Protein 5TEM (pdb70)

Sequence (532 aa):
MVRIAVAGAAGRMGRNLVKAAHHNPVAKVAAGSERPESSLVGVDLGELCGEGKFDVVVCDDLAKQIDQFDVIIDFTAPASTLNNLALCQQYGKSIVIGTTGFTEEQREQIDLVAQQVPVVMAPNYSVGVNLVFKLLEKAAKVMGDYCDIEIVEAHHRHKVDAPSGTAIGMGEAIAGAMGNKLSDVAVYAREGITGERTKDEIGFATIRAGDIVGEHTAMFADIGERVEITHKATDRMTFANGAVKAAVWLHEKPAGFYTMTDVLGLMVRIAVAGAAGRMGRNLVKAAHHNPVAKVAAGSERPESSLVGVDLGELCGEGKFDVVVCDDLAKQIDQFDVIIDFTAPASTLNNLALCQQYGKSIVIGTTGFTEEQREQIDLVAQQVPVVMAPNYSVGVNLVFKLLEKAAKVMGDYCDIEIVEAHHRHKVDAPSGTAIGMGEAIAGAMGNKLSDVAVYAREGITGERTKDEIGFATIRAGDIVGEHTAMFADIGERVEITHKATDRMTFANGAVKAAVWLHEKPAGFYTMTDVLGL

CATH classification: 3.40.50.720 (+1 more: 3.30.360.10)

Solvent-accessible surface area: 25464 Å² total; per-residue (Å²): 127,5,82,0,0,0,1,11,0,19,29,116,27,0,88,31,0,0,71,2,0,85,98,41,112,82,5,116,20,14,0,0,13,24,161,101,98,20,106,55,55,48,53,22,0,0,99,14,17,30,58,36,84,32,141,34,78,3,15,47,60,5,33,139,60,40,107,73,0,28,0,0,0,0,33,51,50,34,66,46,0,39,105,18,5,60,23,1,95,121,97,70,30,13,0,0,0,7,9,33,48,30,82,138,131,45,93,96,84,0,65,100,38,2,130,125,4,20,0,0,20,8,52,11,2,1,97,23,1,3,86,10,28,72,66,0,47,136,16,0,140,115,19,4,125,134,5,56,7,34,1,51,2,11,17,19,171,106,41,150,31,74,15,3,15,4,0,57,14,1,0,100,19,0,2,50,36,54,70,76,136,15,82,115,19,20,44,114,78,117,168,71,178,87,51,169,73,81,87,106,22,4,1,13,46,52,80,73,40,33,73,45,25,2,51,6,26,0,40,0,19,53,175,83,105,152,58,85,22,59,27,107,10,76,65,47,36,53,28,0,80,10,0,1,84,0,0,48,61,0,51,163,83,94,40,17,68,37,46,1,39,69,8,52,70,88,151,4,81,0,0,0,1,10,0,18,29,115,26,0,84,26,0,0,60,2,0,83,106,35,122,77,7,110,9,12,0,0,13,23,165,101,99,20,106,61,56,49,56,25,0,0,67,16,6,33,59,42,92,34,140,31,74,3,13,47,60,4,41,141,41,32,110,75,0,28,0,0,0,0,33,48,50,33,68,48,0,40,104,18,5,58,20,0,86,113,98,73,27,11,0,0,0,7,9,35,50,33,80,142,127,42,96,99,85,0,66,97,34,2,134,123,3,21,0,0,13,8,52,11,3,2,95,23,1,3,83,8,29,81,79,0,50,75,15,0,136,104,18,4,122,131,5,54,6,31,1,49,2,11,16,19,170,105,40,147,35,72,14,3,16,4,0,59,13,1,0,99,18,0,2,50,34,53,70,73,54,16,102,119,17,20,46,116,78,110,169,72,178,86,48,171,73,77,87,96,22,4,0,12,43,55,79,75,41,31,76,46,26,2,53,5,24,0,40,0,22,51,172,84,103,154,58,84,23,58,27,104,10,72,63,48,36,56,26,0,78,11,0,1,124,0,0,47,65,0,54,159,70,96,41,16,69,38,48,2,33,68,19,53,69,85

Secondary structure (DSSP, 8-state):
-EEEEEETTTSHHHHHHHHHHHH-TTEEEEEEE--TT-TTTTSBTTTTTTS---S-BEES-GGGGGGG-SEEEE-S-HHHHHHHHHHHHHHT-EEEE------HHHHHHHHHHTTTSEEEE-S---HHHHHHHHHHHHHHHHHGGGSEEEEEEEE-TT--SSS-HHHHHHHHHHHHHTT--HHHHEE----S---SPPSS-EEEEEEE-TT--EEEEEEEE-SS-EEEEEEEE--THHHHHHHHHHHHHHTTPPSEEE-HHHHHT-/-EEEEEETTTSHHHHHHHHHHHH-TTEEEEEEE--TT-TTTTSBTGGGTTS---S-BEES-GGGGGGG-SEEEE-S-HHHHHHHHHHHHHHT-EEEE------HHHHHHHHHHTTTSEEEE-S---HHHHHHHHHHHHHIIIIITTSEEEEEEEE-TT--SSS-HHHHHHHHHHHHHTT--HHHHEE----S---SPPSS-EEEEEEE-TT--EEEEEEEE-SS-EEEEEEEE--THHHHHHHHHHHHHHTTPPSEEE-HHHHHT-

Organism: Vibrio vulnificus (strain CMCP6) (NCBI:txid216895)

B-factor: mean 32.75, std 14.25, range [9.19, 103.39]

Radius of gyration: 26.7 Å; Cα contacts (8 Å, |Δi|>4): 1114; chains: 2; bounding box: 65×62×60 Å

InterPro domains:
  IPR000846 Dihydrodipicolinate reductase, N-terminal [PF01113] (2-125)
  IPR022663 Dihydrodipicolinate reductase, C-terminal [PF05173] (128-264)
  IPR022664 Dihydrodipicolinate reductase, conserved site [PS01298] (150-167)
  IPR023940 Dihydrodipicolinate reductase [MF_00102] (2-264)
  IPR023940 Dihydrodipicolinate reductase [PIRSF000161] (1-266)
  IPR023940 Dihydrodipicolinate reductase [PTHR20836] (3-264)
  IPR023940 Dihydrodipicolinate reductase [TIGR00036] (1-265)
  IPR036291 NAD(P)-binding domain superfamily [SSF51735] (1-268)

Foldseek 3Di:
DFEEEEEQLLDPLNLLLLVLQVPDPLHHYFAYEHAPPDPQQFPASCVSNVNPHPVYGYHHDCLVVLVRGAEYEDADELVVVVVVLVVCLVNVHAYEYQHDDDDPVSVVSVQVSLQRHQYEYDPFLFPQLLVVLVVLLVCLVVQVQFWAKEKEKEAEQPDDDPPRVSSVSSLQSNQVSVVHHSVVAEDEDDDDDPDDDDRRHYYYHYHYHDHQHMKMWIWTGDVPDIDIDIDGDDGSNSRSNSSSLVSSVSPPDGRHYHYSCNSVVD/DFEEEEEQLLDPLNLLLLVLQVPDPVYHDFAYEHAPPDPQQFPASCVSNVNPHPVYGYHHDCVVVLVRGAEYEDADELVVVVVVLVVCLVRVHAYEYQHDDDDPVSVVVVQVSLQRHQYEYDVFLFPLLLVLLVVLLVCLVVQVVAWAKEKEKEAEQPDDDPPRVSSVSSLQSNQVSVVHDSVVAEDEDDDDPPDDDDRNHYYYHYHYHHHQHMKMWIWTHDVPDIDIRIDGDDGSNSRSNSSSLVSVVRGPDGRHYHYSCNSVVD

Nearest PDB structures (foldseek):
  5tej-assembly1_B  TM=9.890E-01  e=1.259E-54  Vibrio vulnificus CMCP6
  5us6-assembly2_H  TM=9.079E-01  e=4.799E-51  Vibrio vulnificus CMCP6
  1arz-assembly1_C  TM=9.926E-01  e=5.388E-39  Escherichia coli K-12
  4ywj-assembly1_A  TM=7.806E-01  e=3.381E-40  Pseudomonas aeruginosa PAO1
  8d57-assembly2_F  TM=7.785E-01  e=3.228E-37  Acinetobacter baumannii

Structure (mmCIF, N/CA/C/O backbone):
data_5TEM
#
_entry.id   5TEM
#
_cell.length_a   80.639
_cell.length_b   112.588
_cell.length_c   62.432
_cell.angle_alpha   90.000
_cell.angle_beta   90.000
_cell.angle_gamma   90.000
#
_symmetry.space_group_name_H-M   'P 21 21 2'
#
loop_
_entity.id
_entity.type
_entity.pdbx_description
1 polymer '4-hydroxy-tetrahydrodipicolinate reductase'
2 non-polymer NICOTINAMIDE-ADENINE-DINUCLEOTIDE
3 non-polymer 'PYRIDINE-2,6-DICARBOXYLIC ACID'
4 non-polymer 'SULFATE ION'
5 water water
#
loop_
_atom_site.group_PDB
_atom_site.id
_atom_site.type_symbol
_atom_site.label_atom_id
_atom_site.label_alt_id
_atom_site.label_comp_id
_atom_site.label_asym_id
_atom_site.label_entity_id
_atom_site.label_seq_id
_atom_site.pdbx_PDB_ins_code
_atom_site.Cartn_x
_atom_site.Cartn_y
_atom_site.Cartn_z
_atom_site.occupancy
_atom_site.B_iso_or_equiv
_atom_site.auth_seq_id
_atom_site.auth_comp_id
_atom_site.auth_asym_id
_atom_site.auth_atom_id
_atom_site.pdbx_PDB_model_num
ATOM 1 N N . MET A 1 1 ? -15.602 -37.445 -11.926 1.00 42.94 1 MET C N 1
ATOM 2 C CA . MET A 1 1 ? -16.701 -36.424 -12.131 1.00 42.47 1 MET C CA 1
ATOM 3 C C . MET A 1 1 ? -17.456 -36.073 -10.833 1.00 38.83 1 MET C C 1
ATOM 4 O O . MET A 1 1 ? -17.773 -36.968 -10.042 1.00 38.16 1 MET C O 1
ATOM 9 N N . VAL A 1 2 ? -17.813 -34.793 -10.666 1.00 35.04 2 VAL C N 1
ATOM 10 C CA . VAL A 1 2 ? -18.335 -34.334 -9.365 1.00 32.02 2 VAL C CA 1
ATOM 11 C C . VAL A 1 2 ? -19.745 -34.844 -9.132 1.00 29.22 2 VAL C C 1
ATOM 12 O O . VAL A 1 2 ? -20.621 -34.776 -10.013 1.00 27.21 2 VAL C O 1
ATOM 16 N N . ARG A 1 3 ? -19.932 -35.331 -7.912 1.00 27.16 3 ARG C N 1
ATOM 17 C CA . ARG A 1 3 ? -21.182 -35.905 -7.487 1.00 27.40 3 ARG C CA 1
ATOM 18 C C . ARG A 1 3 ? -21.824 -34.963 -6.471 1.00 26.06 3 ARG C C 1
ATOM 19 O O . ARG A 1 3 ? -21.221 -34.581 -5.454 1.00 26.45 3 ARG C O 1
ATOM 27 N N . ILE A 1 4 ? -23.078 -34.651 -6.733 1.00 24.58 4 ILE C N 1
ATOM 28 C CA . ILE A 1 4 ? -23.775 -33.589 -6.078 1.00 24.12 4 ILE C CA 1
ATOM 29 C C . ILE A 1 4 ? -24.903 -34.084 -5.206 1.00 23.24 4 ILE C C 1
ATOM 30 O O . ILE A 1 4 ? -25.682 -34.900 -5.650 1.00 23.89 4 ILE C O 1
ATOM 35 N N . ALA A 1 5 ? -24.972 -33.587 -3.972 1.00 22.10 5 ALA C N 1
ATOM 36 C CA . ALA A 1 5 ? -26.169 -33.718 -3.150 1.00 21.53 5 ALA C CA 1
ATOM 37 C C . ALA A 1 5 ? -26.892 -32.427 -3.103 1.00 20.48 5 ALA C C 1
ATOM 38 O O . ALA A 1 5 ? -26.281 -31.389 -2.873 1.00 19.63 5 ALA C O 1
ATOM 40 N N . VAL A 1 6 ? -28.202 -32.499 -3.350 1.00 20.89 6 VAL C N 1
ATOM 41 C CA . VAL A 1 6 ? -29.072 -31.320 -3.363 1.00 20.84 6 VAL C CA 1
ATOM 42 C C . VAL A 1 6 ? -29.893 -31.344 -2.102 1.00 20.91 6 VAL C C 1
ATOM 43 O O . VAL A 1 6 ? -30.838 -32.125 -1.976 1.00 20.04 6 VAL C O 1
ATOM 47 N N . ALA A 1 7 ? -29.584 -30.412 -1.219 1.00 21.56 7 ALA C N 1
ATOM 48 C CA . ALA A 1 7 ? -30.371 -30.208 -0.025 1.00 21.70 7 ALA C CA 1
ATOM 49 C C . ALA A 1 7 ? -31.717 -29.551 -0.328 1.00 20.90 7 ALA C C 1
ATOM 50 O O . ALA A 1 7 ? -31.833 -28.695 -1.162 1.00 21.22 7 ALA C O 1
ATOM 52 N N . GLY A 1 8 ? -32.736 -29.994 0.379 1.00 21.77 8 GLY C N 1
ATOM 53 C CA . GLY A 1 8 ? -34.092 -29.498 0.186 1.00 22.20 8 GLY C CA 1
ATOM 54 C C . GLY A 1 8 ? -34.558 -29.605 -1.258 1.00 21.96 8 GLY C C 1
ATOM 55 O O . GLY A 1 8 ? -34.990 -28.621 -1.853 1.00 21.22 8 GLY C O 1
ATOM 56 N N . ALA A 1 9 ? -34.499 -30.829 -1.756 1.00 22.19 9 ALA C N 1
ATOM 57 C CA . ALA A 1 9 ? -34.649 -31.146 -3.144 1.00 23.31 9 ALA C CA 1
ATOM 58 C C . ALA A 1 9 ? -36.067 -30.929 -3.682 1.00 23.90 9 ALA C C 1
ATOM 59 O O . ALA A 1 9 ? -36.248 -30.779 -4.902 1.00 22.90 9 ALA C O 1
ATOM 61 N N . ALA A 1 10 ? -37.045 -30.935 -2.785 1.00 23.85 10 ALA C N 1
ATOM 62 C CA . ALA A 1 10 ? -38.447 -30.637 -3.151 1.00 25.03 10 ALA C CA 1
ATOM 63 C C . ALA A 1 10 ? -38.756 -29.142 -3.185 1.00 25.92 10 ALA C C 1
ATOM 64 O O . ALA A 1 10 ? -39.871 -28.746 -3.540 1.00 27.78 10 ALA C O 1
ATOM 66 N N . GLY A 1 11 ? -37.799 -28.314 -2.778 1.00 24.47 11 GLY C N 1
ATOM 67 C CA . GLY A 1 11 ? -37.975 -26.874 -2.818 1.00 24.85 11 GLY C CA 1
ATOM 68 C C . GLY A 1 11 ? -38.026 -26.281 -4.212 1.00 23.86 11 GLY C C 1
ATOM 69 O O . GLY A 1 11 ? -37.739 -26.974 -5.203 1.00 25.03 11 GLY C O 1
ATOM 70 N N . ARG A 1 12 ? -38.348 -24.986 -4.271 1.00 22.62 12 ARG C N 1
ATOM 71 C CA . ARG A 1 12 ? -38.409 -24.289 -5.546 1.00 23.08 12 ARG C CA 1
ATOM 72 C C . ARG A 1 12 ? -37.038 -24.393 -6.207 1.00 22.93 12 ARG C C 1
ATOM 73 O O . ARG A 1 12 ? -36.944 -24.744 -7.385 1.00 23.27 12 ARG C O 1
ATOM 81 N N . MET A 1 13 ? -35.985 -24.049 -5.460 1.00 22.96 13 MET C N 1
ATOM 82 C CA . MET A 1 13 ? -34.604 -24.159 -5.986 1.00 22.31 13 MET C CA 1
ATOM 83 C C . MET A 1 13 ? -34.164 -25.590 -6.119 1.00 23.19 13 MET C C 1
ATOM 84 O O . MET A 1 13 ? -33.606 -26.011 -7.168 1.00 23.24 13 MET C O 1
ATOM 89 N N . GLY A 1 14 ? -34.466 -26.353 -5.076 1.00 21.93 14 GLY C N 1
ATOM 90 C CA . GLY A 1 14 ? -34.133 -27.732 -5.036 1.00 21.46 14 GLY C CA 1
ATOM 91 C C . GLY A 1 14 ? -34.450 -28.455 -6.324 1.00 22.00 14 GLY C C 1
ATOM 92 O O . GLY A 1 14 ? -33.572 -29.043 -6.944 1.00 20.89 14 GLY C O 1
ATOM 93 N N . ARG A 1 15 ? -35.714 -28.426 -6.708 1.00 23.44 15 ARG C N 1
ATOM 94 C CA . ARG A 1 15 ? -36.172 -29.098 -7.925 1.00 25.29 15 ARG C CA 1
ATOM 95 C C . ARG A 1 15 ? -35.378 -28.683 -9.151 1.00 24.64 15 ARG C C 1
ATOM 96 O O . ARG A 1 15 ? -35.033 -29.505 -10.001 1.00 24.37 15 ARG C O 1
ATOM 104 N N . ASN A 1 16 ? -35.137 -27.381 -9.252 1.00 23.96 16 ASN C N 1
ATOM 105 C CA . ASN A 1 16 ? -34.364 -26.824 -10.345 1.00 24.56 16 ASN C CA 1
ATOM 106 C C . ASN A 1 16 ? -32.906 -27.281 -10.306 1.00 23.91 16 ASN C C 1
ATOM 107 O O . ASN A 1 16 ? -32.294 -27.472 -11.350 1.00 24.33 16 ASN C O 1
ATOM 112 N N . LEU A 1 17 ? -32.374 -27.468 -9.111 1.00 23.22 17 LEU C N 1
ATOM 113 C CA . LEU A 1 17 ? -30.970 -27.855 -8.956 1.00 22.57 17 LEU C CA 1
ATOM 114 C C . LEU A 1 17 ? -30.791 -29.284 -9.362 1.00 22.43 17 LEU C C 1
ATOM 115 O O . LEU A 1 17 ? -29.777 -29.636 -9.945 1.00 21.14 17 LEU C O 1
ATOM 120 N N . VAL A 1 18 ? -31.788 -30.100 -9.068 1.00 24.13 18 VAL C N 1
ATOM 121 C CA . VAL A 1 18 ? -31.764 -31.536 -9.474 1.00 25.76 18 VAL C CA 1
ATOM 122 C C . VAL A 1 18 ? -31.797 -31.631 -11.001 1.00 27.40 18 VAL C C 1
ATOM 123 O O . VAL A 1 18 ? -30.964 -32.270 -11.615 1.00 27.94 18 VAL C O 1
ATOM 127 N N . LYS A 1 19 ? -32.762 -30.943 -11.582 1.00 29.77 19 LYS C N 1
ATOM 128 C CA . LYS A 1 19 ? -32.898 -30.830 -13.038 1.00 31.70 19 LYS C CA 1
ATOM 129 C C . LYS A 1 19 ? -31.614 -30.324 -13.686 1.00 29.24 19 LYS C C 1
ATOM 130 O O . LYS A 1 19 ? -31.128 -30.954 -14.599 1.00 27.30 19 LYS C O 1
ATOM 136 N N . ALA A 1 20 ? -31.058 -29.218 -13.179 1.00 26.80 20 ALA C N 1
ATOM 137 C CA . ALA A 1 20 ? -29.810 -28.643 -13.720 1.00 25.94 20 ALA C CA 1
ATOM 138 C C . ALA A 1 20 ? -28.638 -29.609 -13.629 1.00 24.58 20 ALA C C 1
ATOM 139 O O . ALA A 1 20 ? -27.902 -29.756 -14.576 1.00 24.06 20 ALA C O 1
ATOM 141 N N . ALA A 1 21 ? -28.443 -30.247 -12.492 1.00 22.92 21 ALA C N 1
ATOM 142 C CA . ALA A 1 21 ? -27.358 -31.231 -12.361 1.00 23.58 21 ALA C CA 1
ATOM 143 C C . ALA A 1 21 ? -27.497 -32.451 -13.329 1.00 24.27 21 ALA C C 1
ATOM 144 O O . ALA A 1 21 ? -26.541 -32.886 -13.977 1.00 23.78 21 ALA C O 1
ATOM 146 N N . HIS A 1 22 ? -28.711 -32.945 -13.436 1.00 25.06 22 HIS C N 1
ATOM 147 C CA . HIS A 1 22 ? -29.055 -34.050 -14.307 1.00 27.55 22 HIS C CA 1
ATOM 148 C C . HIS A 1 22 ? -28.791 -33.763 -15.810 1.00 28.08 22 HIS C C 1
ATOM 149 O O . HIS A 1 22 ? -28.250 -34.600 -16.528 1.00 27.75 22 HIS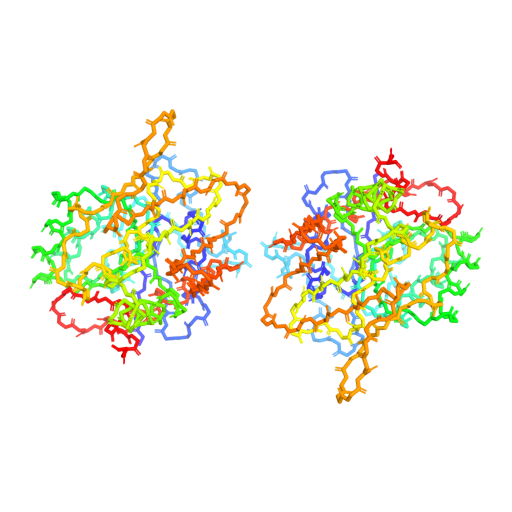 C O 1
ATOM 156 N N . HIS A 1 23 ? -29.143 -32.562 -16.243 1.00 27.87 23 HIS C N 1
ATOM 157 C CA . HIS A 1 23 ? -28.865 -32.058 -17.591 1.00 29.29 23 HIS C CA 1
ATOM 158 C C . HIS A 1 23 ? -27.431 -31.671 -17.883 1.00 28.17 23 HIS C C 1
ATOM 159 O O . HIS A 1 23 ? -27.033 -31.686 -19.040 1.00 29.85 23 HIS C O 1
ATOM 166 N N . ASN A 1 24 ? -26.658 -31.337 -16.863 1.00 25.89 24 ASN C N 1
ATOM 167 C CA . ASN A 1 24 ? -25.266 -30.976 -17.096 1.00 25.97 24 ASN C CA 1
ATOM 168 C C . ASN A 1 24 ? -24.445 -32.227 -17.159 1.00 26.65 24 ASN C C 1
ATOM 169 O O . ASN A 1 24 ? -24.398 -33.005 -16.176 1.00 24.92 24 ASN C O 1
ATOM 174 N N . PRO A 1 25 ? -23.764 -32.432 -18.299 1.00 29.22 25 PRO C N 1
ATOM 175 C CA . PRO A 1 25 ? -23.012 -33.681 -18.446 1.00 29.81 25 PRO C CA 1
ATOM 176 C C . PRO A 1 25 ? -21.741 -33.786 -17.586 1.00 29.73 25 PRO C C 1
ATOM 177 O O . PRO A 1 25 ? -21.234 -34.901 -17.438 1.00 28.54 25 PRO C O 1
ATOM 181 N N . VAL A 1 26 ? -21.228 -32.663 -17.056 1.00 29.03 26 VAL C N 1
ATOM 182 C CA . VAL A 1 26 ? -20.019 -32.724 -16.227 1.00 29.42 26 VAL C CA 1
ATOM 183 C C . VAL A 1 26 ? -20.332 -32.817 -14.720 1.00 28.56 26 VAL C C 1
ATOM 184 O O . VAL A 1 26 ? -19.434 -32.728 -13.882 1.00 28.60 26 VAL C O 1
ATOM 188 N N . ALA A 1 27 ? -21.601 -33.023 -14.384 1.00 27.58 27 ALA C N 1
ATOM 189 C CA . ALA A 1 27 ? -22.001 -33.167 -12.992 1.00 27.36 27 ALA C CA 1
ATOM 190 C C . ALA A 1 27 ? -23.066 -34.210 -12.831 1.00 28.54 27 ALA C C 1
ATOM 191 O O . ALA A 1 27 ? -23.973 -34.314 -13.658 1.00 27.16 27 ALA C O 1
ATOM 193 N N . LYS A 1 28 ? -22.981 -34.944 -11.717 1.00 30.98 28 LYS C N 1
ATOM 194 C CA . LYS A 1 28 ? -23.934 -35.970 -11.384 1.00 31.80 28 LYS C CA 1
ATOM 195 C C . LYS A 1 28 ? -24.771 -35.636 -10.137 1.00 30.98 28 LYS C C 1
ATOM 196 O O . LYS A 1 28 ? -24.242 -35.239 -9.116 1.00 27.99 28 LYS C O 1
ATOM 202 N N . VAL A 1 29 ? -26.063 -35.906 -10.245 1.00 32.04 29 VAL C N 1
ATOM 203 C CA . VAL A 1 29 ? -27.001 -35.854 -9.142 1.00 35.40 29 VAL C CA 1
ATOM 204 C C . VAL A 1 29 ? -26.927 -37.199 -8.417 1.00 34.36 29 VAL C C 1
ATOM 205 O O . VAL A 1 29 ? -27.268 -38.207 -8.992 1.00 33.46 29 VAL C O 1
ATOM 209 N N . ALA A 1 30 ? -26.540 -37.194 -7.157 1.00 34.15 30 ALA C N 1
ATOM 210 C CA . ALA A 1 30 ? -26.358 -38.449 -6.404 1.00 36.79 30 ALA C CA 1
ATOM 211 C C . ALA A 1 30 ? -27.221 -38.593 -5.150 1.00 35.06 30 ALA C C 1
ATOM 212 O O . ALA A 1 30 ? -27.417 -39.682 -4.661 1.00 33.61 30 ALA C O 1
ATOM 214 N N . ALA A 1 31 ? -27.668 -37.476 -4.599 1.00 34.01 31 ALA C N 1
ATOM 215 C CA . ALA A 1 31 ? -28.370 -37.458 -3.320 1.00 32.66 31 ALA C CA 1
ATOM 216 C C . ALA A 1 31 ? -29.229 -36.238 -3.275 1.00 29.65 31 ALA C C 1
ATOM 217 O O . ALA A 1 31 ? -28.945 -35.235 -3.933 1.00 29.40 31 ALA C O 1
ATOM 219 N N . GLY A 1 32 ? -30.311 -36.361 -2.534 1.00 29.30 32 GLY C N 1
ATOM 220 C CA . GLY A 1 32 ? -31.197 -35.238 -2.259 1.00 29.53 32 GLY C CA 1
ATOM 221 C C . GLY A 1 32 ? -31.739 -35.360 -0.853 1.00 29.62 32 GLY C C 1
ATOM 222 O O . GLY A 1 32 ? -31.945 -36.460 -0.391 1.00 32.67 32 GLY C O 1
ATOM 223 N N . SER A 1 33 ? -31.978 -34.239 -0.179 1.00 28.52 33 SER C N 1
ATOM 224 C CA . SER A 1 33 ? -32.585 -34.262 1.153 1.00 28.73 33 SER C CA 1
ATOM 225 C C . SER A 1 33 ? -33.907 -33.508 1.255 1.00 29.36 33 SER C C 1
ATOM 226 O O . SER A 1 33 ? -34.266 -32.703 0.390 1.00 26.95 33 SER C O 1
ATOM 229 N N . GLU A 1 34 ? -34.624 -33.786 2.332 1.00 30.84 34 GLU C N 1
ATOM 230 C CA . GLU A 1 34 ? -35.810 -33.023 2.681 1.00 33.75 34 GLU C CA 1
ATOM 231 C C . GLU A 1 34 ? -35.992 -33.094 4.173 1.00 37.54 34 GLU C C 1
ATOM 232 O O . GLU A 1 34 ? -35.267 -33.795 4.855 1.00 39.13 34 GLU C O 1
ATOM 238 N N . ARG A 1 35 ? -36.931 -32.324 4.680 1.00 35.36 35 ARG C N 1
ATOM 239 C CA . ARG A 1 35 ? -37.145 -32.271 6.127 1.00 41.13 35 ARG C CA 1
ATOM 240 C C . ARG A 1 35 ? -37.673 -33.619 6.619 1.00 44.55 35 ARG C C 1
ATOM 241 O O . ARG A 1 35 ? -38.523 -34.215 5.949 1.00 44.36 35 ARG C O 1
ATOM 249 N N . PRO A 1 36 ? -37.181 -34.110 7.779 1.00 47.51 36 PRO C N 1
ATOM 250 C CA . PRO A 1 36 ? -37.742 -35.360 8.315 1.00 49.64 36 PRO C CA 1
ATOM 251 C C . PRO A 1 36 ? -39.281 -35.513 8.246 1.00 53.42 36 PRO C C 1
ATOM 252 O O . PRO A 1 36 ? -39.765 -36.565 7.800 1.00 53.44 36 PRO C O 1
ATOM 256 N N . GLU A 1 37 ? -40.030 -34.461 8.589 1.00 57.29 37 GLU C N 1
ATOM 257 C CA . GLU A 1 37 ? -41.524 -34.462 8.474 1.00 62.67 37 GLU C CA 1
ATOM 258 C C . GLU A 1 37 ? -42.112 -34.414 7.047 1.00 63.92 37 GLU C C 1
ATOM 259 O O . GLU A 1 37 ? -43.331 -34.438 6.880 1.00 70.03 37 GLU C O 1
ATOM 261 N N . SER A 1 38 ? -41.256 -34.339 6.035 1.00 65.39 38 SER C N 1
ATOM 262 C CA . SER A 1 38 ? -41.672 -34.122 4.636 1.00 66.45 38 SER C CA 1
ATOM 263 C C . SER A 1 38 ? -42.293 -35.390 4.008 1.00 68.38 38 SER C C 1
ATOM 264 O O . SER A 1 38 ? -41.710 -36.478 4.064 1.00 67.45 38 SER C O 1
ATOM 267 N N . SER A 1 39 ? -43.462 -35.215 3.382 1.00 70.97 39 SER C N 1
ATOM 268 C CA . SER A 1 39 ? -44.191 -36.295 2.668 1.00 70.47 39 SER C CA 1
ATOM 269 C C . SER A 1 39 ? -43.550 -36.773 1.333 1.00 69.84 39 SER C C 1
ATOM 270 O O . SER A 1 39 ? -44.060 -37.706 0.696 1.00 71.10 39 SER C O 1
ATOM 273 N N . LEU A 1 40 ? -42.454 -36.134 0.924 1.00 65.33 40 LEU C N 1
ATOM 274 C CA . LEU A 1 40 ? -41.680 -36.529 -0.275 1.00 62.34 40 LEU C CA 1
ATOM 275 C C . LEU A 1 40 ? -40.332 -37.211 0.062 1.00 58.50 40 LEU C C 1
ATOM 276 O O . LEU A 1 40 ? -39.576 -37.558 -0.848 1.00 58.05 40 LEU C O 1
ATOM 281 N N . VAL A 1 41 ? -40.043 -37.402 1.360 1.00 55.64 41 VAL C N 1
ATOM 282 C CA . VAL A 1 41 ? -39.005 -38.363 1.808 1.00 55.29 41 VAL C CA 1
ATOM 283 C C . VAL A 1 41 ? -39.403 -39.727 1.218 1.00 58.47 41 VAL C C 1
ATOM 284 O O . VAL A 1 41 ? -40.544 -40.177 1.402 1.00 62.37 41 VAL C O 1
ATOM 288 N N . GLY A 1 42 ? -38.476 -40.345 0.484 1.00 58.40 42 GLY C N 1
ATOM 289 C CA . GLY A 1 42 ? -38.686 -41.679 -0.142 1.00 59.90 42 GLY C CA 1
ATOM 290 C C . GLY A 1 42 ? -39.057 -41.660 -1.619 1.00 58.80 42 GLY C C 1
ATOM 291 O O . GLY A 1 42 ? -39.010 -42.698 -2.290 1.00 54.98 42 GLY C O 1
ATOM 292 N N . VAL A 1 43 ? -39.426 -40.479 -2.119 1.00 59.30 43 VAL C N 1
ATOM 293 C CA . VAL A 1 43 ? -39.781 -40.307 -3.527 1.00 59.48 43 VAL C CA 1
ATOM 294 C C . VAL A 1 43 ? -38.483 -40.189 -4.339 1.00 57.56 43 VAL C C 1
ATOM 295 O O . VAL A 1 43 ? -37.482 -39.636 -3.868 1.00 55.26 43 VAL C O 1
ATOM 299 N N . ASP A 1 44 ? -38.505 -40.740 -5.546 1.00 55.87 44 ASP C N 1
ATOM 300 C CA . ASP A 1 44 ? -37.392 -40.594 -6.498 1.00 55.79 44 ASP C CA 1
ATOM 301 C C . ASP A 1 44 ? -37.153 -39.119 -6.973 1.00 51.94 44 ASP C C 1
ATOM 302 O O . ASP A 1 44 ? -38.100 -38.405 -7.334 1.00 50.25 44 ASP C O 1
ATOM 307 N N . LEU A 1 45 ? -35.878 -38.707 -6.966 1.00 49.17 45 LEU C N 1
ATOM 308 C CA . LEU A 1 45 ? -35.426 -37.359 -7.407 1.00 48.54 45 LEU C CA 1
ATOM 309 C C . LEU A 1 45 ? -35.943 -36.937 -8.779 1.00 50.18 45 LEU C C 1
ATOM 310 O O . LEU A 1 45 ? -36.387 -35.796 -8.974 1.00 50.52 45 LEU C O 1
ATOM 315 N N . GLY A 1 46 ? -35.864 -37.849 -9.729 1.00 51.58 46 GLY C N 1
ATOM 316 C CA . GLY A 1 46 ? -36.394 -37.581 -11.058 1.00 56.16 46 GLY C CA 1
ATOM 317 C C . GLY A 1 46 ? -37.885 -37.305 -11.198 1.00 61.00 46 GLY C C 1
ATOM 318 O O . GLY A 1 46 ? -38.293 -36.444 -11.988 1.00 60.88 46 GLY C O 1
ATOM 319 N N . GLU A 1 47 ? -38.712 -38.024 -10.436 1.00 66.68 47 GLU C N 1
ATOM 320 C CA . GLU A 1 47 ? -40.176 -37.773 -10.487 1.00 72.02 47 GLU C CA 1
ATOM 321 C C . GLU A 1 47 ? -40.534 -36.406 -9.901 1.00 71.87 47 GLU C C 1
ATOM 322 O O . GLU A 1 47 ? -41.657 -35.948 -10.096 1.00 72.43 47 GLU C O 1
ATOM 328 N N . LEU A 1 48 ? -39.584 -35.794 -9.181 1.00 71.29 48 LEU C N 1
ATOM 329 C CA . LEU A 1 48 ? -39.764 -34.493 -8.551 1.00 71.73 48 LEU C CA 1
ATOM 330 C C . LEU A 1 48 ? -39.508 -33.314 -9.486 1.00 76.26 48 LEU C C 1
ATOM 331 O O . LEU A 1 48 ? -39.819 -32.166 -9.139 1.00 79.30 48 LEU C O 1
ATOM 336 N N . CYS A 1 49 ? -38.923 -33.577 -10.647 1.00 75.25 49 CYS C N 1
ATOM 337 C CA . CYS A 1 49 ? -38.637 -32.497 -11.583 1.00 73.60 49 CYS C CA 1
ATOM 338 C C . CYS A 1 49 ? -39.015 -32.837 -13.028 1.00 76.16 49 CYS C C 1
ATOM 339 O O . CYS A 1 49 ? -38.471 -32.257 -13.969 1.00 78.95 49 CYS C O 1
ATOM 342 N N . GLY A 1 50 ? -39.978 -33.752 -13.184 1.00 77.83 50 GLY C N 1
ATOM 343 C CA . GLY A 1 50 ? -40.473 -34.202 -14.507 1.00 78.36 50 GLY C CA 1
ATOM 344 C C . GLY A 1 50 ? -39.467 -34.832 -15.468 1.00 75.82 50 GLY C C 1
ATOM 345 O O . GLY A 1 50 ? -39.643 -34.757 -16.691 1.00 80.10 50 GLY C O 1
ATOM 346 N N . GLU A 1 51 ? -38.421 -35.439 -14.908 1.00 69.94 51 GLU C N 1
ATOM 347 C CA . GLU A 1 51 ? -37.332 -36.075 -15.679 1.00 70.62 51 GLU C CA 1
ATOM 348 C C . GLU A 1 51 ? -37.399 -37.623 -15.637 1.00 70.75 51 GLU C C 1
ATOM 349 O O . GLU A 1 51 ? -36.507 -38.301 -16.175 1.00 69.95 51 GLU C O 1
ATOM 355 N N . GLY A 1 52 ? -38.440 -38.173 -14.999 1.00 67.49 52 GLY C N 1
ATOM 356 C CA . GLY A 1 52 ? -38.576 -39.628 -14.854 1.00 65.31 52 GLY C CA 1
ATOM 357 C C . GLY A 1 52 ? -37.664 -40.153 -13.755 1.00 64.53 52 GLY C C 1
ATOM 358 O O . GLY A 1 52 ? -37.011 -39.371 -13.093 1.00 64.07 52 GLY C O 1
ATOM 359 N N . LYS A 1 53 ? -37.610 -41.477 -13.579 1.00 62.26 53 LYS C N 1
ATOM 360 C CA . LYS A 1 53 ? -36.863 -42.138 -12.483 1.00 61.27 53 LYS C CA 1
ATOM 361 C C . LYS A 1 53 ? -35.321 -42.092 -12.586 1.00 60.55 53 LYS C C 1
ATOM 362 O O . LYS A 1 53 ? -34.754 -42.527 -13.586 1.00 57.55 53 LYS C O 1
ATOM 364 N N . PHE A 1 54 ? -34.667 -41.544 -11.548 1.00 61.19 54 PHE C N 1
ATOM 365 C CA . PHE A 1 54 ? -33.184 -41.420 -11.489 1.00 62.41 54 PHE C CA 1
ATOM 366 C C . PHE A 1 54 ? -32.531 -42.601 -10.817 1.00 66.76 54 PHE C C 1
ATOM 367 O O . PHE A 1 54 ? -31.315 -42.757 -10.920 1.00 65.58 54 PHE C O 1
ATOM 375 N N . ASP A 1 55 ? -33.339 -43.386 -10.092 1.00 72.01 55 ASP C N 1
ATOM 376 C CA . ASP A 1 55 ? -32.864 -44.512 -9.254 1.00 74.68 55 ASP C CA 1
ATOM 377 C C . ASP A 1 55 ? -32.223 -43.988 -7.937 1.00 73.24 55 ASP C C 1
ATOM 378 O O . ASP A 1 55 ? -31.481 -44.710 -7.264 1.00 75.39 55 ASP C O 1
ATOM 383 N N . VAL A 1 56 ? -32.514 -42.725 -7.588 1.00 67.49 56 VAL C N 1
ATOM 384 C CA . VAL A 1 56 ? -32.016 -42.086 -6.363 1.00 62.62 56 VAL C CA 1
ATOM 385 C C . VAL A 1 56 ? -33.195 -41.482 -5.611 1.00 58.10 56 VAL C C 1
ATOM 386 O O . VAL A 1 56 ? -34.038 -40.803 -6.218 1.00 54.15 56 VAL C O 1
ATOM 390 N N . VAL A 1 57 ? -33.256 -41.730 -4.301 1.00 55.55 57 VAL C N 1
ATOM 391 C CA . VAL A 1 57 ? -34.372 -41.199 -3.511 1.00 53.98 57 VAL C CA 1
ATOM 392 C C . VAL A 1 57 ? -33.972 -40.202 -2.417 1.00 49.98 57 VAL C C 1
ATOM 393 O O . VAL A 1 57 ? -32.808 -40.092 -1.970 1.00 44.27 57 VAL C O 1
ATOM 397 N N . VAL A 1 58 ? -34.992 -39.447 -2.034 1.00 47.53 58 VAL C N 1
ATOM 398 C CA . VAL A 1 58 ? -34.839 -38.382 -1.087 1.00 45.59 58 VAL C CA 1
ATOM 399 C C . VAL A 1 58 ? -34.730 -39.027 0.283 1.00 44.66 58 VAL C C 1
ATOM 400 O O . VAL A 1 58 ? -35.618 -39.790 0.709 1.00 45.06 58 VAL C O 1
ATOM 404 N N . CYS A 1 59 ? -33.649 -38.693 0.967 1.00 40.60 59 CYS C N 1
ATOM 405 C CA . CYS A 1 59 ? -33.444 -39.094 2.349 1.00 40.22 59 CYS C CA 1
ATOM 406 C C . CYS A 1 59 ? -33.773 -37.891 3.276 1.00 38.70 59 CYS C C 1
ATOM 407 O O . CYS A 1 59 ? -33.828 -36.752 2.812 1.00 37.61 59 CYS C O 1
ATOM 410 N N . ASP A 1 60 ? -33.997 -38.138 4.569 1.00 37.45 60 ASP C N 1
ATOM 411 C CA . ASP A 1 60 ? -34.184 -37.027 5.550 1.00 37.75 60 ASP C CA 1
ATOM 412 C C . ASP A 1 60 ? -32.899 -36.504 6.189 1.00 35.29 60 ASP C C 1
ATOM 413 O O . ASP A 1 60 ? -32.935 -35.623 7.020 1.00 33.42 60 ASP C O 1
ATOM 418 N N . ASP A 1 61 ? -31.767 -37.073 5.802 1.00 35.60 61 ASP C N 1
ATOM 419 C CA . ASP A 1 61 ? -30.478 -36.738 6.401 1.00 34.94 61 ASP C CA 1
ATOM 420 C C . ASP A 1 61 ? -29.340 -37.173 5.475 1.00 34.04 61 ASP C C 1
ATOM 421 O O . ASP A 1 61 ? -29.159 -38.369 5.188 1.00 34.35 61 ASP C O 1
ATOM 426 N N . LEU A 1 62 ? -28.565 -36.204 5.027 1.00 31.80 62 LEU C N 1
ATOM 427 C CA . LEU A 1 62 ? -27.503 -36.466 4.051 1.00 31.24 62 LEU C CA 1
ATOM 428 C C . LEU A 1 62 ? -26.346 -37.263 4.621 1.00 31.19 62 LEU C C 1
ATOM 429 O O . LEU A 1 62 ? -25.617 -37.906 3.858 1.00 30.51 62 LEU C O 1
ATOM 434 N N . ALA A 1 63 ? -26.183 -37.227 5.939 1.00 29.98 63 ALA C N 1
ATOM 435 C CA . ALA A 1 63 ? -25.255 -38.138 6.635 1.00 32.32 63 ALA C CA 1
ATOM 436 C C . ALA A 1 63 ? -25.429 -39.629 6.267 1.00 32.63 63 ALA C C 1
ATOM 437 O O . ALA A 1 63 ? -24.471 -40.366 6.296 1.00 35.70 63 ALA C O 1
ATOM 439 N N . LYS A 1 64 ? -26.645 -40.054 5.939 1.00 33.40 64 LYS C N 1
ATOM 440 C CA . LYS A 1 64 ? -26.905 -41.458 5.505 1.00 35.50 64 LYS C CA 1
ATOM 441 C C . LYS A 1 64 ? -26.444 -41.789 4.063 1.00 34.65 64 LYS C C 1
ATOM 442 O O . LYS A 1 64 ? -26.387 -42.956 3.697 1.00 33.06 64 LYS C O 1
ATOM 448 N N . GLN A 1 65 ? -26.120 -40.758 3.272 1.00 35.67 65 GLN C N 1
ATOM 449 C CA . GLN A 1 65 ? -25.706 -40.873 1.846 1.00 35.46 65 GLN C CA 1
ATOM 450 C C . GLN A 1 65 ? -24.305 -40.278 1.636 1.00 33.80 65 GLN C C 1
ATOM 451 O O . GLN A 1 65 ? -23.928 -39.965 0.533 1.00 31.92 65 GLN C O 1
ATOM 457 N N . ILE A 1 66 ? -23.509 -40.224 2.700 1.00 33.26 66 ILE C N 1
ATOM 458 C CA . ILE A 1 66 ? -22.192 -39.598 2.684 1.00 32.52 66 ILE C CA 1
ATOM 459 C C . ILE A 1 66 ? -21.217 -40.145 1.618 1.00 32.66 66 ILE C C 1
ATOM 460 O O . ILE A 1 66 ? -20.491 -39.373 0.986 1.00 31.64 66 ILE C O 1
ATOM 465 N N . ASP A 1 67 ? -21.263 -41.451 1.333 1.00 33.75 67 ASP C N 1
ATOM 466 C CA . ASP A 1 67 ? -20.402 -42.033 0.264 1.00 34.99 67 ASP C CA 1
ATOM 467 C C . ASP A 1 67 ? -20.893 -41.734 -1.163 1.00 33.46 67 ASP C C 1
ATOM 468 O O . ASP A 1 67 ? -20.221 -42.115 -2.108 1.00 33.20 67 ASP C O 1
ATOM 473 N N . GLN A 1 68 ? -22.054 -41.093 -1.306 1.00 32.34 68 GLN C N 1
ATOM 474 C CA . GLN A 1 68 ? -22.640 -40.831 -2.619 1.00 33.67 68 GLN C CA 1
ATOM 475 C C . GLN A 1 68 ? -22.264 -39.513 -3.239 1.00 32.38 68 GLN C C 1
ATOM 476 O O . GLN A 1 68 ? -22.506 -39.303 -4.418 1.00 33.40 68 GLN C O 1
ATOM 482 N N . PHE A 1 69 ? -21.666 -38.613 -2.481 1.00 31.02 69 PHE C N 1
ATOM 483 C CA . PHE A 1 69 ? -21.552 -37.224 -2.978 1.00 27.86 69 PHE C CA 1
ATOM 484 C C . PHE A 1 69 ? -20.262 -36.529 -2.507 1.00 26.96 69 PHE C C 1
ATOM 485 O O . PHE A 1 69 ? -19.641 -36.908 -1.500 1.00 26.44 69 PHE C O 1
ATOM 493 N N . ASP A 1 70 ? -19.861 -35.538 -3.292 1.00 26.54 70 ASP C N 1
ATOM 494 C CA . ASP A 1 70 ? -18.676 -34.712 -3.030 1.00 26.38 70 ASP C CA 1
ATOM 495 C C . ASP A 1 70 ? -19.062 -33.340 -2.527 1.00 25.80 70 ASP C C 1
ATOM 496 O O . ASP A 1 70 ? -18.413 -32.825 -1.623 1.00 25.64 70 ASP C O 1
ATOM 501 N N . VAL A 1 71 ? -20.115 -32.778 -3.118 1.00 25.18 71 VAL C N 1
ATOM 502 C CA . VAL A 1 71 ? -20.536 -31.391 -2.890 1.00 24.66 71 VAL C CA 1
ATOM 503 C C . VAL A 1 71 ? -22.036 -31.328 -2.612 1.00 23.73 71 VAL C C 1
ATOM 504 O O . VAL A 1 71 ? -22.847 -31.923 -3.314 1.00 22.67 71 VAL C O 1
ATOM 508 N N . ILE A 1 72 ? -22.380 -30.605 -1.564 1.00 22.88 72 ILE C N 1
ATOM 509 C CA . ILE A 1 72 ? -23.754 -30.289 -1.270 1.00 22.37 72 ILE C CA 1
ATOM 510 C C . ILE A 1 72 ? -24.045 -28.928 -1.896 1.00 22.69 72 ILE C C 1
ATOM 511 O O . ILE A 1 72 ? -23.243 -27.999 -1.793 1.00 21.08 72 ILE C O 1
ATOM 516 N N . ILE A 1 73 ? -25.207 -28.822 -2.530 1.00 22.78 73 ILE C N 1
ATOM 517 C CA . ILE A 1 73 ? -25.713 -27.536 -2.987 1.00 22.64 73 ILE C CA 1
ATOM 518 C C . ILE A 1 73 ? -26.923 -27.229 -2.139 1.00 22.00 73 ILE C C 1
ATOM 519 O O . ILE A 1 73 ? -27.896 -27.986 -2.142 1.00 21.42 73 ILE C O 1
ATOM 524 N N . ASP A 1 74 ? -26.834 -26.130 -1.395 1.00 22.64 74 ASP C N 1
ATOM 525 C CA . ASP A 1 74 ? -27.789 -25.838 -0.313 1.00 22.58 74 ASP C CA 1
ATOM 526 C C . ASP A 1 74 ? -28.477 -24.508 -0.466 1.00 21.47 74 ASP C C 1
ATOM 527 O O . ASP A 1 74 ? -27.914 -23.462 -0.137 1.00 21.64 74 ASP C O 1
ATOM 532 N N . PHE A 1 75 ? -29.733 -24.594 -0.898 1.00 20.67 75 PHE C N 1
ATOM 533 C CA . PHE A 1 75 ? -30.685 -23.459 -0.999 1.00 20.17 75 PHE C CA 1
ATOM 534 C C . PHE A 1 75 ? -31.895 -23.866 -0.181 1.00 19.97 75 PHE C C 1
ATOM 535 O O . PHE A 1 75 ? -32.898 -24.351 -0.694 1.00 21.19 75 PHE C O 1
ATOM 543 N N . THR A 1 76 ? -31.763 -23.733 1.122 1.00 19.51 76 THR C N 1
ATOM 544 C CA . THR A 1 76 ? -32.799 -24.206 2.061 1.00 20.17 76 THR C CA 1
ATOM 545 C C . THR A 1 76 ? -33.163 -23.146 3.099 1.00 20.31 76 THR C C 1
ATOM 546 O O . THR A 1 76 ? -33.845 -22.195 2.783 1.00 20.74 76 THR C O 1
ATOM 550 N N . ALA A 1 77 ? -32.648 -23.271 4.309 1.00 21.54 77 ALA C N 1
ATOM 551 C CA . ALA A 1 77 ? -32.976 -22.347 5.434 1.00 21.84 77 ALA C CA 1
ATOM 552 C C . ALA A 1 77 ? -31.723 -22.245 6.284 1.00 22.73 77 ALA C C 1
ATOM 553 O O . ALA A 1 77 ? -30.942 -23.162 6.292 1.00 22.29 77 ALA C O 1
ATOM 555 N N . PRO A 1 78 ? -31.468 -21.087 6.913 1.00 24.94 78 PRO C N 1
ATOM 556 C CA . PRO A 1 78 ? -30.138 -20.910 7.540 1.00 24.98 78 PRO C CA 1
ATOM 557 C C . PRO A 1 78 ? -29.704 -21.967 8.564 1.00 24.33 78 PRO C C 1
ATOM 558 O O . PRO A 1 78 ? -28.575 -22.422 8.501 1.00 24.77 78 PRO C O 1
ATOM 562 N N . ALA A 1 79 ? -30.576 -22.366 9.472 1.00 25.30 79 ALA C N 1
ATOM 563 C CA . ALA A 1 79 ? -30.199 -23.407 10.463 1.00 25.59 79 ALA C CA 1
ATOM 564 C C . ALA A 1 79 ? -29.808 -24.708 9.753 1.00 24.64 79 ALA C C 1
ATOM 565 O O . ALA A 1 79 ? -28.768 -25.280 10.018 1.00 24.14 79 ALA C O 1
ATOM 567 N N . SER A 1 80 ? -30.678 -25.140 8.859 1.00 25.36 80 SER C N 1
ATOM 568 C CA . SER A 1 80 ? -30.455 -26.320 7.980 1.00 26.41 80 SER C CA 1
ATOM 569 C C . SER A 1 80 ? -29.076 -26.285 7.252 1.00 25.05 80 SER C C 1
ATOM 570 O O . SER A 1 80 ? -28.323 -27.265 7.208 1.00 24.56 80 SER C O 1
ATOM 573 N N . THR A 1 81 ? -28.717 -25.132 6.747 1.00 25.16 81 THR C N 1
ATOM 574 C CA . THR A 1 81 ? -27.460 -24.984 5.997 1.00 25.39 81 THR C CA 1
ATOM 575 C C . THR A 1 81 ? -26.230 -25.085 6.903 1.00 24.62 81 THR C C 1
ATOM 576 O O . THR A 1 81 ? -25.184 -25.620 6.517 1.00 24.75 81 THR C O 1
ATOM 580 N N . LEU A 1 82 ? -26.349 -24.508 8.089 1.00 24.79 82 LEU C N 1
ATOM 581 C CA . LEU A 1 82 ? -25.281 -24.603 9.079 1.00 24.81 82 LEU C CA 1
ATOM 582 C C . LEU A 1 82 ? -25.060 -26.050 9.502 1.00 24.86 82 LEU C C 1
ATOM 583 O O . LEU A 1 82 ? -23.923 -26.503 9.583 1.00 25.20 82 LEU C O 1
ATOM 588 N N . ASN A 1 83 ? -26.138 -26.798 9.717 1.00 25.64 83 ASN C N 1
ATOM 589 C CA . ASN A 1 83 ? -26.008 -28.268 9.907 1.00 25.90 83 ASN C CA 1
ATOM 590 C C . ASN A 1 83 ? -25.309 -28.953 8.739 1.00 24.52 83 ASN C C 1
ATOM 591 O O . ASN A 1 83 ? -24.435 -29.791 8.934 1.00 22.85 83 ASN C O 1
ATOM 596 N N . ASN A 1 84 ? -25.616 -28.546 7.514 1.00 24.47 84 ASN C N 1
ATOM 597 C CA . ASN A 1 84 ? -24.904 -29.162 6.379 1.00 24.23 84 ASN C CA 1
ATOM 598 C C . ASN A 1 84 ? -23.452 -28.770 6.287 1.00 23.34 84 ASN C C 1
ATOM 599 O O . ASN A 1 84 ? -22.626 -29.602 5.919 1.00 22.45 84 ASN C O 1
ATOM 604 N N . LEU A 1 85 ? -23.156 -27.539 6.687 1.00 23.50 85 LEU C N 1
ATOM 605 C CA . LEU A 1 85 ? -21.787 -27.065 6.766 1.00 24.58 85 LEU C CA 1
ATOM 606 C C . LEU A 1 85 ? -21.011 -27.876 7.823 1.00 26.94 85 LEU C C 1
ATOM 607 O O . LEU A 1 85 ? -19.846 -28.239 7.592 1.00 26.22 85 LEU C O 1
ATOM 612 N N . ALA A 1 86 ? -21.649 -28.169 8.966 1.00 26.99 86 ALA C N 1
ATOM 613 C CA . ALA A 1 86 ? -21.017 -29.035 9.995 1.00 29.82 86 ALA C CA 1
ATOM 614 C C . ALA A 1 86 ? -20.747 -30.460 9.479 1.00 30.02 86 ALA C C 1
ATOM 615 O O . ALA A 1 86 ? -19.719 -31.064 9.755 1.00 29.09 86 ALA C O 1
ATOM 617 N N . LEU A 1 87 ? -21.697 -30.968 8.707 1.00 30.06 87 LEU C N 1
ATOM 618 C CA . LEU A 1 87 ? -21.564 -32.285 8.062 1.00 31.17 87 LEU C CA 1
ATOM 619 C C . LEU A 1 87 ? -20.360 -32.300 7.132 1.00 29.03 87 LEU C C 1
ATOM 620 O O . LEU A 1 87 ? -19.611 -33.254 7.115 1.00 28.02 87 LEU C O 1
ATOM 625 N N . CYS A 1 88 ? -20.183 -31.216 6.377 1.00 27.71 88 CYS C N 1
ATOM 626 C CA . CYS A 1 88 ? -19.033 -31.060 5.493 1.00 27.24 88 CYS C CA 1
ATOM 627 C C . CYS A 1 88 ? -17.723 -31.075 6.257 1.00 27.80 88 CYS C C 1
ATOM 628 O O . CYS A 1 88 ? -16.742 -31.689 5.834 1.00 28.96 88 CYS C O 1
ATOM 631 N N . GLN A 1 89 ? -17.707 -30.358 7.369 1.00 28.93 89 GLN C N 1
ATOM 632 C CA . GLN A 1 89 ? -16.520 -30.295 8.205 1.00 29.56 89 GLN C CA 1
ATOM 633 C C . GLN A 1 89 ? -16.202 -31.704 8.760 1.00 30.29 89 GLN C C 1
ATOM 634 O O . GLN A 1 89 ? -15.057 -32.142 8.768 1.00 32.62 89 GLN C O 1
ATOM 640 N N . GLN A 1 90 ? -17.231 -32.400 9.216 1.00 30.19 90 GLN C N 1
ATOM 641 C CA . GLN A 1 90 ? -17.081 -33.762 9.787 1.00 30.16 90 GLN C CA 1
ATOM 642 C C . GLN A 1 90 ? -16.573 -34.829 8.777 1.00 29.48 90 GLN C C 1
ATOM 643 O O . GLN A 1 90 ? -15.726 -35.640 9.109 1.00 27.07 90 GLN C O 1
ATOM 649 N N . TYR A 1 91 ? -17.082 -34.792 7.539 1.00 30.40 91 TYR C N 1
ATOM 650 C CA . TYR A 1 91 ? -16.816 -35.869 6.550 1.00 30.82 91 TYR C CA 1
ATOM 651 C C . TYR A 1 91 ? -15.979 -35.476 5.342 1.00 31.07 91 TYR C C 1
ATOM 652 O O . TYR A 1 91 ? -15.894 -36.226 4.373 1.00 29.30 91 TYR C O 1
ATOM 661 N N . GLY A 1 92 ? -15.367 -34.287 5.397 1.00 31.83 92 GLY C N 1
ATOM 662 C CA . GLY A 1 92 ? -14.517 -33.792 4.296 1.00 31.41 92 GLY C CA 1
ATOM 663 C C . GLY A 1 92 ? -15.260 -33.599 2.980 1.00 29.93 92 GLY C C 1
ATOM 664 O O . GLY A 1 92 ? -14.777 -34.009 1.928 1.00 28.63 92 GLY C O 1
ATOM 665 N N . LYS A 1 93 ? -16.430 -32.977 3.064 1.00 28.88 93 LYS C N 1
ATOM 666 C CA . LYS A 1 93 ? -17.244 -32.579 1.891 1.00 27.54 93 LYS C CA 1
ATOM 667 C C . LYS A 1 93 ? -17.128 -31.081 1.663 1.00 27.18 93 LYS C C 1
ATOM 668 O O . LYS A 1 93 ? -16.606 -30.356 2.517 1.00 29.13 93 LYS C O 1
ATOM 674 N N . SER A 1 94 ? -17.614 -30.627 0.496 1.00 26.52 94 SER C N 1
ATOM 675 C CA . SER A 1 94 ? -17.606 -29.206 0.080 1.00 24.81 94 SER C CA 1
ATOM 676 C C . SER A 1 94 ? -19.020 -28.743 -0.062 1.00 24.69 94 SER C C 1
ATOM 677 O O . SER A 1 94 ? -19.910 -29.573 -0.202 1.00 24.37 94 SER C O 1
ATOM 680 N N . ILE A 1 95 ? -19.231 -27.418 -0.020 1.00 25.63 95 ILE C N 1
ATOM 681 C CA . ILE A 1 95 ? -20.594 -26.856 -0.055 1.00 25.41 95 ILE C CA 1
ATOM 682 C C . ILE A 1 95 ? -20.701 -25.563 -0.856 1.00 25.63 95 ILE C C 1
ATOM 683 O O . ILE A 1 95 ? -19.885 -24.657 -0.740 1.00 27.22 95 ILE C O 1
ATOM 688 N N . VAL A 1 96 ? -21.768 -25.526 -1.642 1.00 24.84 96 VAL C N 1
ATOM 689 C CA . VAL A 1 96 ? -22.192 -24.366 -2.385 1.00 24.88 96 VAL C CA 1
ATOM 690 C C . VAL A 1 96 ? -23.487 -23.900 -1.719 1.00 22.92 96 VAL C C 1
ATOM 691 O O . VAL A 1 96 ? -24.507 -24.628 -1.696 1.00 21.82 96 VAL C O 1
ATOM 695 N N . ILE A 1 97 ? -23.425 -22.693 -1.176 1.00 21.22 97 ILE C N 1
ATOM 696 C CA . ILE A 1 97 ? -24.495 -22.116 -0.388 1.00 20.49 97 ILE C CA 1
ATOM 697 C C . ILE A 1 97 ? -25.181 -21.034 -1.181 1.00 20.67 97 ILE C C 1
ATOM 698 O O . ILE A 1 97 ? -24.564 -20.041 -1.574 1.00 19.72 97 ILE C O 1
ATOM 703 N N . GLY A 1 98 ? -26.483 -21.209 -1.336 1.00 20.91 98 GLY C N 1
ATOM 704 C CA . GLY A 1 98 ? -27.334 -20.150 -1.883 1.00 21.59 98 GLY C CA 1
ATOM 705 C C . GLY A 1 98 ? -28.343 -19.585 -0.910 1.00 21.29 98 GLY C C 1
ATOM 706 O O . GLY A 1 98 ? -28.884 -18.539 -1.161 1.00 21.64 98 GLY C O 1
ATOM 707 N N . THR A 1 99 ? -28.623 -20.297 0.172 1.00 21.22 99 THR C N 1
ATOM 708 C CA . THR A 1 99 ? -29.488 -19.788 1.260 1.00 21.53 99 THR C CA 1
ATOM 709 C C . THR A 1 99 ? -29.151 -18.354 1.626 1.00 21.26 99 THR C C 1
ATOM 710 O O . THR A 1 99 ? -27.970 -17.966 1.730 1.00 21.29 99 THR C O 1
ATOM 714 N N . THR A 1 100 ? -30.196 -17.578 1.860 1.00 21.36 100 THR C N 1
ATOM 715 C CA . THR A 1 100 ? -30.015 -16.160 2.308 1.00 22.44 100 THR C CA 1
ATOM 716 C C . THR A 1 100 ? -30.682 -15.916 3.642 1.00 22.73 100 THR C C 1
ATOM 717 O O . THR A 1 100 ? -31.345 -16.815 4.188 1.00 23.53 100 THR C O 1
ATOM 721 N N . GLY A 1 101 ? -30.412 -14.732 4.211 1.00 23.76 101 GLY C N 1
ATOM 722 C CA . GLY A 1 101 ? -30.996 -14.294 5.504 1.00 24.47 101 GLY C CA 1
ATOM 723 C C . GLY A 1 101 ? -30.347 -14.851 6.758 1.00 24.66 101 GLY C C 1
ATOM 724 O O . GLY A 1 101 ? -31.021 -15.054 7.783 1.00 25.25 101 GLY C O 1
ATOM 725 N N . PHE A 1 102 ? -29.039 -15.067 6.694 1.00 24.22 102 PHE C N 1
ATOM 726 C CA . PHE A 1 102 ? -28.280 -15.452 7.871 1.00 23.74 102 PHE C CA 1
ATOM 727 C C . PHE A 1 102 ? -28.100 -14.253 8.777 1.00 25.49 102 PHE C C 1
ATOM 728 O O . PHE A 1 102 ? -27.983 -13.132 8.316 1.00 26.11 102 PHE C O 1
ATOM 736 N N . THR A 1 103 ? -28.072 -14.487 10.082 1.00 26.01 103 THR C N 1
ATOM 737 C CA . THR A 1 103 ? -27.765 -13.404 11.017 1.00 26.38 103 THR C CA 1
ATOM 738 C C . THR A 1 103 ? -26.255 -13.196 10.924 1.00 28.37 103 THR C C 1
ATOM 739 O O . THR A 1 103 ? -25.522 -14.029 10.337 1.00 26.93 103 THR C O 1
ATOM 743 N N . GLU A 1 104 ? -25.800 -12.088 11.487 1.00 31.29 104 GLU C N 1
ATOM 744 C CA . GLU A 1 104 ? -24.361 -11.814 11.587 1.00 35.54 104 GLU C CA 1
ATOM 745 C C . GLU A 1 104 ? -23.595 -12.950 12.314 1.00 34.75 104 GLU C C 1
ATOM 746 O O . GLU A 1 104 ? -22.535 -13.381 11.884 1.00 34.05 104 GLU C O 1
ATOM 752 N N . GLU A 1 105 ? -24.158 -13.439 13.402 1.00 34.19 105 GLU C N 1
ATOM 753 C CA . GLU A 1 105 ? -23.531 -14.538 14.160 1.00 35.88 105 GLU C CA 1
ATOM 754 C C . GLU A 1 105 ? -23.373 -15.823 13.306 1.00 33.22 105 GLU C C 1
ATOM 755 O O . GLU A 1 105 ? -22.288 -16.398 13.214 1.00 32.69 105 GLU C O 1
ATOM 761 N N . GLN A 1 106 ? -24.462 -16.206 12.646 1.00 31.00 106 GLN C N 1
ATOM 762 C CA . GLN A 1 106 ? -24.466 -17.330 11.701 1.00 29.48 106 GLN C CA 1
ATOM 763 C C . GLN A 1 106 ? -23.422 -17.123 10.612 1.00 30.00 106 GLN C C 1
ATOM 764 O O . GLN A 1 106 ? -22.669 -18.031 10.287 1.00 31.05 106 GLN C O 1
ATOM 770 N N . ARG A 1 107 ? -23.369 -15.916 10.080 1.00 31.78 107 ARG C N 1
ATOM 771 C CA . ARG A 1 107 ? -22.431 -15.578 9.026 1.00 34.81 107 ARG C CA 1
ATOM 772 C C . ARG A 1 107 ? -20.980 -15.667 9.533 1.00 32.75 107 ARG C C 1
ATOM 773 O O . ARG A 1 107 ? -20.099 -16.170 8.844 1.00 30.87 107 ARG C O 1
ATOM 781 N N . GLU A 1 108 ? -20.741 -15.217 10.750 1.00 32.97 108 GLU C N 1
ATOM 782 C CA . GLU A 1 108 ? -19.411 -15.407 11.371 1.00 32.90 108 GLU C CA 1
ATOM 783 C C . GLU A 1 108 ? -18.992 -16.890 11.439 1.00 29.78 108 GLU C C 1
ATOM 784 O O . GLU A 1 108 ? -17.819 -17.210 11.274 1.00 26.87 108 GLU C O 1
ATOM 790 N N . GLN A 1 109 ? -19.947 -17.761 11.724 1.00 27.70 109 GLN C N 1
ATOM 791 C CA . GLN A 1 109 ? -19.650 -19.204 11.796 1.00 28.51 109 GLN C CA 1
ATOM 792 C C . GLN A 1 109 ? -19.307 -19.795 10.416 1.00 28.53 109 GLN C C 1
ATOM 793 O O . GLN A 1 109 ? -18.432 -20.672 10.275 1.00 28.95 109 GLN C O 1
ATOM 799 N N . ILE A 1 110 ? -19.944 -19.249 9.400 1.00 27.84 110 ILE C N 1
ATOM 800 C CA . ILE A 1 110 ? -19.623 -19.611 8.021 1.00 28.14 110 ILE C CA 1
ATOM 801 C C . ILE A 1 110 ? -18.206 -19.183 7.657 1.00 28.65 110 ILE C C 1
ATOM 802 O O . ILE A 1 110 ? -17.408 -19.984 7.213 1.00 27.87 110 ILE C O 1
ATOM 807 N N . ASP A 1 111 ? -17.887 -17.938 7.925 1.00 30.27 111 ASP C N 1
ATOM 808 C CA . ASP A 1 111 ? -16.555 -17.387 7.629 1.00 31.62 111 ASP C CA 1
ATOM 809 C C . ASP A 1 111 ? -15.490 -18.211 8.315 1.00 31.99 111 ASP C C 1
ATOM 810 O O . ASP A 1 111 ? -14.442 -18.500 7.754 1.00 30.91 111 ASP C O 1
ATOM 815 N N . LEU A 1 112 ? -15.773 -18.553 9.562 1.00 34.02 112 LEU C N 1
ATOM 816 C CA . LEU A 1 112 ? -14.836 -19.286 10.367 1.00 36.98 112 LEU C CA 1
ATOM 817 C C . LEU A 1 112 ? -14.595 -20.697 9.819 1.00 36.55 112 LEU C C 1
ATOM 818 O O . LEU A 1 112 ? -13.451 -21.087 9.590 1.00 36.56 112 LEU C O 1
ATOM 823 N N . VAL A 1 113 ? -15.671 -21.433 9.545 1.00 34.45 113 VAL C N 1
ATOM 824 C CA . VAL A 1 113 ? -15.557 -22.851 9.116 1.00 34.08 113 VAL C CA 1
ATOM 825 C C . VAL A 1 113 ? -15.171 -23.037 7.629 1.00 32.88 113 VAL C C 1
ATOM 826 O O . VAL A 1 113 ? -14.623 -24.072 7.243 1.00 32.73 113 VAL C O 1
ATOM 830 N N . ALA A 1 114 ? -15.390 -22.009 6.832 1.00 31.15 114 ALA C N 1
ATOM 831 C CA . ALA A 1 114 ? -14.779 -21.915 5.512 1.00 31.57 114 ALA C CA 1
ATOM 832 C C . ALA A 1 114 ? -13.220 -21.875 5.481 1.00 32.50 114 ALA C C 1
ATOM 833 O O . ALA A 1 114 ? -12.641 -21.993 4.416 1.00 33.09 114 ALA C O 1
ATOM 835 N N . GLN A 1 115 ? -12.566 -21.683 6.613 1.00 33.57 115 GLN C N 1
ATOM 836 C CA . GLN A 1 115 ? -11.104 -21.895 6.736 1.00 37.08 115 GLN C CA 1
ATOM 837 C C . GLN A 1 115 ? -10.724 -23.386 6.654 1.00 37.26 115 GLN C C 1
ATOM 838 O O . GLN A 1 115 ? -9.590 -23.736 6.345 1.00 37.47 115 GLN C O 1
ATOM 844 N N . GLN A 1 116 ? -11.689 -24.243 6.985 1.00 36.91 116 GLN C N 1
ATOM 845 C CA . GLN A 1 116 ? -11.548 -25.720 7.024 1.00 37.19 116 GLN C CA 1
ATOM 846 C C . GLN A 1 116 ? -12.202 -26.445 5.841 1.00 34.20 116 GLN C C 1
ATOM 847 O O . GLN A 1 116 ? -11.746 -27.507 5.438 1.00 36.99 116 GLN C O 1
ATOM 853 N N . VAL A 1 117 ? -13.289 -25.876 5.328 1.00 31.41 117 VAL C N 1
ATOM 854 C CA . VAL A 1 117 ? -14.165 -26.493 4.329 1.00 30.07 117 VAL C CA 1
ATOM 855 C C . VAL A 1 117 ? -14.144 -25.632 3.054 1.00 29.04 117 VAL C C 1
ATOM 856 O O . VAL A 1 117 ? -14.225 -24.406 3.166 1.00 27.85 117 VAL C O 1
ATOM 860 N N . PRO A 1 118 ? -14.063 -26.265 1.847 1.00 28.40 118 PRO C N 1
ATOM 861 C CA . PRO A 1 118 ? -14.268 -25.525 0.606 1.00 28.06 118 PRO C CA 1
ATOM 862 C C . PRO A 1 118 ? -15.731 -25.058 0.470 1.00 27.36 118 PRO C C 1
ATOM 863 O O . PRO A 1 118 ? -16.648 -25.859 0.501 1.00 27.07 118 PRO C O 1
ATOM 867 N N . VAL A 1 119 ? -15.921 -23.751 0.393 1.00 26.48 119 VAL C N 1
ATOM 868 C CA . VAL A 1 119 ? -17.249 -23.144 0.411 1.00 25.67 119 VAL C CA 1
ATOM 869 C C . VAL A 1 119 ? -17.407 -22.119 -0.700 1.00 26.38 119 VAL C C 1
ATOM 870 O O . VAL A 1 119 ? -16.565 -21.222 -0.842 1.00 27.05 119 VAL C O 1
ATOM 874 N N . VAL A 1 120 ? -18.506 -22.222 -1.440 1.00 24.24 120 VAL C N 1
ATOM 875 C CA . VAL A 1 120 ? -18.943 -21.125 -2.292 1.00 23.77 120 VAL C CA 1
ATOM 876 C C . VAL A 1 120 ? -20.187 -20.610 -1.651 1.00 23.19 120 VAL C C 1
ATOM 877 O O . VAL A 1 120 ? -21.068 -21.389 -1.294 1.00 22.48 120 VAL C O 1
ATOM 881 N N . MET A 1 121 ? -20.240 -19.293 -1.510 1.00 23.58 121 MET C N 1
ATOM 882 C CA . MET A 1 121 ? -21.415 -18.616 -1.015 1.00 23.60 121 MET C CA 1
ATOM 883 C C . MET A 1 121 ? -21.626 -17.302 -1.761 1.00 23.52 121 MET C C 1
ATOM 884 O O . MET A 1 121 ? -20.689 -16.570 -2.051 1.00 24.14 121 MET C O 1
ATOM 889 N N . ALA A 1 122 ? -22.891 -17.054 -2.066 1.00 22.12 122 ALA C N 1
ATOM 890 C CA . ALA A 1 122 ? -23.304 -15.868 -2.789 1.00 21.50 122 ALA C CA 1
ATOM 891 C C . ALA A 1 122 ? -24.816 -15.736 -2.603 1.00 20.91 122 ALA C C 1
ATOM 892 O O . ALA A 1 122 ? -25.544 -16.747 -2.524 1.00 18.87 122 ALA C O 1
ATOM 894 N N . PRO A 1 123 ? -25.320 -14.507 -2.656 1.00 21.50 123 PRO C N 1
ATOM 895 C CA . PRO A 1 123 ? -26.778 -14.289 -2.590 1.00 21.41 123 PRO C CA 1
ATOM 896 C C . PRO A 1 123 ? -27.474 -14.441 -3.947 1.00 21.45 123 PRO C C 1
ATOM 897 O O . PRO A 1 123 ? -28.723 -14.437 -4.033 1.00 19.86 123 PRO C O 1
ATOM 901 N N . ASN A 1 124 ? -26.643 -14.540 -4.986 1.00 21.73 124 ASN C N 1
ATOM 902 C CA . ASN A 1 124 ? -27.109 -14.639 -6.361 1.00 22.26 124 ASN C CA 1
ATOM 903 C C . ASN A 1 124 ? -26.140 -15.438 -7.237 1.00 22.79 124 ASN C C 1
ATOM 904 O O . ASN A 1 124 ? -24.971 -15.078 -7.392 1.00 24.59 124 ASN C O 1
ATOM 909 N N . TYR A 1 125 ? -26.646 -16.527 -7.793 1.00 22.81 125 TYR C N 1
ATOM 910 C CA . TYR A 1 125 ? -25.847 -17.386 -8.681 1.00 22.84 125 TYR C CA 1
ATOM 911 C C . TYR A 1 125 ? -26.033 -17.048 -10.159 1.00 23.43 125 TYR C C 1
ATOM 912 O O . TYR A 1 125 ? -25.497 -17.758 -11.002 1.00 23.62 125 TYR C O 1
ATOM 921 N N . SER A 1 126 ? -26.733 -15.958 -10.486 1.00 24.68 126 SER C N 1
ATOM 922 C CA . SER A 1 126 ? -26.904 -15.565 -11.920 1.00 25.03 126 SER C CA 1
ATOM 923 C C . SER A 1 126 ? -25.654 -14.846 -12.387 1.00 26.09 126 SER C C 1
ATOM 924 O O . SER A 1 126 ? -25.046 -14.149 -11.639 1.00 26.19 126 SER C O 1
ATOM 927 N N . VAL A 1 127 ? -25.265 -15.020 -13.638 1.00 28.02 127 VAL C N 1
ATOM 928 C CA . VAL A 1 127 ? -24.187 -14.199 -14.235 1.00 28.57 127 VAL C CA 1
ATOM 929 C C . VAL A 1 127 ? -24.523 -12.724 -14.196 1.00 29.14 127 VAL C C 1
ATOM 930 O O . VAL A 1 127 ? -23.675 -11.869 -13.906 1.00 29.33 127 VAL C O 1
ATOM 934 N N . GLY A 1 128 ? -25.770 -12.426 -14.531 1.00 27.65 128 GLY C N 1
ATOM 935 C CA . GLY A 1 128 ? -26.214 -11.043 -14.643 1.00 26.82 128 GLY C CA 1
ATOM 936 C C . GLY A 1 128 ? -26.037 -10.227 -13.380 1.00 26.45 128 GLY C C 1
ATOM 937 O O . GLY A 1 128 ? -25.584 -9.082 -13.418 1.00 26.56 128 GLY C O 1
ATOM 938 N N . VAL A 1 129 ? -26.400 -10.803 -12.254 1.00 26.78 129 VAL C N 1
ATOM 939 C CA . VAL A 1 129 ? -26.260 -10.087 -11.012 1.00 27.22 129 VAL C CA 1
ATOM 940 C C . VAL A 1 129 ? -24.770 -9.915 -10.694 1.00 27.27 129 VAL C C 1
ATOM 941 O O . VAL A 1 129 ? -24.368 -8.890 -10.230 1.00 25.10 129 VAL C O 1
ATOM 945 N N . ASN A 1 130 ? -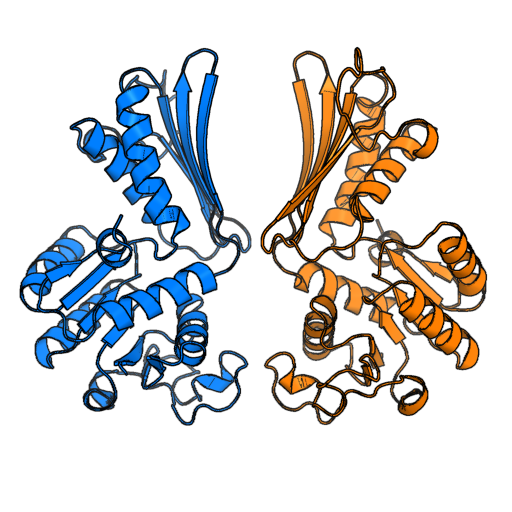23.940 -10.891 -10.996 1.00 28.83 130 ASN C N 1
ATOM 946 C CA . ASN A 1 130 ? -22.516 -10.740 -10.711 1.00 29.93 130 ASN C CA 1
ATOM 947 C C . ASN A 1 130 ? -21.869 -9.642 -11.586 1.00 30.67 130 ASN C C 1
ATOM 948 O O . ASN A 1 130 ? -20.974 -8.903 -11.137 1.00 29.59 130 ASN C O 1
ATOM 953 N N . LEU A 1 131 ? -22.405 -9.447 -12.792 1.00 30.27 131 LEU C N 1
ATOM 954 C CA . LEU A 1 131 ? -21.980 -8.328 -13.649 1.00 28.76 131 LEU C CA 1
ATOM 955 C C . LEU A 1 131 ? -22.466 -6.993 -13.047 1.00 28.38 131 LEU C C 1
ATOM 956 O O . LEU A 1 131 ? -21.708 -5.998 -12.955 1.00 26.11 131 LEU C O 1
ATOM 961 N N . VAL A 1 132 ? -23.734 -6.981 -12.646 1.00 25.90 132 VAL C N 1
ATOM 962 C CA . VAL A 1 132 ? -24.321 -5.808 -12.032 1.00 24.82 132 VAL C CA 1
ATOM 963 C C . VAL A 1 132 ? -23.468 -5.295 -10.845 1.00 24.89 132 VAL C C 1
ATOM 964 O O . VAL A 1 132 ? -23.202 -4.113 -10.735 1.00 24.22 132 VAL C O 1
ATOM 968 N N . PHE A 1 133 ? -23.009 -6.172 -9.970 1.00 25.05 133 PHE C N 1
ATOM 969 C CA . PHE A 1 133 ? -22.148 -5.708 -8.865 1.00 26.77 133 PHE C CA 1
ATOM 970 C C . PHE A 1 133 ? -21.001 -4.833 -9.406 1.00 27.16 133 PHE C C 1
ATOM 971 O O . PHE A 1 133 ? -20.701 -3.789 -8.828 1.00 27.13 133 PHE C O 1
ATOM 979 N N . LYS A 1 134 ? -20.375 -5.276 -10.497 1.00 27.62 134 LYS C N 1
ATOM 980 C CA . LYS A 1 134 ? -19.265 -4.562 -11.120 1.00 29.38 134 LYS C CA 1
ATOM 981 C C . LYS A 1 134 ? -19.691 -3.217 -11.707 1.00 27.73 134 LYS C C 1
ATOM 982 O O . LYS A 1 134 ? -18.978 -2.226 -11.568 1.00 27.38 134 LYS C O 1
ATOM 988 N N . LEU A 1 135 ? -20.853 -3.192 -12.350 1.00 25.81 135 LEU C N 1
ATOM 989 C CA . LEU A 1 135 ? -21.431 -1.966 -12.899 1.00 24.99 135 LEU C CA 1
ATOM 990 C C . LEU A 1 135 ? -21.749 -0.959 -11.786 1.00 25.42 135 LEU C C 1
ATOM 991 O O . LEU A 1 135 ? -21.484 0.231 -11.946 1.00 26.05 135 LEU C O 1
ATOM 996 N N . LEU A 1 136 ? -22.282 -1.455 -10.667 1.00 25.29 136 LEU C N 1
ATOM 997 C CA . LEU A 1 136 ? -22.576 -0.629 -9.495 1.00 25.40 136 LEU C CA 1
ATOM 998 C C . LEU A 1 136 ? -21.339 0.055 -8.950 1.00 26.80 136 LEU C C 1
ATOM 999 O O . LEU A 1 136 ? -21.404 1.220 -8.556 1.00 26.23 136 LEU C O 1
ATOM 1004 N N . GLU A 1 137 ? -20.213 -0.652 -8.921 1.00 29.05 137 GLU C N 1
ATOM 1005 C CA . GLU A 1 137 ? -18.940 -0.027 -8.497 1.00 31.36 137 GLU C CA 1
ATOM 1006 C C . GLU A 1 137 ? -18.566 1.147 -9.400 1.00 33.26 137 GLU C C 1
ATOM 1007 O O . GLU A 1 137 ? -18.274 2.215 -8.896 1.00 33.72 137 GLU C O 1
ATOM 1013 N N . LYS A 1 138 ? -18.593 0.966 -10.726 1.00 34.60 138 LYS C N 1
ATOM 1014 C CA . LYS A 1 138 ? -18.311 2.085 -11.655 1.00 35.11 138 LYS C CA 1
ATOM 1015 C C . LYS A 1 138 ? -19.284 3.271 -11.492 1.00 31.92 138 LYS C C 1
ATOM 1016 O O . LYS A 1 138 ? -18.861 4.418 -11.439 1.00 28.18 138 LYS C O 1
ATOM 1022 N N . ALA A 1 139 ? -20.580 2.972 -11.366 1.00 28.72 139 ALA C N 1
ATOM 1023 C CA . ALA A 1 139 ? -21.605 4.011 -11.241 1.00 26.86 139 ALA C CA 1
ATOM 1024 C C . ALA A 1 139 ? -21.450 4.789 -9.947 1.00 27.55 139 ALA C C 1
ATOM 1025 O O . ALA A 1 139 ? -21.566 6.020 -9.922 1.00 29.05 139 ALA C O 1
ATOM 1027 N N . ALA A 1 140 ? -21.210 4.073 -8.857 1.00 26.82 140 ALA C N 1
ATOM 1028 C CA . ALA A 1 140 ? -20.965 4.730 -7.581 1.00 27.85 140 ALA C CA 1
ATOM 1029 C C . ALA A 1 140 ? -19.736 5.653 -7.634 1.00 29.00 140 ALA C C 1
ATOM 1030 O O . ALA A 1 140 ? -19.784 6.737 -7.089 1.00 30.16 140 ALA C O 1
ATOM 1032 N N . LYS A 1 141 ? -18.633 5.233 -8.257 1.00 31.54 141 LYS C N 1
ATOM 1033 C CA . LYS A 1 141 ? -17.432 6.111 -8.341 1.00 34.38 141 LYS C CA 1
ATOM 1034 C C . LYS A 1 141 ? -17.699 7.431 -9.085 1.00 32.47 141 LYS C C 1
ATOM 1035 O O . LYS A 1 141 ? -17.171 8.457 -8.729 1.00 33.48 141 LYS C O 1
ATOM 1041 N N . VAL A 1 142 ? -18.517 7.376 -10.123 1.00 29.16 142 VAL C N 1
ATOM 1042 C CA . VAL A 1 142 ? -18.813 8.544 -10.938 1.00 26.73 142 VAL C CA 1
ATOM 1043 C C . VAL A 1 142 ? -19.941 9.388 -10.397 1.00 24.39 142 VAL C C 1
ATOM 1044 O O . VAL A 1 142 ? -19.827 10.579 -10.432 1.00 24.59 142 VAL C O 1
ATOM 1048 N N . MET A 1 143 ? -21.030 8.776 -9.942 1.00 23.16 143 MET C N 1
ATOM 1049 C CA . MET A 1 143 ? -22.229 9.533 -9.508 1.00 22.38 143 MET C CA 1
ATOM 1050 C C . MET A 1 143 ? -22.564 9.455 -8.024 1.00 22.39 143 MET C C 1
ATOM 1051 O O . MET A 1 143 ? -23.341 10.231 -7.547 1.00 20.80 143 MET C O 1
ATOM 1056 N N . GLY A 1 144 ? -21.993 8.494 -7.320 1.00 24.18 144 GLY C N 1
ATOM 1057 C CA . GLY A 1 144 ? -22.374 8.175 -5.932 1.00 25.78 144 GLY C CA 1
ATOM 1058 C C . GLY A 1 144 ? -22.213 9.351 -4.967 1.00 26.69 144 GLY C C 1
ATOM 1059 O O . GLY A 1 144 ? -23.121 9.649 -4.202 1.00 27.70 144 GLY C O 1
ATOM 1060 N N . ASP A 1 145 ? -21.062 10.013 -5.044 1.00 26.76 145 ASP C N 1
ATOM 1061 C CA . ASP A 1 145 ? -20.713 11.119 -4.166 1.00 27.67 145 ASP C CA 1
ATOM 1062 C C . ASP A 1 145 ? -21.713 12.269 -4.163 1.00 26.91 145 ASP C C 1
ATOM 1063 O O . ASP A 1 145 ? -21.679 13.040 -3.233 1.00 28.17 145 ASP C O 1
ATOM 1068 N N . TYR A 1 146 ? -22.541 12.455 -5.204 1.00 24.92 146 TYR C N 1
ATOM 1069 C CA . TYR A 1 146 ? -23.487 13.626 -5.230 1.00 23.70 146 TYR C CA 1
ATOM 1070 C C . TYR A 1 146 ? -24.952 13.277 -5.527 1.00 23.47 146 TYR C C 1
ATOM 1071 O O . TYR A 1 146 ? -25.805 14.153 -5.545 1.00 22.99 146 TYR C O 1
ATOM 1080 N N . CYS A 1 147 ? -25.237 11.988 -5.742 1.00 22.33 147 CYS C N 1
ATOM 1081 C CA . CYS A 1 147 ? -26.555 11.523 -6.151 1.00 21.74 147 CYS C CA 1
ATOM 1082 C C . CYS A 1 147 ? -27.192 10.735 -5.028 1.00 20.27 147 CYS C C 1
ATOM 1083 O O . CYS A 1 147 ? -26.505 10.222 -4.183 1.00 19.34 147 CYS C O 1
ATOM 1086 N N . ASP A 1 148 ? -28.516 10.657 -5.048 1.00 19.54 148 ASP C N 1
ATOM 1087 C CA . ASP A 1 148 ? -29.274 9.840 -4.143 1.00 19.82 148 ASP C CA 1
ATOM 1088 C C . ASP A 1 148 ? -29.196 8.390 -4.684 1.00 20.74 148 ASP C C 1
ATOM 1089 O O . ASP A 1 148 ? -29.406 8.185 -5.884 1.00 21.55 148 ASP C O 1
ATOM 1094 N N . ILE A 1 149 ? -28.961 7.423 -3.795 1.00 20.42 149 ILE C N 1
ATOM 1095 C CA . ILE A 1 149 ? -28.901 6.023 -4.131 1.00 20.87 149 ILE C CA 1
ATOM 1096 C C . ILE A 1 149 ? -30.049 5.264 -3.459 1.00 20.52 149 ILE C C 1
ATOM 1097 O O . ILE A 1 149 ? -30.189 5.297 -2.227 1.00 21.87 149 ILE C O 1
ATOM 1102 N N . GLU A 1 150 ? -30.869 4.635 -4.285 1.00 18.53 150 GLU C N 1
ATOM 1103 C CA . GLU A 1 150 ? -32.020 3.852 -3.863 1.00 19.04 150 GLU C CA 1
ATOM 1104 C C . GLU A 1 150 ? -31.974 2.456 -4.486 1.00 19.32 150 GLU C C 1
ATOM 1105 O O . GLU A 1 150 ? -31.629 2.310 -5.654 1.00 19.35 150 GLU C O 1
ATOM 1111 N N . ILE A 1 151 ? -32.358 1.441 -3.711 1.00 19.57 151 ILE C N 1
ATOM 1112 C CA . ILE A 1 151 ? -32.379 0.071 -4.180 1.00 19.69 151 ILE C CA 1
ATOM 1113 C C . ILE A 1 151 ? -33.812 -0.448 -4.029 1.00 20.49 151 ILE C C 1
ATOM 1114 O O . ILE A 1 151 ? -34.386 -0.427 -2.924 1.00 19.99 151 ILE C O 1
ATOM 1119 N N . VAL A 1 152 ? -34.362 -0.927 -5.141 1.00 20.16 152 VAL C N 1
ATOM 1120 C CA . VAL A 1 152 ? -35.738 -1.460 -5.214 1.00 20.39 152 VAL C CA 1
ATOM 1121 C C . VAL A 1 152 ? -35.642 -2.936 -5.602 1.00 20.72 152 VAL C C 1
ATOM 1122 O O . VAL A 1 152 ? -34.945 -3.280 -6.557 1.00 19.85 152 VAL C O 1
ATOM 1126 N N . GLU A 1 153 ? -36.332 -3.808 -4.878 1.00 21.54 153 GLU C N 1
ATOM 1127 C CA . GLU A 1 153 ? -36.347 -5.238 -5.205 1.00 21.50 153 GLU C CA 1
ATOM 1128 C C . GLU A 1 153 ? -37.764 -5.790 -5.064 1.00 21.39 153 GLU C C 1
ATOM 1129 O O . GLU A 1 153 ? -38.590 -5.320 -4.250 1.00 20.36 153 GLU C O 1
ATOM 1135 N N . ALA A 1 154 ? -38.044 -6.754 -5.940 1.00 20.74 154 ALA C N 1
ATOM 1136 C CA . ALA A 1 154 ? -39.347 -7.385 -6.014 1.00 20.44 154 ALA C CA 1
ATOM 1137 C C . ALA A 1 154 ? -39.120 -8.878 -6.040 1.00 20.25 154 ALA C C 1
ATOM 1138 O O . ALA A 1 154 ? -38.277 -9.343 -6.808 1.00 20.09 154 ALA C O 1
ATOM 1140 N N . HIS A 1 155 ? -39.809 -9.617 -5.162 1.00 19.97 155 HIS C N 1
ATOM 1141 C CA . HIS A 1 155 ? -39.855 -11.087 -5.218 1.00 19.43 155 HIS C CA 1
ATOM 1142 C C . HIS A 1 155 ? -41.218 -11.644 -4.953 1.00 19.46 155 HIS C C 1
ATOM 1143 O O . HIS A 1 155 ? -42.082 -10.988 -4.403 1.00 19.08 155 HIS C O 1
ATOM 1150 N N . HIS A 1 156 ? -41.350 -12.907 -5.345 1.00 19.80 156 HIS C N 1
ATOM 1151 C CA . HIS A 1 156 ? -42.524 -13.764 -5.044 1.00 20.22 156 HIS C CA 1
ATOM 1152 C C . HIS A 1 156 ? -42.966 -13.744 -3.572 1.00 20.47 156 HIS C C 1
ATOM 1153 O O . HIS A 1 156 ? -42.158 -13.534 -2.667 1.00 20.02 156 HIS C O 1
ATOM 1160 N N . ARG A 1 157 ? -44.259 -14.032 -3.405 1.00 21.31 157 ARG C N 1
ATOM 1161 C CA . ARG A 1 157 ? -44.973 -13.997 -2.141 1.00 22.95 157 ARG C CA 1
ATOM 1162 C C . ARG A 1 157 ? -44.485 -14.970 -1.063 1.00 24.15 157 ARG C C 1
ATOM 1163 O O . ARG A 1 157 ? -44.901 -14.849 0.073 1.00 24.87 157 ARG C O 1
ATOM 1171 N N . HIS A 1 158 ? -43.706 -15.978 -1.434 1.00 24.82 158 HIS C N 1
ATOM 1172 C CA . HIS A 1 158 ? -43.156 -16.954 -0.442 1.00 26.15 158 HIS C CA 1
ATOM 1173 C C . HIS A 1 158 ? -41.782 -16.568 0.124 1.00 25.43 158 HIS C C 1
ATOM 1174 O O . HIS A 1 158 ? -41.330 -17.218 1.036 1.00 26.25 158 HIS C O 1
ATOM 1181 N N . LYS A 1 159 ? -41.117 -15.542 -0.397 1.00 24.50 159 LYS C N 1
ATOM 1182 C CA . LYS A 1 159 ? -39.795 -15.168 0.142 1.00 24.41 159 LYS C CA 1
ATOM 1183 C C . LYS A 1 159 ? -39.913 -14.669 1.550 1.00 25.57 159 LYS C C 1
ATOM 1184 O O . LYS A 1 159 ? -40.671 -13.707 1.785 1.00 28.62 159 LYS C O 1
ATOM 1190 N N . VAL A 1 160 ? -39.129 -15.240 2.469 1.00 26.42 160 VAL C N 1
ATOM 1191 C CA . VAL A 1 160 ? -39.302 -14.934 3.933 1.00 27.37 160 VAL C CA 1
ATOM 1192 C C . VAL A 1 160 ? -38.471 -13.776 4.445 1.00 27.53 160 VAL C C 1
ATOM 1193 O O . VAL A 1 160 ? -38.785 -13.233 5.476 1.00 28.77 160 VAL C O 1
ATOM 1197 N N . ASP A 1 161 ? -37.392 -13.441 3.749 1.00 27.48 161 ASP C N 1
ATOM 1198 C CA . ASP A 1 161 ? -36.411 -12.474 4.237 1.00 28.13 161 ASP C CA 1
ATOM 1199 C C . ASP A 1 161 ? -36.536 -11.140 3.411 1.00 28.21 161 ASP C C 1
ATOM 1200 O O . ASP A 1 161 ? -36.918 -11.173 2.246 1.00 26.08 161 ASP C O 1
ATOM 1205 N N . ALA A 1 162 ? -36.320 -9.987 4.065 1.00 28.00 162 ALA C N 1
ATOM 1206 C CA . ALA A 1 162 ? -36.381 -8.658 3.440 1.00 28.03 162 ALA C CA 1
ATOM 1207 C C . ALA A 1 162 ? -35.336 -7.683 4.004 1.00 27.06 162 ALA C C 1
ATOM 1208 O O . ALA A 1 162 ? -35.141 -7.611 5.203 1.00 27.18 162 ALA C O 1
ATOM 1210 N N . PRO A 1 163 ? -34.665 -6.925 3.152 1.00 24.75 163 PRO C N 1
ATOM 1211 C CA . PRO A 1 163 ? -34.664 -7.120 1.708 1.00 22.88 163 PRO C CA 1
ATOM 1212 C C . PRO A 1 163 ? -33.930 -8.403 1.317 1.00 22.10 163 PRO C C 1
ATOM 1213 O O . PRO A 1 163 ? -33.360 -9.084 2.203 1.00 23.19 163 PRO C O 1
ATOM 1217 N N . SER A 1 164 ? -33.967 -8.717 0.022 1.00 19.88 164 SER C N 1
ATOM 1218 C CA . SER A 1 164 ? -33.200 -9.804 -0.544 1.00 20.27 164 SER C CA 1
ATOM 1219 C C . SER A 1 164 ? -31.707 -9.686 -0.208 1.00 20.71 164 SER C C 1
ATOM 1220 O O . SER A 1 164 ? -31.163 -8.592 -0.040 1.00 20.22 164 SER C O 1
ATOM 1223 N N . GLY A 1 165 ? -31.046 -10.826 -0.064 1.00 20.54 165 GLY C N 1
ATOM 1224 C CA . GLY A 1 165 ? -29.582 -10.810 0.155 1.00 19.85 165 GLY C CA 1
ATOM 1225 C C . GLY A 1 165 ? -28.861 -10.156 -1.026 1.00 19.18 165 GLY C C 1
ATOM 1226 O O . GLY A 1 165 ? -27.790 -9.633 -0.885 1.00 18.71 165 GLY C O 1
ATOM 1227 N N . THR A 1 166 ? -29.452 -10.235 -2.209 1.00 18.61 166 THR C N 1
ATOM 1228 C CA . THR A 1 166 ? -28.898 -9.573 -3.415 1.00 18.74 166 THR C CA 1
ATOM 1229 C C . THR A 1 166 ? -28.948 -8.043 -3.265 1.00 18.59 166 THR C C 1
ATOM 1230 O O . THR A 1 166 ? -27.918 -7.355 -3.466 1.00 18.75 166 THR C O 1
ATOM 1234 N N . ALA A 1 167 ? -30.133 -7.535 -2.912 1.00 18.44 167 ALA C N 1
ATOM 1235 C CA . ALA A 1 167 ? -30.314 -6.097 -2.589 1.00 18.89 167 ALA C CA 1
ATOM 1236 C C . ALA A 1 167 ? -29.272 -5.651 -1.592 1.00 20.07 167 ALA C C 1
ATOM 1237 O O . ALA A 1 167 ? -28.606 -4.677 -1.808 1.00 20.81 167 ALA C O 1
ATOM 1239 N N . ILE A 1 168 ? -29.108 -6.395 -0.505 1.00 22.19 168 ILE C N 1
ATOM 1240 C CA . ILE A 1 168 ? -28.072 -6.096 0.505 1.00 23.58 168 ILE C CA 1
ATOM 1241 C C . ILE A 1 168 ? -26.662 -6.120 -0.108 1.00 24.35 168 ILE C C 1
ATOM 1242 O O . ILE A 1 168 ? -25.852 -5.235 0.115 1.00 25.61 168 ILE C O 1
ATOM 1247 N N . GLY A 1 169 ? -26.383 -7.135 -0.902 1.00 25.43 169 GLY C N 1
ATOM 1248 C CA . GLY A 1 169 ? -25.085 -7.226 -1.610 1.00 25.73 169 GLY C CA 1
ATOM 1249 C C . GLY A 1 169 ? -24.796 -6.060 -2.552 1.00 24.48 169 GLY C C 1
ATOM 1250 O O . GLY A 1 169 ? -23.655 -5.632 -2.692 1.00 23.25 169 GLY C O 1
ATOM 1251 N N . MET A 1 170 ? -25.851 -5.514 -3.147 1.00 24.92 170 MET C N 1
ATOM 1252 C CA . MET A 1 170 ? -25.719 -4.331 -4.067 1.00 25.48 170 MET C CA 1
ATOM 1253 C C . MET A 1 170 ? -25.375 -3.089 -3.250 1.00 25.54 170 MET C C 1
ATOM 1254 O O . MET A 1 170 ? -24.496 -2.280 -3.619 1.00 26.18 170 MET C O 1
ATOM 1259 N N . GLY A 1 171 ? -26.080 -2.981 -2.130 1.00 25.88 171 GLY C N 1
ATOM 1260 C CA . GLY A 1 171 ? -25.877 -1.935 -1.140 1.00 27.84 171 GLY C CA 1
ATOM 1261 C C . GLY A 1 171 ? -24.438 -1.942 -0.659 1.00 29.10 171 GLY C C 1
ATOM 1262 O O . GLY A 1 171 ? -23.802 -0.921 -0.599 1.00 28.72 171 GLY C O 1
ATOM 1263 N N . GLU A 1 172 ? -23.946 -3.126 -0.326 1.00 30.92 172 GLU C N 1
ATOM 1264 C CA . GLU A 1 172 ? -22.552 -3.322 0.066 1.00 32.79 172 GLU C CA 1
ATOM 1265 C C . GLU A 1 172 ? -21.521 -3.013 -1.030 1.00 29.99 172 GLU C C 1
ATOM 1266 O O . GLU A 1 172 ? -20.461 -2.504 -0.744 1.00 27.32 172 GLU C O 1
ATOM 1272 N N . ALA A 1 173 ? -21.806 -3.407 -2.266 1.00 28.90 173 ALA C N 1
ATOM 1273 C CA . ALA A 1 173 ? -20.872 -3.127 -3.362 1.00 28.81 173 ALA C CA 1
ATOM 1274 C C . ALA A 1 173 ? -20.736 -1.609 -3.604 1.00 28.29 173 ALA C C 1
ATOM 1275 O O . ALA A 1 173 ? -19.637 -1.075 -3.796 1.00 29.91 173 ALA C O 1
ATOM 1277 N N . ILE A 1 174 ? -21.860 -0.910 -3.515 1.00 27.04 174 ILE C N 1
ATOM 1278 C CA . ILE A 1 174 ? -21.900 0.563 -3.667 1.00 25.91 174 ILE C CA 1
ATOM 1279 C C . ILE A 1 174 ? -21.184 1.292 -2.495 1.00 27.39 174 ILE C C 1
ATOM 1280 O O . ILE A 1 174 ? -20.322 2.138 -2.699 1.00 25.85 174 ILE C O 1
ATOM 1285 N N . ALA A 1 175 ? -21.598 0.983 -1.269 1.00 28.20 175 ALA C N 1
ATOM 1286 C CA . ALA A 1 175 ? -20.971 1.597 -0.089 1.00 30.01 175 ALA C CA 1
ATOM 1287 C C . ALA A 1 175 ? -19.466 1.317 -0.018 1.00 30.70 175 ALA C C 1
ATOM 1288 O O . ALA A 1 175 ? -18.685 2.214 0.175 1.00 30.95 175 ALA C O 1
ATOM 1290 N N . GLY A 1 176 ? -19.077 0.069 -0.254 1.00 33.08 176 GLY C N 1
ATOM 1291 C CA . GLY A 1 176 ? -17.655 -0.319 -0.345 1.00 33.92 176 GLY C CA 1
ATOM 1292 C C . GLY A 1 176 ? -16.885 0.545 -1.340 1.00 35.60 176 GLY C C 1
ATOM 1293 O O . GLY A 1 176 ? -15.829 1.068 -1.017 1.00 36.55 176 GLY C O 1
ATOM 1294 N N . ALA A 1 177 ? -17.444 0.736 -2.536 1.00 35.40 177 ALA C N 1
ATOM 1295 C CA . ALA A 1 177 ? -16.754 1.493 -3.578 1.00 36.37 177 ALA C CA 1
ATOM 1296 C C . ALA A 1 177 ? -16.588 2.971 -3.207 1.00 37.27 177 ALA C C 1
ATOM 1297 O O . ALA A 1 177 ? -15.684 3.629 -3.720 1.00 38.71 177 ALA C O 1
ATOM 1299 N N . MET A 1 178 ? -17.454 3.462 -2.308 1.00 36.09 178 MET C N 1
ATOM 1300 C CA . MET A 1 178 ? -17.455 4.865 -1.823 1.00 35.58 178 MET C CA 1
ATOM 1301 C C . MET A 1 178 ? -16.706 5.033 -0.497 1.00 36.39 178 MET C C 1
ATOM 1302 O O . MET A 1 178 ? -16.738 6.096 0.087 1.00 35.73 178 MET C O 1
ATOM 1307 N N . GLY A 1 179 ? -16.038 3.978 -0.029 1.00 38.99 179 GLY C N 1
ATOM 1308 C CA . GLY A 1 179 ? -15.419 3.942 1.318 1.00 39.68 179 GLY C CA 1
ATOM 1309 C C . GLY A 1 179 ? -16.333 4.121 2.531 1.00 39.42 179 GLY C C 1
ATOM 1310 O O . GLY A 1 179 ? -15.921 4.696 3.515 1.00 40.89 179 GLY C O 1
ATOM 1311 N N . ASN A 1 180 ? -17.559 3.600 2.450 1.00 38.77 180 ASN C N 1
ATOM 1312 C CA . ASN A 1 180 ? -18.560 3.615 3.555 1.00 37.35 180 ASN C CA 1
ATOM 1313 C C . ASN A 1 180 ? -18.988 2.218 3.998 1.00 36.89 180 ASN C C 1
ATOM 1314 O O . ASN A 1 180 ? -18.706 1.255 3.335 1.00 34.36 180 ASN C O 1
ATOM 1319 N N . LYS A 1 181 ? -19.699 2.129 5.110 1.00 38.48 181 LYS C N 1
ATOM 1320 C CA . LYS A 1 181 ? -20.267 0.863 5.566 1.00 40.87 181 LYS C CA 1
ATOM 1321 C C . LYS A 1 181 ? -21.777 0.951 5.367 1.00 37.02 181 LYS C C 1
ATOM 1322 O O . LYS A 1 181 ? -22.408 1.928 5.784 1.00 33.54 181 LYS C O 1
ATOM 1328 N N . LEU A 1 182 ? -22.354 -0.087 4.770 1.00 34.11 182 LEU C N 1
ATOM 1329 C CA . LEU A 1 182 ? -23.791 -0.099 4.461 1.00 32.74 182 LEU C CA 1
ATOM 1330 C C . LEU A 1 182 ? -24.679 0.214 5.655 1.00 32.54 182 LEU C C 1
ATOM 1331 O O . LEU A 1 182 ? -25.587 1.055 5.550 1.00 31.56 182 LEU C O 1
ATOM 1336 N N . SER A 1 183 ? -24.407 -0.458 6.777 1.00 33.10 183 SER C N 1
ATOM 1337 C CA . SER A 1 183 ? -25.147 -0.230 8.033 1.00 35.15 183 SER C CA 1
ATOM 1338 C C . SER A 1 183 ? -25.128 1.231 8.512 1.00 35.32 183 SER C C 1
ATOM 1339 O O . SER A 1 183 ? -26.070 1.673 9.157 1.00 36.59 183 SER C O 1
ATOM 1342 N N . ASP A 1 184 ? -24.099 1.991 8.157 1.00 35.48 184 ASP C N 1
ATOM 1343 C CA . ASP A 1 184 ? -24.100 3.431 8.428 1.00 36.77 184 ASP C CA 1
ATOM 1344 C C . ASP A 1 184 ? -25.118 4.250 7.625 1.00 34.85 184 ASP C C 1
ATOM 1345 O O . ASP A 1 184 ? -25.528 5.310 8.090 1.00 33.50 184 ASP C O 1
ATOM 1350 N N . VAL A 1 185 ? -25.504 3.770 6.443 1.00 32.14 185 VAL C N 1
ATOM 1351 C CA . VAL A 1 185 ? -26.338 4.560 5.521 1.00 30.41 185 VAL C CA 1
ATOM 1352 C C . VAL A 1 185 ? -27.706 3.968 5.170 1.00 29.36 185 VAL C C 1
ATOM 1353 O O . VAL A 1 185 ? -28.581 4.688 4.665 1.00 28.64 185 VAL C O 1
ATOM 1357 N N . ALA A 1 186 ? -27.910 2.674 5.425 1.00 28.25 186 ALA C N 1
ATOM 1358 C CA . ALA A 1 186 ? -29.134 2.017 4.955 1.00 27.17 186 ALA C CA 1
ATOM 1359 C C . ALA A 1 186 ? -30.381 2.512 5.698 1.00 26.28 186 ALA C C 1
ATOM 1360 O O . ALA A 1 186 ? -30.330 2.789 6.877 1.00 27.18 186 ALA C O 1
ATOM 1362 N N . VAL A 1 187 ? -31.473 2.642 4.971 1.00 25.55 187 VAL C N 1
ATOM 1363 C CA . VAL A 1 187 ? -32.797 2.936 5.520 1.00 25.73 187 VAL C CA 1
ATOM 1364 C C . VAL A 1 187 ? -33.729 1.944 4.888 1.00 26.58 187 VAL C C 1
ATOM 1365 O O . VAL A 1 187 ? -33.837 1.884 3.681 1.00 26.45 187 VAL C O 1
ATOM 1369 N N . TYR A 1 188 ? -34.409 1.185 5.704 1.00 29.33 188 TYR C N 1
ATOM 1370 C CA . TYR A 1 188 ? -35.191 0.027 5.254 1.00 32.58 188 TYR C CA 1
ATOM 1371 C C . TYR A 1 188 ? -36.702 0.257 5.273 1.00 34.09 188 TYR C C 1
ATOM 1372 O O . TYR A 1 188 ? -37.480 -0.630 4.889 1.00 38.61 188 TYR C O 1
ATOM 1381 N N . ALA A 1 189 ? -37.091 1.445 5.701 1.00 33.53 189 ALA C N 1
ATOM 1382 C CA . ALA A 1 189 ? -38.475 1.808 5.875 1.00 35.15 189 ALA C CA 1
ATOM 1383 C C . ALA A 1 189 ? -38.616 3.325 5.887 1.00 36.22 189 ALA C C 1
ATOM 1384 O O . ALA A 1 189 ? -37.679 4.055 6.208 1.00 37.38 189 ALA C O 1
ATOM 1386 N N . ARG A 1 190 ? -39.817 3.756 5.550 1.00 34.22 190 ARG C N 1
ATOM 1387 C CA . ARG A 1 190 ? -40.188 5.129 5.581 1.00 34.54 190 ARG C CA 1
ATOM 1388 C C . ARG A 1 190 ? -41.669 5.153 5.859 1.00 38.02 190 ARG C C 1
ATOM 1389 O O . ARG A 1 190 ? -42.456 4.617 5.064 1.00 38.10 190 ARG C O 1
ATOM 1397 N N . GLU A 1 191 ? -42.043 5.765 6.976 1.00 42.14 191 GLU C N 1
ATOM 1398 C CA . GLU A 1 191 ? -43.450 5.848 7.386 1.00 45.52 191 GLU C CA 1
ATOM 1399 C C . GLU A 1 191 ? -43.677 7.088 8.265 1.00 46.89 191 GLU C C 1
ATOM 1400 O O . GLU A 1 191 ? -42.874 7.393 9.132 1.00 48.34 191 GLU C O 1
ATOM 1406 N N . GLY A 1 192 ? -44.774 7.790 8.018 1.00 47.37 192 GLY C N 1
ATOM 1407 C CA . GLY A 1 192 ? -45.050 9.044 8.695 1.00 49.33 192 GLY C CA 1
ATOM 1408 C C . GLY A 1 192 ? -44.135 10.132 8.162 1.00 50.29 192 GLY C C 1
ATOM 1409 O O . GLY A 1 192 ? -43.739 10.130 6.976 1.00 48.20 192 GLY C O 1
ATOM 1410 N N . ILE A 1 193 ? -43.806 11.071 9.036 1.00 51.37 193 ILE C N 1
ATOM 1411 C CA . ILE A 1 193 ? -42.926 12.169 8.670 1.00 50.54 193 ILE C CA 1
ATOM 1412 C C . ILE A 1 193 ? -41.509 11.657 8.796 1.00 48.63 193 ILE C C 1
ATOM 1413 O O . ILE A 1 193 ? -41.090 11.203 9.833 1.00 51.02 193 ILE C O 1
ATOM 1418 N N . THR A 1 194 ? -40.783 11.712 7.702 1.00 46.83 194 THR C N 1
ATOM 1419 C CA . THR A 1 194 ? -39.393 11.323 7.694 1.00 44.39 194 THR C CA 1
ATOM 1420 C C . THR A 1 194 ? -38.528 12.579 7.666 1.00 42.34 194 THR C C 1
ATOM 1421 O O . THR A 1 194 ? -37.320 12.539 7.952 1.00 42.34 194 THR C O 1
ATOM 1425 N N . GLY A 1 195 ? -39.154 13.701 7.311 1.00 40.51 195 GLY C N 1
ATOM 1426 C CA . GLY A 1 195 ? -38.415 14.868 6.892 1.00 38.24 195 GLY C CA 1
ATOM 1427 C C . GLY A 1 195 ? -37.820 14.632 5.515 1.00 37.28 195 GLY C C 1
ATOM 1428 O O . GLY A 1 195 ? -38.116 13.657 4.827 1.00 34.82 195 GLY C O 1
ATOM 1429 N N . GLU A 1 196 ? -36.955 15.560 5.151 1.00 36.99 196 GLU C N 1
ATOM 1430 C CA . GLU A 1 196 ? -36.163 15.479 3.952 1.00 36.32 196 GLU C CA 1
ATOM 1431 C C . GLU A 1 196 ? -35.228 14.251 3.965 1.00 31.30 196 GLU C C 1
ATOM 1432 O O . GLU A 1 196 ? -34.801 13.787 4.993 1.00 31.95 196 GLU C O 1
ATOM 1438 N N . ARG A 1 197 ? -34.940 13.743 2.794 1.00 27.52 197 ARG C N 1
ATOM 1439 C CA . ARG A 1 197 ? -33.947 12.702 2.625 1.00 26.50 197 ARG C CA 1
ATOM 1440 C C . ARG A 1 197 ? -32.550 13.224 2.976 1.00 26.04 197 ARG C C 1
ATOM 1441 O O . ARG A 1 197 ? -32.135 14.241 2.489 1.00 25.72 197 ARG C O 1
ATOM 1449 N N . THR A 1 198 ? -31.784 12.484 3.747 1.00 27.03 198 THR C N 1
ATOM 1450 C CA . THR A 1 198 ? -30.381 12.867 3.974 1.00 27.01 198 THR C CA 1
ATOM 1451 C C . THR A 1 198 ? -29.591 12.700 2.639 1.00 29.02 198 THR C C 1
ATOM 1452 O O . THR A 1 198 ? -30.042 12.024 1.705 1.00 29.04 198 THR C O 1
ATOM 1456 N N . LYS A 1 199 ? -28.418 13.301 2.555 1.00 31.29 199 LYS C N 1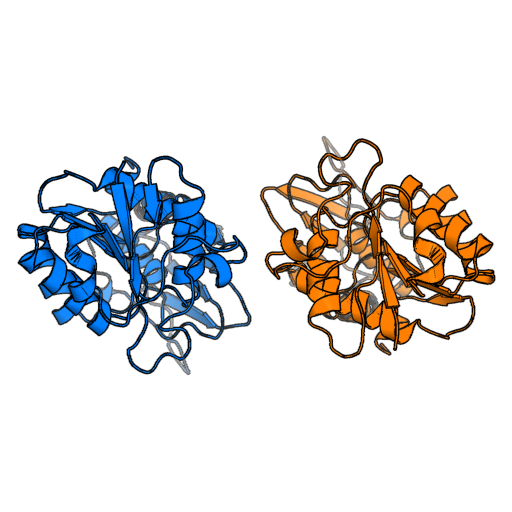
ATOM 1457 C CA . LYS A 1 199 ? -27.541 13.112 1.402 1.00 32.57 199 LYS C CA 1
ATOM 1458 C C . LYS A 1 199 ? -26.990 11.679 1.239 1.00 33.45 199 LYS C C 1
ATOM 1459 O O . LYS A 1 199 ? -26.855 11.177 0.118 1.00 35.34 199 LYS C O 1
ATOM 1461 N N . ASP A 1 200 ? -26.653 11.028 2.343 1.00 33.12 200 ASP C N 1
ATOM 1462 C CA . ASP A 1 200 ? -25.882 9.773 2.309 1.00 32.60 200 ASP C CA 1
ATOM 1463 C C . ASP A 1 200 ? -26.674 8.484 2.330 1.00 29.92 200 ASP C C 1
ATOM 1464 O O . ASP A 1 200 ? -26.124 7.420 2.060 1.00 29.24 200 ASP C O 1
ATOM 1469 N N . GLU A 1 201 ? -27.940 8.577 2.694 1.00 26.98 201 GLU C N 1
ATOM 1470 C CA . GLU A 1 201 ? -28.741 7.399 2.881 1.00 25.77 201 GLU C CA 1
ATOM 1471 C C . GLU A 1 201 ? -28.887 6.546 1.594 1.00 25.00 201 GLU C C 1
ATOM 1472 O O . GLU A 1 201 ? -28.919 7.087 0.482 1.00 24.58 201 GLU C O 1
ATOM 1478 N N . ILE A 1 202 ? -28.886 5.210 1.771 1.00 24.05 202 ILE C N 1
ATOM 1479 C CA . ILE A 1 202 ? -29.256 4.260 0.722 1.00 21.47 202 ILE C CA 1
ATOM 1480 C C . ILE A 1 202 ? -30.606 3.682 1.119 1.00 20.85 202 ILE C C 1
ATOM 1481 O O . ILE A 1 202 ? -30.712 2.919 2.071 1.00 21.29 202 ILE C O 1
ATOM 1486 N N . GLY A 1 203 ? -31.654 4.087 0.418 1.00 20.36 203 GLY C N 1
ATOM 1487 C CA . GLY A 1 203 ? -33.020 3.608 0.701 1.00 19.89 203 GLY C CA 1
ATOM 1488 C C . GLY A 1 203 ? -33.243 2.241 0.023 1.00 19.81 203 GLY C C 1
ATOM 1489 O O . GLY A 1 203 ? -32.774 2.023 -1.093 1.00 18.49 203 GLY C O 1
ATOM 1490 N N . PHE A 1 204 ? -33.946 1.342 0.706 1.00 19.79 204 PHE C N 1
ATOM 1491 C CA . PHE A 1 204 ? -34.274 -0.014 0.213 1.00 20.07 204 PHE C CA 1
ATOM 1492 C C . PHE A 1 204 ? -35.778 -0.119 0.166 1.00 20.85 204 PHE C C 1
ATOM 1493 O O . PHE A 1 204 ? -36.431 0.132 1.186 1.00 24.24 204 PHE C O 1
ATOM 1501 N N . ALA A 1 205 ? -36.341 -0.459 -0.979 1.00 20.91 205 ALA C N 1
ATOM 1502 C CA . ALA A 1 205 ? -37.792 -0.681 -1.083 1.00 22.42 205 ALA C CA 1
ATOM 1503 C C . ALA A 1 205 ? -38.014 -2.126 -1.486 1.00 23.63 205 ALA C C 1
ATOM 1504 O O . ALA A 1 205 ? -37.408 -2.580 -2.476 1.00 23.31 205 ALA C O 1
ATOM 1506 N N . THR A 1 206 ? -38.893 -2.813 -0.755 1.00 24.04 206 THR C N 1
ATOM 1507 C CA . THR A 1 206 ? -39.146 -4.238 -0.908 1.00 24.14 206 THR C CA 1
ATOM 1508 C C . THR A 1 206 ? -40.597 -4.583 -1.336 1.00 24.36 206 THR C C 1
ATOM 1509 O O . THR A 1 206 ? -41.561 -4.241 -0.647 1.00 24.51 206 THR C O 1
ATOM 1513 N N . ILE A 1 207 ? -40.721 -5.237 -2.501 1.00 23.47 207 ILE C N 1
ATOM 1514 C CA . ILE A 1 207 ? -42.014 -5.628 -3.093 1.00 22.63 207 ILE C CA 1
ATOM 1515 C C . ILE A 1 207 ? -42.166 -7.139 -2.925 1.00 21.40 207 ILE C C 1
ATOM 1516 O O . ILE A 1 207 ? -41.228 -7.883 -3.233 1.00 19.98 207 ILE C O 1
ATOM 1521 N N . ARG A 1 208 ? -43.328 -7.592 -2.460 1.00 20.26 208 ARG C N 1
ATOM 1522 C CA . ARG A 1 208 ? -43.587 -9.014 -2.327 1.00 20.50 208 ARG C CA 1
ATOM 1523 C C . ARG A 1 208 ? -44.885 -9.347 -3.031 1.00 21.13 208 ARG C C 1
ATOM 1524 O O . ARG A 1 208 ? -45.944 -8.811 -2.657 1.00 21.88 208 ARG C O 1
ATOM 1532 N N . ALA A 1 209 ? -44.815 -10.195 -4.066 1.00 20.67 209 ALA C N 1
ATOM 1533 C CA . ALA A 1 209 ? -45.987 -10.408 -4.912 1.00 20.99 209 ALA C CA 1
ATOM 1534 C C . ALA A 1 209 ? -45.880 -11.619 -5.861 1.00 21.79 209 ALA C C 1
ATOM 1535 O O . ALA A 1 209 ? -44.832 -11.859 -6.471 1.00 22.36 209 ALA C O 1
ATOM 1537 N N . GLY A 1 210 ? -47.009 -12.291 -6.061 1.00 21.82 210 GLY C N 1
ATOM 1538 C CA . GLY A 1 210 ? -47.134 -13.278 -7.121 1.00 22.56 210 GLY C CA 1
ATOM 1539 C C . GLY A 1 210 ? -45.996 -14.294 -7.106 1.00 22.90 210 GLY C C 1
ATOM 1540 O O . GLY A 1 210 ? -45.520 -14.708 -6.022 1.00 21.82 210 GLY C O 1
ATOM 1541 N N . ASP A 1 211 ? -45.546 -14.631 -8.316 1.00 23.26 211 ASP C N 1
ATOM 1542 C CA . ASP A 1 211 ? -44.450 -15.599 -8.581 1.00 23.82 211 ASP C CA 1
ATOM 1543 C C . ASP A 1 211 ? -43.204 -14.883 -9.154 1.00 23.02 211 ASP C C 1
ATOM 1544 O O . ASP A 1 211 ? -42.508 -15.429 -10.006 1.00 23.97 211 ASP C O 1
ATOM 1549 N N . ILE A 1 212 ? -42.957 -13.645 -8.740 1.00 21.59 212 ILE C N 1
ATOM 1550 C CA . ILE A 1 212 ? -41.830 -12.890 -9.287 1.00 21.36 212 ILE C CA 1
ATOM 1551 C C . ILE A 1 212 ? -40.552 -13.618 -8.884 1.00 20.85 212 ILE C C 1
ATOM 1552 O O . ILE A 1 212 ? -40.277 -13.789 -7.734 1.00 21.18 212 ILE C O 1
ATOM 1557 N N . VAL A 1 213 ? -39.774 -14.045 -9.846 1.00 20.94 213 VAL C N 1
ATOM 1558 C CA . VAL A 1 213 ? -38.547 -14.774 -9.594 1.00 21.38 213 VAL C CA 1
ATOM 1559 C C . VAL A 1 213 ? -37.448 -13.865 -9.059 1.00 21.34 213 VAL C C 1
ATOM 1560 O O . VAL A 1 213 ? -36.620 -14.286 -8.279 1.00 22.26 213 VAL C O 1
ATOM 1564 N N . GLY A 1 214 ? -37.489 -12.599 -9.445 1.00 22.15 214 GLY C N 1
ATOM 1565 C CA . GLY A 1 214 ? -36.693 -11.522 -8.813 1.00 21.35 214 GLY C CA 1
ATOM 1566 C C . GLY A 1 214 ? -36.296 -10.369 -9.726 1.00 21.62 214 GLY C C 1
ATOM 1567 O O . GLY A 1 214 ? -35.671 -10.586 -10.768 1.00 22.30 214 GLY C O 1
ATOM 1568 N N . GLU A 1 215 ? -36.652 -9.159 -9.322 1.00 21.86 215 GLU C N 1
ATOM 1569 C CA . GLU A 1 215 ? -36.203 -7.899 -9.952 1.00 23.48 215 GLU C CA 1
ATOM 1570 C C . GLU A 1 215 ? -35.438 -7.041 -8.966 1.00 22.30 215 GLU C C 1
ATOM 1571 O O . GLU A 1 215 ? -35.954 -6.754 -7.880 1.00 22.41 215 GLU C O 1
ATOM 1577 N N . HIS A 1 216 ? -34.209 -6.670 -9.332 1.00 21.15 216 HIS C N 1
ATOM 1578 C CA . HIS A 1 216 ? -33.400 -5.704 -8.550 1.00 20.63 216 HIS C CA 1
ATOM 1579 C C . HIS A 1 216 ? -33.023 -4.474 -9.400 1.00 20.13 216 HIS C C 1
ATOM 1580 O O . HIS A 1 216 ? -32.551 -4.609 -10.554 1.00 17.63 216 HIS C O 1
ATOM 1587 N N . THR A 1 217 ? -33.252 -3.288 -8.837 1.00 19.99 217 THR C N 1
ATOM 1588 C CA . THR A 1 217 ? -32.873 -2.008 -9.457 1.00 20.52 217 THR C CA 1
ATOM 1589 C C . THR A 1 217 ? -32.054 -1.137 -8.493 1.00 21.21 217 THR C C 1
ATOM 1590 O O . THR A 1 217 ? -32.548 -0.794 -7.429 1.00 21.59 217 THR C O 1
ATOM 1594 N N . ALA A 1 218 ? -30.834 -0.779 -8.877 1.00 21.23 218 ALA C N 1
ATOM 1595 C CA . ALA A 1 218 ? -30.068 0.265 -8.189 1.00 22.14 218 ALA C CA 1
ATOM 1596 C C . ALA A 1 218 ? -30.242 1.617 -8.933 1.00 22.39 218 ALA C C 1
ATOM 1597 O O . ALA A 1 218 ? -30.042 1.683 -10.146 1.00 23.93 218 ALA C O 1
ATOM 1599 N N . MET A 1 219 ? -30.582 2.686 -8.216 1.00 21.59 219 MET C N 1
ATOM 1600 C CA . MET A 1 219 ? -30.892 3.969 -8.849 1.00 22.21 219 MET C CA 1
ATOM 1601 C C . MET A 1 219 ? -29.896 5.004 -8.381 1.00 20.89 219 MET C C 1
ATOM 1602 O O . MET A 1 219 ? -29.709 5.126 -7.201 1.00 20.89 219 MET C O 1
ATOM 1607 N N . PHE A 1 220 ? -29.268 5.727 -9.298 1.00 20.22 220 PHE C N 1
ATOM 1608 C CA . PHE A 1 220 ? -28.364 6.833 -8.983 1.00 20.23 220 PHE C CA 1
ATOM 1609 C C . PHE A 1 220 ? -28.973 8.129 -9.508 1.00 21.40 220 PHE C C 1
ATOM 1610 O O . PHE A 1 220 ? -28.901 8.401 -10.717 1.00 22.59 220 PHE C O 1
ATOM 1618 N N . ALA A 1 221 ? -29.567 8.919 -8.595 1.00 21.26 221 ALA C N 1
ATOM 1619 C CA . ALA A 1 221 ? -30.412 10.034 -8.970 1.00 21.29 221 ALA C CA 1
ATOM 1620 C C . ALA A 1 221 ? -29.860 11.398 -8.604 1.00 21.81 221 ALA C C 1
ATOM 1621 O O . ALA A 1 221 ? -29.587 11.697 -7.435 1.00 20.68 221 ALA C O 1
ATOM 1623 N N . ASP A 1 222 ? -29.731 12.225 -9.626 1.00 21.82 222 ASP C N 1
ATOM 1624 C CA . ASP A 1 222 ? -29.292 13.631 -9.486 1.00 22.95 222 ASP C CA 1
ATOM 1625 C C . ASP A 1 222 ? -30.529 14.483 -9.682 1.00 23.93 222 ASP C C 1
ATOM 1626 O O . ASP A 1 222 ? -31.616 13.938 -9.961 1.00 23.32 222 ASP C O 1
ATOM 1631 N N . ILE A 1 223 ? -30.400 15.810 -9.561 1.00 24.83 223 ILE C N 1
ATOM 1632 C CA . ILE A 1 223 ? -31.505 16.709 -9.983 1.00 25.50 223 ILE C CA 1
ATOM 1633 C C . ILE A 1 223 ? -31.484 16.798 -11.499 1.00 24.04 223 ILE C C 1
ATOM 1634 O O . ILE A 1 223 ? -30.530 17.304 -12.032 1.00 24.09 223 ILE C O 1
ATOM 1639 N N . GLY A 1 224 ? -32.511 16.260 -12.174 1.00 24.18 224 GLY C N 1
ATOM 1640 C CA . GLY A 1 224 ? -32.618 16.241 -13.662 1.00 22.31 224 GLY C CA 1
ATOM 1641 C C . GLY A 1 224 ? -32.311 14.964 -14.467 1.00 21.84 224 GLY C C 1
ATOM 1642 O O . GLY A 1 224 ? -32.615 14.892 -15.681 1.00 22.71 224 GLY C O 1
ATOM 1643 N N . GLU A 1 225 ? -31.682 13.984 -13.839 1.00 20.19 225 GLU C N 1
ATOM 1644 C CA . GLU A 1 225 ? -31.346 12.741 -14.490 1.00 19.48 225 GLU C CA 1
ATOM 1645 C C . GLU A 1 225 ? -31.153 11.633 -13.463 1.00 18.54 225 GLU C C 1
ATOM 1646 O O . GLU A 1 225 ? -30.851 11.905 -12.306 1.00 16.73 225 GLU C O 1
ATOM 1652 N N . ARG A 1 226 ? -31.256 10.374 -13.917 1.00 18.19 226 ARG C N 1
ATOM 1653 C CA . ARG A 1 226 ? -30.920 9.224 -13.101 1.00 18.29 226 ARG C CA 1
ATOM 1654 C C . ARG A 1 226 ? -30.525 8.037 -13.956 1.00 18.64 226 ARG C C 1
ATOM 1655 O O . ARG A 1 226 ? -30.983 7.896 -15.077 1.00 18.44 226 ARG C O 1
ATOM 1663 N N . VAL A 1 227 ? -29.641 7.210 -13.397 1.00 18.44 227 VAL C N 1
ATOM 1664 C CA . VAL A 1 227 ? -29.166 6.002 -14.010 1.00 18.15 227 VAL C CA 1
ATOM 1665 C C . VAL A 1 227 ? -29.764 4.894 -13.173 1.00 17.91 227 VAL C C 1
ATOM 1666 O O . VAL A 1 227 ? -29.684 4.911 -11.950 1.00 17.13 227 VAL C O 1
ATOM 1670 N N . GLU A 1 228 ? -30.322 3.902 -13.835 1.00 18.04 228 GLU C N 1
ATOM 1671 C CA . GLU A 1 228 ? -30.881 2.775 -13.145 1.00 17.80 228 GLU C CA 1
ATOM 1672 C C . GLU A 1 228 ? -30.223 1.559 -13.698 1.00 18.70 228 GLU C C 1
ATOM 1673 O O . GLU A 1 228 ? -30.187 1.380 -14.911 1.00 19.26 228 GLU C O 1
ATOM 1679 N N . ILE A 1 229 ? -29.742 0.697 -12.810 1.00 18.69 229 ILE C N 1
ATOM 1680 C CA . ILE A 1 229 ? -29.104 -0.528 -13.220 1.00 19.91 229 ILE C CA 1
ATOM 1681 C C . ILE A 1 229 ? -29.986 -1.607 -12.676 1.00 19.24 229 ILE C C 1
ATOM 1682 O O . ILE A 1 229 ? -30.130 -1.768 -11.451 1.00 18.45 229 ILE C O 1
ATOM 1687 N N . THR A 1 230 ? -30.529 -2.367 -13.608 1.00 19.34 230 THR C N 1
ATOM 1688 C CA . THR A 1 230 ? -31.559 -3.334 -13.338 1.00 19.94 230 THR C CA 1
ATOM 1689 C C . THR A 1 230 ? -31.184 -4.737 -13.777 1.00 20.91 230 THR C C 1
ATOM 1690 O O . THR A 1 230 ? -30.503 -4.915 -14.780 1.00 21.24 230 THR C O 1
ATOM 1694 N N . HIS A 1 231 ? -31.600 -5.725 -12.969 1.00 21.07 231 HIS C N 1
ATOM 1695 C CA . HIS A 1 231 ? -31.487 -7.151 -13.292 1.00 21.00 231 HIS C CA 1
ATOM 1696 C C . HIS A 1 231 ? -32.860 -7.747 -13.102 1.00 21.31 231 HIS C C 1
ATOM 1697 O O . HIS A 1 231 ? -33.473 -7.546 -12.066 1.00 21.28 231 HIS C O 1
ATOM 1704 N N . LYS A 1 232 ? -33.339 -8.489 -14.091 1.00 21.40 232 LYS C N 1
ATOM 1705 C CA . LYS A 1 232 ? -34.605 -9.232 -13.962 1.00 22.61 232 LYS C CA 1
ATOM 1706 C C . LYS A 1 232 ? -34.419 -10.745 -14.196 1.00 22.76 232 LYS C C 1
ATOM 1707 O O . LYS A 1 232 ? -33.983 -11.166 -15.236 1.00 22.09 232 LYS C O 1
ATOM 1713 N N . ALA A 1 233 ? -34.748 -11.540 -13.185 1.00 23.97 233 ALA C N 1
ATOM 1714 C CA . ALA A 1 233 ? -34.610 -13.017 -13.272 1.00 23.43 233 ALA C CA 1
ATOM 1715 C C . ALA A 1 233 ? -35.950 -13.565 -13.663 1.00 24.13 233 ALA C C 1
ATOM 1716 O O . ALA A 1 233 ? -36.973 -13.220 -13.058 1.00 23.67 233 ALA C O 1
ATOM 1718 N N . THR A 1 234 ? -35.975 -14.359 -14.727 1.00 25.14 234 THR C N 1
ATOM 1719 C CA . THR A 1 234 ? -37.241 -14.897 -15.230 1.00 25.42 234 THR C CA 1
ATOM 1720 C C . THR A 1 234 ? -37.377 -16.398 -15.058 1.00 25.67 234 THR C C 1
ATOM 1721 O O . THR A 1 234 ? -38.465 -16.920 -15.202 1.00 27.17 234 THR C O 1
ATOM 1725 N N . ASP A 1 235 ? -36.306 -17.086 -14.722 1.00 25.04 235 ASP C N 1
ATOM 1726 C CA . ASP A 1 235 ? -36.390 -18.539 -14.558 1.00 25.79 235 ASP C CA 1
ATOM 1727 C C . ASP A 1 235 ? -35.375 -18.968 -13.543 1.00 25.07 235 ASP C C 1
ATOM 1728 O O . ASP A 1 235 ? -34.207 -18.586 -13.675 1.00 24.09 235 ASP C O 1
ATOM 1733 N N . ARG A 1 236 ? -35.786 -19.809 -12.585 1.00 25.02 236 ARG C N 1
ATOM 1734 C CA . ARG A 1 236 ? -34.880 -20.206 -11.489 1.00 25.32 236 ARG C CA 1
ATOM 1735 C C . ARG A 1 236 ? -33.675 -20.957 -11.985 1.00 25.18 236 ARG C C 1
ATOM 1736 O O . ARG A 1 236 ? -32.651 -21.041 -11.293 1.00 24.27 236 ARG C O 1
ATOM 1744 N N . MET A 1 237 ? -33.805 -21.538 -13.181 1.00 25.62 237 MET C N 1
ATOM 1745 C CA . MET A 1 237 ? -32.686 -22.206 -13.821 1.00 25.90 237 MET C CA 1
ATOM 1746 C C . MET A 1 237 ? -31.481 -21.298 -13.993 1.00 24.72 237 MET C C 1
ATOM 1747 O O . MET A 1 237 ? -30.363 -21.777 -13.972 1.00 23.47 237 MET C O 1
ATOM 1752 N N . THR A 1 238 ? -31.704 -19.983 -14.100 1.00 25.50 238 THR C N 1
ATOM 1753 C CA . THR A 1 238 ? -30.589 -19.030 -14.144 1.00 25.50 238 THR C CA 1
ATOM 1754 C C . THR A 1 238 ? -29.728 -19.142 -12.870 1.00 25.67 238 THR C C 1
ATOM 1755 O O . THR A 1 238 ? -28.497 -19.005 -12.943 1.00 28.41 238 THR C O 1
ATOM 1759 N N . PHE A 1 239 ? -30.365 -19.424 -11.726 1.00 23.65 239 PHE C N 1
ATOM 1760 C CA . PHE A 1 239 ? -29.605 -19.628 -10.482 1.00 22.69 239 PHE C CA 1
ATOM 1761 C C . PHE A 1 239 ? -29.061 -21.047 -10.397 1.00 22.39 239 PHE C C 1
ATOM 1762 O O . PHE A 1 239 ? -27.901 -21.255 -10.011 1.00 21.33 239 PHE C O 1
ATOM 1770 N N . ALA A 1 240 ? -29.893 -22.014 -10.764 1.00 24.78 240 ALA C N 1
ATOM 1771 C CA . ALA A 1 240 ? -29.509 -23.460 -10.638 1.00 24.21 240 ALA C CA 1
ATOM 1772 C C . ALA A 1 240 ? -28.271 -23.827 -11.475 1.00 24.08 240 ALA C C 1
ATOM 1773 O O . ALA A 1 240 ? -27.360 -24.492 -10.993 1.00 23.72 240 ALA C O 1
ATOM 1775 N N . ASN A 1 241 ? -28.257 -23.384 -12.733 1.00 25.61 241 ASN C N 1
ATOM 1776 C CA . ASN A 1 241 ? -27.108 -23.609 -13.629 1.00 25.45 241 ASN C CA 1
ATOM 1777 C C . ASN A 1 241 ? -25.830 -23.013 -13.095 1.00 24.68 241 ASN C C 1
ATOM 1778 O O . ASN A 1 241 ? -24.782 -23.647 -13.134 1.00 22.64 241 ASN C O 1
ATOM 1783 N N . GLY A 1 242 ? -25.938 -21.798 -12.565 1.00 25.88 242 GLY C N 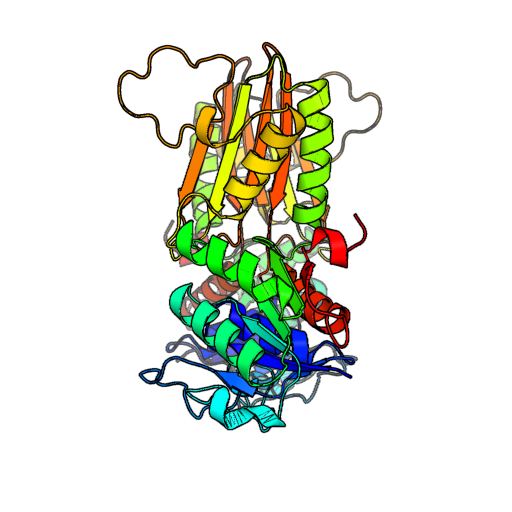1
ATOM 1784 C CA . GLY A 1 242 ? -24.792 -21.160 -11.910 1.00 25.10 242 GLY C CA 1
ATOM 1785 C C . GLY A 1 242 ? -24.280 -21.950 -10.702 1.00 23.65 242 GLY C C 1
ATOM 1786 O O . GLY A 1 242 ? -23.069 -22.118 -10.484 1.00 22.33 242 GLY C O 1
ATOM 1787 N N . ALA A 1 243 ? -25.219 -22.397 -9.895 1.00 23.39 243 ALA C N 1
ATOM 1788 C CA . ALA A 1 243 ? -24.888 -23.186 -8.693 1.00 23.53 243 ALA C CA 1
ATOM 1789 C C . ALA A 1 243 ? -24.180 -24.506 -9.049 1.00 23.86 243 ALA C C 1
ATOM 1790 O O . ALA A 1 243 ? -23.159 -24.891 -8.424 1.00 23.97 243 ALA C O 1
ATOM 1792 N N . VAL A 1 244 ? -24.720 -25.196 -10.055 1.00 24.13 244 VAL C N 1
ATOM 1793 C CA . VAL A 1 244 ? -24.111 -26.457 -10.530 1.00 24.24 244 VAL C CA 1
ATOM 1794 C C . VAL A 1 244 ? -22.711 -26.157 -11.033 1.00 24.31 244 VAL C C 1
ATOM 1795 O O . VAL A 1 244 ? -21.791 -26.901 -10.745 1.00 22.95 244 VAL C O 1
ATOM 1799 N N . LYS A 1 245 ? -22.560 -25.069 -11.766 1.00 25.96 245 LYS C N 1
ATOM 1800 C CA . LYS A 1 245 ? -21.247 -24.702 -12.287 1.00 30.11 245 LYS C CA 1
ATOM 1801 C C . LYS A 1 245 ? -20.331 -24.408 -11.108 1.00 27.47 245 LYS C C 1
ATOM 1802 O O . LYS A 1 245 ? -19.170 -24.816 -11.102 1.00 27.87 245 LYS C O 1
ATOM 1808 N N . ALA A 1 246 ? -20.851 -23.704 -10.115 1.00 24.92 246 ALA C N 1
ATOM 1809 C CA . ALA A 1 246 ? -20.062 -23.463 -8.905 1.00 23.47 246 ALA C CA 1
ATOM 1810 C C . ALA A 1 246 ? -19.582 -24.777 -8.249 1.00 23.55 246 ALA C C 1
ATOM 1811 O O . ALA A 1 246 ? -18.425 -24.928 -7.869 1.00 20.81 246 ALA C O 1
ATOM 1813 N N . ALA A 1 247 ? -20.491 -25.742 -8.183 1.00 23.95 247 ALA C N 1
ATOM 1814 C CA . ALA A 1 247 ? -20.191 -27.074 -7.625 1.00 24.19 247 ALA C CA 1
ATOM 1815 C C . ALA A 1 247 ? -19.081 -27.784 -8.392 1.00 25.52 247 ALA C C 1
ATOM 1816 O O . ALA A 1 247 ? -18.151 -28.301 -7.785 1.00 22.96 247 ALA C O 1
ATOM 1818 N N . VAL A 1 248 ? -19.175 -27.751 -9.730 1.00 26.94 248 VAL C N 1
ATOM 1819 C CA . VAL A 1 248 ? -18.156 -28.343 -10.603 1.00 27.60 248 VAL C CA 1
ATOM 1820 C C . VAL A 1 248 ? -16.809 -27.661 -10.381 1.00 29.26 248 VAL C C 1
ATOM 1821 O O . VAL A 1 248 ? -15.783 -28.322 -10.241 1.00 29.32 248 VAL C O 1
ATOM 1825 N N . TRP A 1 249 ? -16.835 -26.329 -10.332 1.00 29.60 249 TRP C N 1
ATOM 1826 C CA . TRP A 1 249 ? -15.640 -25.543 -10.080 1.00 30.51 249 TRP C CA 1
ATOM 1827 C C . TRP A 1 249 ? -15.032 -25.866 -8.733 1.00 30.27 249 TRP C C 1
ATOM 1828 O O . TRP A 1 249 ? -13.825 -25.944 -8.582 1.00 32.10 249 TRP C O 1
ATOM 1839 N N . LEU A 1 250 ? -15.898 -25.973 -7.743 1.00 29.84 250 LEU C N 1
ATOM 1840 C CA . LEU A 1 250 ? -15.499 -26.162 -6.344 1.00 30.61 250 LEU C CA 1
ATOM 1841 C C . LEU A 1 250 ? -14.835 -27.533 -6.051 1.00 33.11 250 LEU C C 1
ATOM 1842 O O . LEU A 1 250 ? -13.982 -27.637 -5.150 1.00 31.46 250 LEU C O 1
ATOM 1847 N N . HIS A 1 251 ? -15.242 -28.561 -6.798 1.00 35.01 251 HIS C N 1
ATOM 1848 C CA . HIS A 1 251 ? -14.719 -29.927 -6.651 1.00 37.56 251 HIS C CA 1
ATOM 1849 C C . HIS A 1 251 ? -13.187 -29.956 -6.636 1.00 42.70 251 HIS C C 1
ATOM 1850 O O . HIS A 1 251 ? -12.503 -29.271 -7.427 1.00 42.10 251 HIS C O 1
ATOM 1857 N N . GLU A 1 252 ? -12.665 -30.677 -5.646 1.00 48.24 252 GLU C N 1
ATOM 1858 C CA . GLU A 1 252 ? -11.213 -30.831 -5.425 1.00 56.54 252 GLU C CA 1
ATOM 1859 C C . GLU A 1 252 ? -10.431 -29.565 -5.023 1.00 54.86 252 GLU C C 1
ATOM 1860 O O . GLU A 1 252 ? -9.230 -29.650 -4.774 1.00 57.78 252 GLU C O 1
ATOM 1866 N N . LYS A 1 253 ? -11.096 -28.412 -4.941 1.00 53.40 253 LYS C N 1
ATOM 1867 C CA . LYS A 1 253 ? -10.454 -27.177 -4.468 1.00 51.35 253 LYS C CA 1
ATOM 1868 C C . LYS A 1 253 ? -10.206 -27.246 -2.955 1.00 47.41 253 LYS C C 1
ATOM 1869 O O . LYS A 1 253 ? -10.947 -27.916 -2.214 1.00 42.20 253 LYS C O 1
ATOM 1875 N N . PRO A 1 254 ? -9.174 -26.533 -2.484 1.00 44.20 254 PRO C N 1
ATOM 1876 C CA . PRO A 1 254 ? -8.911 -26.505 -1.051 1.00 41.61 254 PRO C CA 1
ATOM 1877 C C . PRO A 1 254 ? -9.923 -25.623 -0.273 1.00 38.01 254 PRO C C 1
ATOM 1878 O O . PRO A 1 254 ? -10.736 -24.891 -0.864 1.00 34.08 254 PRO C O 1
ATOM 1882 N N . ALA A 1 255 ? -9.861 -25.716 1.049 1.00 35.35 255 ALA C N 1
ATOM 1883 C CA . ALA A 1 255 ? -10.720 -24.920 1.915 1.00 32.59 255 ALA C CA 1
ATOM 1884 C C . ALA A 1 255 ? -10.573 -23.437 1.592 1.00 30.57 255 ALA C C 1
ATOM 1885 O O . ALA A 1 255 ? -9.510 -22.975 1.178 1.00 30.55 255 ALA C O 1
ATOM 1887 N N . GLY A 1 256 ? -11.658 -22.706 1.764 1.00 28.59 256 GLY C N 1
ATOM 1888 C CA . GLY A 1 256 ? -11.672 -21.265 1.522 1.00 27.96 256 GLY C CA 1
ATOM 1889 C C . GLY A 1 256 ? -13.108 -20.808 1.372 1.00 27.06 256 GLY C C 1
ATOM 1890 O O . GLY A 1 256 ? -14.017 -21.612 1.189 1.00 27.23 256 GLY C O 1
ATOM 1891 N N . PHE A 1 257 ? -13.296 -19.511 1.554 1.00 27.86 257 PHE C N 1
ATOM 1892 C CA . PHE A 1 257 ? -14.561 -18.808 1.307 1.00 26.76 257 PHE C CA 1
ATOM 1893 C C . PHE A 1 257 ? -14.488 -18.205 -0.110 1.00 28.23 257 PHE C C 1
ATOM 1894 O O . PHE A 1 257 ? -13.777 -17.211 -0.342 1.00 30.53 257 PHE C O 1
ATOM 1902 N N . TYR A 1 258 ? -15.239 -18.802 -1.025 1.00 27.24 258 TYR C N 1
ATOM 1903 C CA . TYR A 1 258 ? -15.262 -18.388 -2.414 1.00 28.72 258 TYR C CA 1
ATOM 1904 C C . TYR A 1 258 ? -16.621 -17.847 -2.792 1.00 28.95 258 TYR C C 1
ATOM 1905 O O . TYR A 1 258 ? -17.636 -18.313 -2.325 1.00 28.69 258 TYR C O 1
ATOM 1914 N N . THR A 1 259 ? -16.617 -16.857 -3.654 1.00 30.24 259 THR C N 1
ATOM 1915 C CA . THR A 1 259 ? -17.844 -16.262 -4.133 1.00 31.62 259 THR C CA 1
ATOM 1916 C C . THR A 1 259 ? -18.086 -16.671 -5.598 1.00 33.49 259 THR C C 1
ATOM 1917 O O . THR A 1 259 ? -17.221 -17.299 -6.267 1.00 33.07 259 THR C O 1
ATOM 1921 N N . MET A 1 260 ? -19.267 -16.310 -6.074 1.00 33.87 260 MET C N 1
ATOM 1922 C CA . MET A 1 260 ? -19.614 -16.490 -7.472 1.00 35.81 260 MET C CA 1
ATOM 1923 C C . MET A 1 260 ? -18.714 -15.628 -8.362 1.00 40.27 260 MET C C 1
ATOM 1924 O O . MET A 1 260 ? -18.405 -16.008 -9.481 1.00 41.37 260 MET C O 1
ATOM 1929 N N . THR A 1 261 ? -18.286 -14.482 -7.837 1.00 45.01 261 THR C N 1
ATOM 1930 C CA . THR A 1 261 ? -17.354 -13.604 -8.533 1.00 52.81 261 THR C CA 1
ATOM 1931 C C . THR A 1 261 ? -16.056 -14.339 -8.803 1.00 53.23 261 THR C C 1
ATOM 1932 O O . THR A 1 261 ? -15.542 -14.251 -9.919 1.00 56.74 261 THR C O 1
ATOM 1936 N N . ASP A 1 262 ? -15.551 -15.066 -7.807 1.00 51.30 262 ASP C N 1
ATOM 1937 C CA . ASP A 1 262 ? -14.343 -15.904 -7.998 1.00 52.85 262 ASP C CA 1
ATOM 1938 C C . ASP A 1 262 ? -14.589 -16.935 -9.106 1.00 51.71 262 ASP C C 1
ATOM 1939 O O . ASP A 1 262 ? -13.848 -16.973 -10.085 1.00 55.72 262 ASP C O 1
ATOM 1944 N N . VAL A 1 263 ? -15.626 -17.761 -8.917 1.00 46.48 263 VAL C N 1
ATOM 1945 C CA . VAL A 1 263 ? -16.043 -18.799 -9.874 1.00 44.92 263 VAL C CA 1
ATOM 1946 C C . VAL A 1 263 ? -16.089 -18.278 -11.351 1.00 46.48 263 VAL C C 1
ATOM 1947 O O . VAL A 1 263 ? -15.587 -18.933 -12.246 1.00 49.73 263 VAL C O 1
ATOM 1951 N N . LEU A 1 264 ? -16.691 -17.111 -11.574 1.00 45.88 264 LEU C N 1
ATOM 1952 C CA . LEU A 1 264 ? -16.862 -16.536 -12.929 1.00 46.79 264 LEU C CA 1
ATOM 1953 C C . LEU A 1 264 ? -15.635 -15.835 -13.496 1.00 52.64 264 LEU C C 1
ATOM 1954 O O . LEU A 1 264 ? -15.573 -15.596 -14.692 1.00 55.83 264 LEU C O 1
ATOM 1959 N N . GLY A 1 265 ? -14.685 -15.488 -12.637 1.00 57.64 265 GLY C N 1
ATOM 1960 C CA . GLY A 1 265 ? -13.484 -14.734 -13.028 1.00 62.16 265 GLY C CA 1
ATOM 1961 C C . GLY A 1 265 ? -13.716 -13.238 -13.253 1.00 66.84 265 GLY C C 1
ATOM 1962 O O . GLY A 1 265 ? -13.039 -12.631 -14.080 1.00 69.56 265 GLY C O 1
ATOM 1963 N N . LEU A 1 266 ? -14.641 -12.630 -12.507 1.00 68.10 266 LEU C N 1
ATOM 1964 C CA . LEU A 1 266 ? -15.001 -11.194 -12.703 1.00 72.10 266 LEU C CA 1
ATOM 1965 C C . LEU A 1 266 ? -14.029 -10.170 -12.064 1.00 71.31 266 LEU C C 1
ATOM 1966 O O . LEU A 1 266 ? -14.036 -9.922 -10.856 1.00 67.92 266 LEU C O 1
ATOM 1971 N N . MET B 1 1 ? -67.913 -33.621 -17.542 1.00 42.05 1 MET A N 1
ATOM 1972 C CA . MET B 1 1 ? -66.516 -33.600 -18.092 1.00 39.74 1 MET A CA 1
ATOM 1973 C C . MET B 1 1 ? -66.469 -33.424 -19.617 1.00 37.31 1 MET A C 1
ATOM 1974 O O . MET B 1 1 ? -67.244 -34.045 -20.340 1.00 38.06 1 MET A O 1
ATOM 1979 N N . VAL B 1 2 ? -65.489 -32.620 -20.043 1.00 33.85 2 VAL A N 1
ATOM 1980 C CA . VAL B 1 2 ? -65.203 -32.262 -21.424 1.00 32.59 2 VAL A CA 1
ATOM 1981 C C . VAL B 1 2 ? -63.864 -32.908 -21.747 1.00 30.16 2 VAL A C 1
ATOM 1982 O O . VAL B 1 2 ? -62.925 -32.874 -20.941 1.00 28.50 2 VAL A O 1
ATOM 1986 N N . ARG B 1 3 ? -63.806 -33.480 -22.943 1.00 29.51 3 ARG A N 1
ATOM 1987 C CA . ARG B 1 3 ? -62.625 -34.164 -23.417 1.00 29.57 3 ARG A CA 1
ATOM 1988 C C . ARG B 1 3 ? -61.934 -33.287 -24.458 1.00 28.63 3 ARG A C 1
ATOM 1989 O O . ARG B 1 3 ? -62.551 -32.816 -25.432 1.00 27.97 3 ARG A O 1
ATOM 1997 N N . ILE B 1 4 ? -60.636 -33.115 -24.258 1.00 27.52 4 ILE A N 1
ATOM 1998 C CA . ILE B 1 4 ? -59.863 -32.104 -24.925 1.00 26.67 4 ILE A CA 1
ATOM 1999 C C . ILE B 1 4 ? -58.829 -32.727 -25.835 1.00 25.54 4 ILE A C 1
ATOM 2000 O O . ILE B 1 4 ? -58.114 -33.598 -25.411 1.00 26.64 4 ILE A O 1
ATOM 2005 N N . ALA B 1 5 ? -58.754 -32.239 -27.075 1.00 24.27 5 ALA A N 1
ATOM 2006 C CA . ALA B 1 5 ? -57.586 -32.460 -27.914 1.00 23.64 5 ALA A CA 1
ATOM 2007 C C . ALA B 1 5 ? -56.755 -31.240 -27.943 1.00 21.96 5 ALA A C 1
ATOM 2008 O O . ALA B 1 5 ? -57.283 -30.165 -28.175 1.00 22.40 5 ALA A O 1
ATOM 2010 N N . VAL B 1 6 ? -55.451 -31.424 -27.743 1.00 21.28 6 VAL A N 1
ATOM 2011 C CA . VAL B 1 6 ? -54.470 -30.341 -27.772 1.00 21.05 6 VAL A CA 1
ATOM 2012 C C . VAL B 1 6 ? -53.677 -30.431 -29.048 1.00 21.64 6 VAL A C 1
ATOM 2013 O O . VAL B 1 6 ? -52.820 -31.310 -29.210 1.00 21.46 6 VAL A O 1
ATOM 2017 N N . ALA B 1 7 ? -53.925 -29.459 -29.924 1.00 21.20 7 ALA A N 1
ATOM 2018 C CA . ALA B 1 7 ? -53.174 -29.366 -31.158 1.00 21.09 7 ALA A CA 1
ATOM 2019 C C . ALA B 1 7 ? -51.762 -28.855 -30.913 1.00 20.50 7 ALA A C 1
ATOM 2020 O O . ALA B 1 7 ? -51.544 -27.960 -30.106 1.00 20.83 7 ALA A O 1
ATOM 2022 N N . GLY B 1 8 ? -50.819 -29.396 -31.645 1.00 20.65 8 GLY A N 1
ATOM 2023 C CA . GLY B 1 8 ? -49.423 -29.004 -31.526 1.00 20.75 8 GLY A CA 1
ATOM 2024 C C . GLY B 1 8 ? -48.908 -29.106 -30.124 1.00 20.66 8 GLY A C 1
ATOM 2025 O O . GLY B 1 8 ? -48.356 -28.134 -29.561 1.00 20.31 8 GLY A O 1
ATOM 2026 N N . ALA B 1 9 ? -49.076 -30.313 -29.595 1.00 22.27 9 ALA A N 1
ATOM 2027 C CA . ALA B 1 9 ? -48.877 -30.624 -28.208 1.00 22.99 9 ALA A CA 1
ATOM 2028 C C . ALA B 1 9 ? -47.425 -30.504 -27.726 1.00 23.70 9 ALA A C 1
ATOM 2029 O O . ALA B 1 9 ? -47.195 -30.337 -26.524 1.00 23.23 9 ALA A O 1
ATOM 2031 N N . ALA B 1 10 ? -46.471 -30.617 -28.641 1.00 24.55 10 ALA A N 1
ATOM 2032 C CA . ALA B 1 10 ? -45.035 -30.417 -28.330 1.00 26.31 10 ALA A CA 1
ATOM 2033 C C . ALA B 1 10 ? -44.583 -28.926 -28.353 1.00 26.58 10 ALA A C 1
ATOM 2034 O O . ALA B 1 10 ? -43.434 -28.628 -28.043 1.00 27.95 10 ALA A O 1
ATOM 2036 N N . GLY B 1 11 ? -45.473 -28.023 -28.748 1.00 25.61 11 GLY A N 1
ATOM 2037 C CA . GLY B 1 11 ? -45.178 -26.590 -28.725 1.00 25.98 11 GLY A CA 1
ATOM 2038 C C . GLY B 1 11 ? -45.058 -25.987 -27.322 1.00 26.12 11 GLY A C 1
ATOM 2039 O O . GLY B 1 11 ? -45.348 -26.673 -26.310 1.00 25.07 11 GLY A O 1
ATOM 2040 N N . ARG B 1 12 ? -44.619 -24.722 -27.272 1.00 25.07 12 ARG A N 1
ATOM 2041 C CA . ARG B 1 12 ? -44.396 -24.046 -26.001 1.00 24.34 12 ARG A CA 1
ATOM 2042 C C . ARG B 1 12 ? -45.721 -24.016 -25.286 1.00 23.22 12 ARG A C 1
ATOM 2043 O O . ARG B 1 12 ? -45.816 -24.386 -24.113 1.00 22.81 12 ARG A O 1
ATOM 2051 N N . MET B 1 13 ? -46.757 -23.584 -25.995 1.00 21.82 13 MET A N 1
ATOM 2052 C CA . MET B 1 13 ? -48.137 -23.611 -25.455 1.00 21.38 13 MET A CA 1
ATOM 2053 C C . MET B 1 13 ? -48.713 -24.992 -25.298 1.00 21.28 13 MET A C 1
ATOM 2054 O O . MET B 1 13 ? -49.291 -25.360 -24.248 1.00 22.56 13 MET A O 1
ATOM 2059 N N . GLY B 1 14 ? -48.551 -25.767 -26.347 1.00 21.48 14 GLY A N 1
ATOM 2060 C CA . GLY B 1 14 ? -49.012 -27.138 -26.368 1.00 21.54 14 GLY A CA 1
ATOM 2061 C C . GLY B 1 14 ? -48.707 -27.874 -25.076 1.00 22.07 14 GLY A C 1
ATOM 2062 O O . GLY B 1 14 ? -49.619 -28.377 -24.427 1.00 22.14 14 GLY A O 1
ATOM 2063 N N . ARG B 1 15 ? -47.426 -27.954 -24.727 1.00 23.22 15 ARG A N 1
ATOM 2064 C CA . ARG B 1 15 ? -46.978 -28.660 -23.524 1.00 24.66 15 ARG A CA 1
ATOM 2065 C C . ARG B 1 15 ? -47.688 -28.150 -22.275 1.00 23.70 15 ARG A C 1
ATOM 2066 O O . ARG B 1 15 ? -48.109 -28.930 -21.429 1.00 22.31 15 ARG A O 1
ATOM 2074 N N . ASN B 1 16 ? -47.801 -26.822 -22.188 1.00 22.28 16 ASN A N 1
ATOM 2075 C CA . ASN B 1 16 ? -48.491 -26.177 -21.091 1.00 22.16 16 ASN A CA 1
ATOM 2076 C C . ASN B 1 16 ? -50.000 -26.476 -21.088 1.00 21.36 16 ASN A C 1
ATOM 2077 O O . ASN B 1 16 ? -50.602 -26.652 -20.036 1.00 20.95 16 ASN A O 1
ATOM 2082 N N . LEU B 1 17 ? -50.583 -26.615 -22.257 1.00 21.26 17 LEU A N 1
ATOM 2083 C CA . LEU B 1 17 ? -52.009 -26.933 -22.353 1.00 21.63 17 LEU A CA 1
ATOM 2084 C C . LEU B 1 17 ? -52.299 -28.334 -21.900 1.00 22.32 17 LEU A C 1
ATOM 2085 O O . LEU B 1 17 ? -53.344 -28.598 -21.315 1.00 23.30 17 LEU A O 1
ATOM 2090 N N . VAL B 1 18 ? -51.394 -29.247 -22.223 1.00 23.68 18 VAL A N 1
ATOM 2091 C CA . VAL B 1 18 ? -51.556 -30.646 -21.775 1.00 25.01 18 VAL A CA 1
ATOM 2092 C C . VAL B 1 18 ? -51.506 -30.655 -20.242 1.00 26.25 18 VAL A C 1
ATOM 2093 O O . VAL B 1 18 ? -52.352 -31.228 -19.601 1.00 27.22 18 VAL A O 1
ATOM 2097 N N . LYS B 1 19 ? -50.477 -30.028 -19.703 1.00 27.80 19 LYS A N 1
ATOM 2098 C CA . LYS B 1 19 ? -50.282 -29.896 -18.271 1.00 30.21 19 LYS A CA 1
ATOM 2099 C C . LYS B 1 19 ? -51.505 -29.318 -17.610 1.00 28.29 19 LYS A C 1
ATOM 2100 O O . LYS B 1 19 ? -51.993 -29.832 -16.639 1.00 27.59 19 LYS A O 1
ATOM 2106 N N . ALA B 1 20 ? -52.000 -28.233 -18.172 1.00 27.20 20 ALA A N 1
ATOM 2107 C CA . ALA B 1 20 ? -53.174 -27.559 -17.618 1.00 26.96 20 ALA A CA 1
ATOM 2108 C C . ALA B 1 20 ? -54.495 -28.341 -17.688 1.00 26.77 20 ALA A C 1
ATOM 2109 O O . ALA B 1 20 ? -55.299 -28.335 -16.714 1.00 27.36 20 ALA A O 1
ATOM 2111 N N . ALA B 1 21 ? -54.730 -29.026 -18.796 1.00 26.10 21 ALA A N 1
ATOM 2112 C CA . ALA B 1 21 ? -55.882 -29.928 -18.868 1.00 26.38 21 ALA A CA 1
ATOM 2113 C C . ALA B 1 21 ? -55.782 -31.076 -17.826 1.00 26.99 21 ALA A C 1
ATOM 2114 O O . ALA B 1 21 ? -56.743 -31.428 -17.160 1.00 25.95 21 ALA A O 1
ATOM 2116 N N . HIS B 1 22 ? -54.597 -31.623 -17.701 1.00 29.71 22 HIS A N 1
ATOM 2117 C CA . HIS B 1 22 ? -54.302 -32.711 -16.774 1.00 34.21 22 HIS A CA 1
ATOM 2118 C C . HIS B 1 22 ? -54.588 -32.274 -15.326 1.00 33.76 22 HIS A C 1
ATOM 2119 O O . HIS B 1 22 ? -55.153 -33.018 -14.558 1.00 35.31 22 HIS A O 1
ATOM 2126 N N . HIS B 1 23 ? -54.212 -31.048 -14.980 1.00 32.16 23 HIS A N 1
ATOM 2127 C CA . HIS B 1 23 ? -54.438 -30.498 -13.658 1.00 31.72 23 HIS A CA 1
ATOM 2128 C C . HIS B 1 23 ? -55.873 -30.045 -13.362 1.00 30.37 23 HIS A C 1
ATOM 2129 O O . HIS B 1 23 ? -56.261 -29.936 -12.185 1.00 28.78 23 HIS A O 1
ATOM 2136 N N . ASN B 1 24 ? -56.663 -29.779 -14.400 1.00 28.26 24 ASN A N 1
ATOM 2137 C CA . ASN B 1 24 ? -58.085 -29.439 -14.218 1.00 28.20 24 ASN A CA 1
ATOM 2138 C C . ASN B 1 24 ? -58.937 -30.699 -14.149 1.00 28.02 24 ASN A C 1
ATOM 2139 O O . ASN B 1 24 ? -59.000 -31.452 -15.107 1.00 28.09 24 ASN A O 1
ATOM 2144 N N . PRO B 1 25 ? -59.619 -30.904 -13.012 1.00 28.86 25 PRO A N 1
ATOM 2145 C CA . PRO B 1 25 ? -60.390 -32.123 -12.836 1.00 28.89 25 PRO A CA 1
ATOM 2146 C C . PRO B 1 25 ? -61.649 -32.208 -13.684 1.00 28.86 25 PRO A C 1
ATOM 2147 O O . PRO B 1 25 ? -62.171 -33.317 -13.816 1.00 29.02 25 PRO A O 1
ATOM 2151 N N . VAL B 1 26 ? -62.155 -31.100 -14.238 1.00 28.41 26 VAL A N 1
ATOM 2152 C CA . VAL B 1 26 ? -63.351 -31.228 -15.106 1.00 29.85 26 VAL A CA 1
ATOM 2153 C C . VAL B 1 26 ? -62.998 -31.341 -16.588 1.00 28.80 26 VAL A C 1
ATOM 2154 O O . VAL B 1 26 ? -63.872 -31.295 -17.443 1.00 28.95 26 VAL A O 1
ATOM 2158 N N . ALA B 1 27 ? -61.711 -31.451 -16.881 1.00 27.93 27 ALA A N 1
ATOM 2159 C CA . ALA B 1 27 ? -61.243 -31.547 -18.244 1.00 26.89 27 ALA A CA 1
ATOM 2160 C C . ALA B 1 27 ? -60.218 -32.679 -18.331 1.00 27.43 27 ALA A C 1
ATOM 2161 O O . ALA B 1 27 ? -59.323 -32.781 -17.486 1.00 26.32 27 ALA A O 1
ATOM 2163 N N . LYS B 1 28 ? -60.407 -33.510 -19.365 1.00 28.81 28 LYS A N 1
ATOM 2164 C CA . LYS B 1 28 ? -59.590 -34.691 -19.673 1.00 29.71 28 LYS A CA 1
ATOM 2165 C C . LYS B 1 28 ? -58.803 -34.525 -20.960 1.00 28.33 28 LYS A C 1
ATOM 2166 O O . LYS B 1 28 ? -59.366 -34.298 -22.024 1.00 26.19 28 LYS A O 1
ATOM 2172 N N . VAL B 1 29 ? -57.502 -34.723 -20.840 1.00 28.74 29 VAL A N 1
ATOM 2173 C CA . VAL B 1 29 ? -56.614 -34.703 -21.958 1.00 30.65 29 VAL A CA 1
ATOM 2174 C C . VAL B 1 29 ? -56.868 -35.994 -22.708 1.00 32.05 29 VAL A C 1
ATOM 2175 O O . VAL B 1 29 ? -56.589 -37.058 -22.166 1.00 35.16 29 VAL A O 1
ATOM 2179 N N . ALA B 1 30 ? -57.405 -35.931 -23.922 1.00 31.76 30 ALA A N 1
ATOM 2180 C CA . ALA B 1 30 ? -57.763 -37.169 -24.666 1.00 32.98 30 ALA A CA 1
ATOM 2181 C C . ALA B 1 30 ? -56.987 -37.401 -25.981 1.00 32.78 30 ALA A C 1
ATOM 2182 O O . ALA B 1 30 ? -56.866 -38.509 -26.444 1.00 33.34 30 ALA A O 1
ATOM 2184 N N . ALA B 1 31 ? -56.447 -36.337 -26.549 1.00 31.60 31 ALA A N 1
ATOM 2185 C CA . ALA B 1 31 ? -55.736 -36.421 -27.820 1.00 30.31 31 ALA A CA 1
ATOM 2186 C C . ALA B 1 31 ? -54.735 -35.276 -27.859 1.00 30.22 31 ALA A C 1
ATOM 2187 O O . ALA B 1 31 ? -54.921 -34.224 -27.175 1.00 27.83 31 ALA A O 1
ATOM 2189 N N . GLY B 1 32 ? -53.672 -35.494 -28.608 1.00 30.37 32 GLY A N 1
ATOM 2190 C CA . GLY B 1 32 ? -52.700 -34.442 -28.902 1.00 31.76 32 GLY A CA 1
ATOM 2191 C C . GLY B 1 32 ? -52.195 -34.613 -30.330 1.00 32.72 32 GLY A C 1
ATOM 2192 O O . GLY B 1 32 ? -52.108 -35.718 -30.793 1.00 35.10 32 GLY A O 1
ATOM 2193 N N . SER B 1 33 ? -51.880 -33.524 -31.023 1.00 31.20 33 SER A N 1
ATOM 2194 C CA . SER B 1 33 ? -51.311 -33.606 -32.390 1.00 31.42 33 SER A CA 1
ATOM 2195 C C . SER B 1 33 ? -49.919 -32.961 -32.525 1.00 31.22 33 SER A C 1
ATOM 2196 O O . SER B 1 33 ? -49.499 -32.193 -31.682 1.00 32.51 33 SER A O 1
ATOM 2199 N N . GLU B 1 34 ? -49.222 -33.307 -33.588 1.00 31.93 34 GLU A N 1
ATOM 2200 C CA . GLU B 1 34 ? -47.995 -32.634 -33.987 1.00 34.07 34 GLU A CA 1
ATOM 2201 C C . GLU B 1 34 ? -47.868 -32.709 -35.504 1.00 38.43 34 GLU A C 1
ATOM 2202 O O . GLU B 1 34 ? -48.666 -33.386 -36.156 1.00 42.35 34 GLU A O 1
ATOM 2208 N N . ARG B 1 35 ? -46.895 -32.008 -36.063 1.00 54.68 35 ARG A N 1
ATOM 2209 C CA . ARG B 1 35 ? -46.702 -32.009 -37.528 1.00 60.82 35 ARG A CA 1
ATOM 2210 C C . ARG B 1 35 ? -46.300 -33.432 -38.000 1.00 62.67 35 ARG A C 1
ATOM 2211 O O . ARG B 1 35 ? -45.544 -34.114 -37.295 1.00 60.57 35 ARG A O 1
ATOM 2219 N N . PRO B 1 36 ? -46.829 -33.895 -39.159 1.00 66.91 36 PRO A N 1
ATOM 2220 C CA . PRO B 1 36 ? -46.444 -35.226 -39.645 1.00 69.26 36 PRO A CA 1
ATOM 2221 C C . PRO B 1 36 ? -44.932 -35.515 -39.604 1.00 70.32 36 PRO A C 1
ATOM 2222 O O . PRO B 1 36 ? -44.542 -36.585 -39.135 1.00 68.88 36 PRO A O 1
ATOM 2226 N N . GLU B 1 37 ? -44.105 -34.548 -39.999 1.00 73.95 37 GLU A N 1
ATOM 2227 C CA . GLU B 1 37 ? -42.624 -34.689 -39.932 1.00 76.45 37 GLU A CA 1
ATOM 2228 C C . GLU B 1 37 ? -42.002 -34.641 -38.516 1.00 75.77 37 GLU A C 1
ATOM 2229 O O . GLU B 1 37 ? -40.789 -34.769 -38.378 1.00 76.17 37 GLU A O 1
ATOM 2231 N N . SER B 1 38 ? -42.825 -34.459 -37.484 1.00 75.24 38 SER A N 1
ATOM 2232 C CA . SER B 1 38 ? -42.354 -34.277 -36.097 1.00 76.04 38 SER A CA 1
ATOM 2233 C C . SER B 1 38 ? -41.829 -35.597 -35.461 1.00 78.09 38 SER A C 1
ATOM 2234 O O . SER B 1 38 ? -42.508 -36.627 -35.484 1.00 75.65 38 SER A O 1
ATOM 2237 N N . SER B 1 39 ? -40.631 -35.533 -34.871 1.00 81.22 39 SER A N 1
ATOM 2238 C CA . SER B 1 39 ? -39.986 -36.682 -34.172 1.00 82.02 39 SER A CA 1
ATOM 2239 C C . SER B 1 39 ? -40.628 -37.089 -32.818 1.00 83.71 39 SER A C 1
ATOM 2240 O O . SER B 1 39 ? -40.179 -38.044 -32.170 1.00 84.93 39 SER A O 1
ATOM 2243 N N . LEU B 1 40 ? -41.646 -36.346 -32.388 1.00 83.53 40 LEU A N 1
ATOM 2244 C CA . LEU B 1 40 ? -42.401 -36.648 -31.150 1.00 83.26 40 LEU A CA 1
ATOM 2245 C C . LEU B 1 40 ? -43.806 -37.225 -31.418 1.00 80.35 40 LEU A C 1
ATOM 2246 O O . LEU B 1 40 ? -44.556 -37.474 -30.478 1.00 77.62 40 LEU A O 1
ATOM 2251 N N . VAL B 1 41 ? -44.155 -37.409 -32.698 1.00 79.51 41 VAL A N 1
ATOM 2252 C CA . VAL B 1 41 ? -45.294 -38.269 -33.101 1.00 77.48 41 VAL A CA 1
ATOM 2253 C C . VAL B 1 41 ? -44.996 -39.653 -32.511 1.00 76.58 41 VAL A C 1
ATOM 2254 O O . VAL B 1 41 ? -43.903 -40.191 -32.716 1.00 75.01 41 VAL A O 1
ATOM 2258 N N . GLY B 1 42 ? -45.945 -40.177 -31.733 1.00 76.78 42 GLY A N 1
ATOM 2259 C CA . GLY B 1 42 ? -45.831 -41.503 -31.067 1.00 77.57 42 GLY A CA 1
ATOM 2260 C C . GLY B 1 42 ? -45.421 -41.485 -29.595 1.00 77.24 42 GLY A C 1
ATOM 2261 O O . GLY B 1 42 ? -45.536 -42.503 -28.897 1.00 77.75 42 GLY A O 1
ATOM 2262 N N . VAL B 1 43 ? -44.928 -40.337 -29.129 1.00 75.29 43 VAL A N 1
ATOM 2263 C CA . VAL B 1 43 ? -44.505 -40.175 -27.735 1.00 75.81 43 VAL A CA 1
ATOM 2264 C C . VAL B 1 43 ? -45.750 -39.923 -26.876 1.00 75.58 43 VAL A C 1
ATOM 2265 O O . VAL B 1 43 ? -46.711 -39.296 -27.332 1.00 73.55 43 VAL A O 1
ATOM 2269 N N . ASP B 1 44 ? -45.730 -40.449 -25.652 1.00 76.37 44 ASP A N 1
ATOM 2270 C CA . ASP B 1 44 ? -46.785 -40.198 -24.666 1.00 76.41 44 ASP A CA 1
ATOM 2271 C C . ASP B 1 44 ? -46.875 -38.702 -24.227 1.00 74.89 44 ASP A C 1
ATOM 2272 O O . ASP B 1 44 ? -45.864 -38.055 -23.922 1.00 71.05 44 ASP A O 1
ATOM 2277 N N . LEU B 1 45 ? -48.105 -38.179 -24.222 1.00 76.10 45 LEU A N 1
ATOM 2278 C CA . LEU B 1 45 ? -48.428 -36.784 -23.827 1.00 76.30 45 LEU A CA 1
ATOM 2279 C C . LEU B 1 45 ? -47.834 -36.377 -22.467 1.00 79.76 45 LEU A C 1
ATOM 2280 O O . LEU B 1 45 ? -47.311 -35.280 -22.308 1.00 76.12 45 LEU A O 1
ATOM 2285 N N . GLY B 1 46 ? -47.939 -37.262 -21.487 1.00 85.21 46 GLY A N 1
ATOM 2286 C CA . GLY B 1 46 ? -47.366 -37.012 -20.169 1.00 89.95 46 GLY A CA 1
ATOM 2287 C C . GLY B 1 46 ? -45.845 -36.880 -20.079 1.00 94.86 46 GLY A C 1
ATOM 2288 O O . GLY B 1 46 ? -45.354 -36.030 -19.323 1.00 93.11 46 GLY A O 1
ATOM 2289 N N . GLU B 1 47 ? -45.117 -37.717 -20.832 1.00 68.60 47 GLU A N 1
ATOM 2290 C CA . GLU B 1 47 ? -43.620 -37.748 -20.847 1.00 74.90 47 GLU A CA 1
ATOM 2291 C C . GLU B 1 47 ? -43.019 -36.443 -21.400 1.00 78.84 47 GLU A C 1
ATOM 2292 O O . GLU B 1 47 ? -41.892 -36.069 -21.054 1.00 81.10 47 GLU A O 1
ATOM 2294 N N . LEU B 1 48 ? -43.788 -35.753 -22.247 1.00 82.49 48 LEU A N 1
ATOM 2295 C CA . LEU B 1 48 ? -43.423 -34.429 -22.796 1.00 87.58 48 LEU A CA 1
ATOM 2296 C C . LEU B 1 48 ? -43.817 -33.168 -21.965 1.00 83.18 48 LEU A C 1
ATOM 2297 O O . LEU B 1 48 ? -43.522 -32.032 -22.382 1.00 83.13 48 LEU A O 1
ATOM 2302 N N . CYS B 1 49 ? -44.459 -33.341 -20.813 1.00 75.09 49 CYS A N 1
ATOM 2303 C CA . CYS B 1 49 ? -44.710 -32.200 -19.927 1.00 71.54 49 CYS A CA 1
ATOM 2304 C C . CYS B 1 49 ? -44.346 -32.478 -18.449 1.00 71.20 49 CYS A C 1
ATOM 2305 O O . CYS B 1 49 ? -44.845 -31.812 -17.523 1.00 69.11 49 CYS A O 1
ATOM 2308 N N . GLY B 1 50 ? -43.438 -33.436 -18.250 1.00 71.51 50 GLY A N 1
ATOM 2309 C CA . GLY B 1 50 ? -42.971 -33.858 -16.905 1.00 72.02 50 GLY A CA 1
ATOM 2310 C C . GLY B 1 50 ? -44.007 -34.358 -15.901 1.00 70.24 50 GLY A C 1
ATOM 2311 O O . GLY B 1 50 ? -43.801 -34.245 -14.684 1.00 70.20 50 GLY A O 1
ATOM 2312 N N . GLU B 1 51 ? -45.107 -34.908 -16.414 1.00 68.63 51 GLU A N 1
ATOM 2313 C CA . GLU B 1 51 ? -46.228 -35.425 -15.590 1.00 72.24 51 GLU A CA 1
ATOM 2314 C C . GLU B 1 51 ? -46.286 -36.977 -15.580 1.00 75.44 51 GLU A C 1
ATOM 2315 O O . GLU B 1 51 ? -47.210 -37.560 -15.003 1.00 75.99 51 GLU A O 1
ATOM 2321 N N . GLY B 1 52 ? -45.312 -37.636 -16.218 1.00 80.52 52 GLY A N 1
ATOM 2322 C CA . GLY B 1 52 ? -45.302 -39.113 -16.326 1.00 86.03 52 GLY A CA 1
ATOM 2323 C C . GLY B 1 52 ? -46.252 -39.595 -17.417 1.00 88.28 52 GLY A C 1
ATOM 2324 O O . GLY B 1 52 ? -46.852 -38.779 -18.090 1.00 92.51 52 GLY A O 1
ATOM 2325 N N . LYS B 1 53 ? -46.407 -40.913 -17.569 1.00 87.20 53 LYS A N 1
ATOM 2326 C CA . LYS B 1 53 ? -47.231 -41.525 -18.652 1.00 82.72 53 LYS A CA 1
ATOM 2327 C C . LYS B 1 53 ? -48.762 -41.351 -18.499 1.00 78.53 53 LYS A C 1
ATOM 2328 O O . LYS B 1 53 ? -49.339 -41.731 -17.474 1.00 75.24 53 LYS A O 1
ATOM 2330 N N . PHE B 1 54 ? -49.396 -40.765 -19.522 1.00 74.97 54 PHE A N 1
ATOM 2331 C CA . PHE B 1 54 ? -50.857 -40.479 -19.542 1.00 70.79 54 PHE A CA 1
ATOM 2332 C C . PHE B 1 54 ? -51.658 -41.578 -20.183 1.00 69.25 54 PHE A C 1
ATOM 2333 O O . PHE B 1 54 ? -52.887 -41.617 -20.029 1.00 64.69 54 PHE A O 1
ATOM 2341 N N . ASP B 1 55 ? -50.970 -42.451 -20.917 1.00 72.72 55 ASP A N 1
ATOM 2342 C CA . ASP B 1 55 ? -51.629 -43.507 -21.713 1.00 75.62 55 ASP A CA 1
ATOM 2343 C C . ASP B 1 55 ? -52.270 -42.952 -22.994 1.00 73.35 55 ASP A C 1
ATOM 2344 O O . ASP B 1 55 ? -53.145 -43.590 -23.600 1.00 73.68 55 ASP A O 1
ATOM 2349 N N . VAL B 1 56 ? -51.817 -41.768 -23.396 1.00 70.27 56 VAL A N 1
ATOM 2350 C CA . VAL B 1 56 ? -52.290 -41.120 -24.611 1.00 69.83 56 VAL A CA 1
ATOM 2351 C C . VAL B 1 56 ? -51.064 -40.692 -25.403 1.00 66.76 56 VAL A C 1
ATOM 2352 O O . VAL B 1 56 ? -50.135 -40.130 -24.830 1.00 59.36 56 VAL A O 1
ATOM 2356 N N . VAL B 1 57 ? -51.074 -40.937 -26.715 1.00 62.90 57 VAL A N 1
ATOM 2357 C CA . VAL B 1 57 ? -49.930 -40.543 -27.561 1.00 60.94 57 VAL A CA 1
ATOM 2358 C C . VAL B 1 57 ? -50.241 -39.554 -28.701 1.00 56.75 57 VAL A C 1
ATOM 2359 O O . VAL B 1 57 ? -51.395 -39.365 -29.160 1.00 50.90 57 VAL A O 1
ATOM 2363 N N . VAL B 1 58 ? -49.161 -38.917 -29.129 1.00 53.24 58 VAL A N 1
ATOM 2364 C CA . VAL B 1 58 ? -49.232 -37.884 -30.125 1.00 51.13 58 VAL A CA 1
ATOM 2365 C C . VAL B 1 58 ? -49.453 -38.542 -31.475 1.00 49.05 58 VAL A C 1
ATOM 2366 O O . VAL B 1 58 ? -48.719 -39.424 -31.863 1.00 47.31 58 VAL A O 1
ATOM 2370 N N . CYS B 1 59 ? -50.486 -38.073 -32.161 1.00 46.79 59 CYS A N 1
ATOM 2371 C CA . CYS B 1 59 ? -50.800 -38.474 -33.505 1.00 49.63 59 CYS A CA 1
ATOM 2372 C C . CYS B 1 59 ? -50.473 -37.313 -34.463 1.00 47.69 59 CYS A C 1
ATOM 2373 O O . CYS B 1 59 ? -50.319 -36.170 -34.032 1.00 43.95 59 CYS A O 1
ATOM 2376 N N . ASP B 1 60 ? -50.336 -37.609 -35.747 1.00 46.82 60 ASP A N 1
ATOM 2377 C CA . ASP B 1 60 ? -50.081 -36.559 -36.747 1.00 46.90 60 ASP A CA 1
ATOM 2378 C C . ASP B 1 60 ? -51.340 -35.968 -37.368 1.00 44.28 60 ASP A C 1
ATOM 2379 O O . ASP B 1 60 ? -51.238 -35.093 -38.217 1.00 43.40 60 ASP A O 1
ATOM 2384 N N . ASP B 1 61 ? -52.510 -36.408 -36.910 1.00 42.79 61 ASP A N 1
ATOM 2385 C CA . ASP B 1 61 ? -53.785 -35.956 -37.461 1.00 42.24 61 ASP A CA 1
ATOM 2386 C C . ASP B 1 61 ? -54.947 -36.221 -36.501 1.00 38.94 61 ASP A C 1
ATOM 2387 O O . ASP B 1 61 ? -55.290 -37.368 -36.220 1.00 35.99 61 ASP A O 1
ATOM 2392 N N . LEU B 1 62 ? -55.598 -35.144 -36.051 1.00 36.30 62 LEU A N 1
ATOM 2393 C CA . LEU B 1 62 ? -56.733 -35.290 -35.117 1.00 34.38 62 LEU A CA 1
ATOM 2394 C C . LEU B 1 62 ? -57.997 -35.965 -35.704 1.00 34.52 62 LEU A C 1
ATOM 2395 O O . LEU B 1 62 ? -58.820 -36.491 -34.943 1.00 31.88 62 LEU A O 1
ATOM 2400 N N . ALA B 1 63 ? -58.133 -35.970 -37.033 1.00 34.50 63 ALA A N 1
ATOM 2401 C CA . ALA B 1 63 ? -59.152 -36.795 -37.730 1.00 37.18 63 ALA A CA 1
ATOM 2402 C C . ALA B 1 63 ? -59.118 -38.275 -37.339 1.00 37.70 63 ALA A C 1
ATOM 2403 O O . ALA B 1 63 ? -60.147 -38.928 -37.360 1.00 41.19 63 ALA A O 1
ATOM 2405 N N . LYS B 1 64 ? -57.952 -38.780 -36.933 1.00 38.92 64 LYS A N 1
ATOM 2406 C CA . LYS B 1 64 ? -57.797 -40.164 -36.424 1.00 40.52 64 LYS A CA 1
ATOM 2407 C C . LYS B 1 64 ? -58.183 -40.286 -34.938 1.00 37.18 64 LYS A C 1
ATOM 2408 O O . LYS B 1 64 ? -58.109 -41.359 -34.357 1.00 35.71 64 LYS A O 1
ATOM 2414 N N . GLN B 1 65 ? -58.577 -39.208 -34.299 1.00 32.08 65 GLN A N 1
ATOM 2415 C CA . GLN B 1 65 ? -58.985 -39.347 -32.936 1.00 32.80 65 GLN A CA 1
ATOM 2416 C C . GLN B 1 65 ? -60.333 -38.723 -32.670 1.00 31.09 65 GLN A C 1
ATOM 2417 O O . GLN B 1 65 ? -60.618 -38.413 -31.527 1.00 29.53 65 GLN A O 1
ATOM 2423 N N . ILE B 1 66 ? -61.166 -38.571 -33.701 1.00 30.35 66 ILE A N 1
ATOM 2424 C CA . ILE B 1 66 ? -62.435 -37.837 -33.573 1.00 30.52 66 ILE A CA 1
ATOM 2425 C C . ILE B 1 66 ? -63.338 -38.320 -32.403 1.00 32.30 66 ILE A C 1
ATOM 2426 O O . ILE B 1 66 ? -63.995 -37.502 -31.738 1.00 33.03 66 ILE A O 1
ATOM 2431 N N . ASP B 1 67 ? -63.418 -39.629 -32.200 1.00 32.92 67 ASP A N 1
ATOM 2432 C CA . ASP B 1 67 ? -64.271 -40.172 -31.138 1.00 34.60 67 ASP A CA 1
ATOM 2433 C C . ASP B 1 67 ? -63.688 -39.980 -29.722 1.00 32.87 67 ASP A C 1
ATOM 2434 O O . ASP B 1 67 ? -64.327 -40.377 -28.767 1.00 33.44 67 ASP A O 1
ATOM 2439 N N . GLN B 1 68 ? -62.486 -39.410 -29.606 1.00 30.70 68 GLN A N 1
ATOM 2440 C CA . GLN B 1 68 ? -61.822 -39.221 -28.294 1.00 30.85 68 GLN A CA 1
ATOM 2441 C C . GLN B 1 68 ? -62.081 -37.864 -27.638 1.00 28.90 68 GLN A C 1
ATOM 2442 O O . GLN B 1 68 ? -61.747 -37.684 -26.481 1.00 27.86 68 GLN A O 1
ATOM 2448 N N . PHE B 1 69 ? -62.612 -36.894 -28.375 1.00 28.42 69 PHE A N 1
ATOM 2449 C CA . PHE B 1 69 ? -62.570 -35.510 -27.894 1.00 26.90 69 PHE A CA 1
ATOM 2450 C C . PHE B 1 69 ? -63.828 -34.697 -28.257 1.00 27.74 69 PHE A C 1
ATOM 2451 O O . PHE B 1 69 ? -64.540 -35.008 -29.233 1.00 27.40 69 PHE A O 1
ATOM 2459 N N . ASP B 1 70 ? -64.092 -33.666 -27.444 1.00 26.27 70 ASP A N 1
ATOM 2460 C CA . ASP B 1 70 ? -65.188 -32.714 -27.677 1.00 26.16 70 ASP A CA 1
ATOM 2461 C C . ASP B 1 70 ? -64.708 -31.379 -28.202 1.00 26.57 70 ASP A C 1
ATOM 2462 O O . ASP B 1 70 ? -65.336 -30.812 -29.105 1.00 27.11 70 ASP A O 1
ATOM 2467 N N . VAL B 1 71 ? -63.580 -30.902 -27.654 1.00 26.38 71 VAL A N 1
ATOM 2468 C CA . VAL B 1 71 ? -63.024 -29.569 -27.936 1.00 26.06 71 VAL A CA 1
ATOM 2469 C C . VAL B 1 71 ? -61.536 -29.658 -28.298 1.00 25.22 71 VAL A C 1
ATOM 2470 O O . VAL B 1 71 ? -60.760 -30.337 -27.654 1.00 25.19 71 VAL A O 1
ATOM 2474 N N . ILE B 1 72 ? -61.162 -28.986 -29.386 1.00 25.51 72 ILE A N 1
ATOM 2475 C CA . ILE B 1 72 ? -59.761 -28.816 -29.738 1.00 25.33 72 ILE A CA 1
ATOM 2476 C C . ILE B 1 72 ? -59.303 -27.506 -29.131 1.00 25.38 72 ILE A C 1
ATOM 2477 O O . ILE B 1 72 ? -60.038 -26.500 -29.197 1.00 26.46 72 ILE A O 1
ATOM 2482 N N . ILE B 1 73 ? -58.115 -27.523 -28.524 1.00 23.39 73 ILE A N 1
ATOM 2483 C CA . ILE B 1 73 ? -57.483 -26.288 -28.092 1.00 23.50 73 ILE A CA 1
ATOM 2484 C C . ILE B 1 73 ? -56.292 -26.107 -29.004 1.00 23.04 73 ILE A C 1
ATOM 2485 O O . ILE B 1 73 ? -55.385 -26.935 -29.011 1.00 19.52 73 ILE A O 1
ATOM 2490 N N . ASP B 1 74 ? -56.317 -24.992 -29.748 1.00 22.84 74 ASP A N 1
ATOM 2491 C CA . ASP B 1 74 ? -55.350 -24.778 -30.820 1.00 23.40 74 ASP A CA 1
ATOM 2492 C C . ASP B 1 74 ? -54.518 -23.506 -30.696 1.00 22.46 74 ASP A C 1
ATOM 2493 O O . ASP B 1 74 ? -54.991 -22.428 -31.046 1.00 24.15 74 ASP A O 1
ATOM 2498 N N . PHE B 1 75 ? -53.253 -23.690 -30.303 1.00 22.04 75 PHE A N 1
ATOM 2499 C CA . PHE B 1 75 ? -52.224 -22.632 -30.249 1.00 22.92 75 PHE A CA 1
ATOM 2500 C C . PHE B 1 75 ? -51.069 -23.154 -31.109 1.00 23.61 75 PHE A C 1
ATOM 2501 O O . PHE B 1 75 ? -50.080 -23.735 -30.625 1.00 22.39 75 PHE A O 1
ATOM 2509 N N . THR B 1 76 ? -51.226 -22.994 -32.406 1.00 24.38 76 THR A N 1
ATOM 2510 C CA . THR B 1 76 ? -50.288 -23.581 -33.371 1.00 26.06 76 THR A CA 1
ATOM 2511 C C . THR B 1 76 ? -49.888 -22.565 -34.450 1.00 25.90 76 THR A C 1
ATOM 2512 O O . THR B 1 76 ? -49.089 -21.690 -34.182 1.00 26.78 76 THR A O 1
ATOM 2516 N N . ALA B 1 77 ? -50.428 -22.703 -35.651 1.00 24.89 77 ALA A N 1
ATOM 2517 C CA . ALA B 1 77 ? -50.053 -21.849 -36.793 1.00 24.44 77 ALA A CA 1
ATOM 2518 C C . ALA B 1 77 ? -51.334 -21.641 -37.600 1.00 24.52 77 ALA A C 1
ATOM 2519 O O . ALA B 1 77 ? -52.186 -22.504 -37.575 1.00 22.65 77 ALA A O 1
ATOM 2521 N N . PRO B 1 78 ? -51.492 -20.487 -38.290 1.00 25.27 78 PRO A N 1
ATOM 2522 C CA . PRO B 1 78 ? -52.813 -20.212 -38.854 1.00 25.52 78 PRO A CA 1
ATOM 2523 C C . PRO B 1 78 ? -53.368 -21.264 -39.823 1.00 27.58 78 PRO A C 1
ATOM 2524 O O . PRO B 1 78 ? -54.552 -21.614 -39.716 1.00 28.59 78 PRO A O 1
ATOM 2528 N N . ALA B 1 79 ? -52.565 -21.756 -40.762 1.00 29.06 79 ALA A N 1
ATOM 2529 C CA . ALA B 1 79 ? -53.086 -22.756 -41.729 1.00 31.71 79 ALA A CA 1
ATOM 2530 C C . ALA B 1 79 ? -53.579 -24.023 -41.015 1.00 30.53 79 ALA A C 1
ATOM 2531 O O . ALA B 1 79 ? -54.694 -24.483 -41.234 1.00 29.02 79 ALA A O 1
ATOM 2533 N N . SER B 1 80 ? -52.716 -24.538 -40.147 1.00 30.59 80 SER A N 1
ATOM 2534 C CA . SER B 1 80 ? -53.023 -25.649 -39.206 1.00 29.78 80 SER A CA 1
ATOM 2535 C C . SER B 1 80 ? -54.372 -25.474 -38.423 1.00 26.62 80 SER A C 1
ATOM 2536 O O . SER B 1 80 ? -55.205 -26.371 -38.351 1.00 25.26 80 SER A O 1
ATOM 2539 N N . THR B 1 81 ? -54.606 -24.287 -37.905 1.00 25.46 81 THR A N 1
ATOM 2540 C CA . THR B 1 81 ? -55.809 -23.984 -37.117 1.00 24.93 81 THR A CA 1
ATOM 2541 C C . THR B 1 81 ? -57.087 -23.939 -37.978 1.00 25.59 81 THR A C 1
ATOM 2542 O O . THR B 1 81 ? -58.185 -24.389 -37.571 1.00 25.67 81 THR A O 1
ATOM 2546 N N . LEU B 1 82 ? -56.960 -23.386 -39.169 1.00 24.96 82 LEU A N 1
ATOM 2547 C CA . LEU B 1 82 ? -58.085 -23.406 -40.111 1.00 25.65 82 LEU A CA 1
ATOM 2548 C C . LEU B 1 82 ? -58.452 -24.841 -40.504 1.00 25.84 82 LEU A C 1
ATOM 2549 O O . LEU B 1 82 ? -59.643 -25.169 -40.589 1.00 26.13 82 LEU A O 1
ATOM 2554 N N . ASN B 1 83 ? -57.457 -25.691 -40.747 1.00 26.63 83 ASN A N 1
ATOM 2555 C CA . ASN B 1 83 ? -57.752 -27.139 -40.943 1.00 28.01 83 ASN A CA 1
ATOM 2556 C C . ASN B 1 83 ? -58.480 -27.711 -39.749 1.00 27.91 83 ASN A C 1
ATOM 2557 O O . ASN B 1 83 ? -59.446 -28.454 -39.911 1.00 29.87 83 ASN A O 1
ATOM 2562 N N . ASN B 1 84 ? -58.068 -27.342 -38.546 1.00 26.48 84 ASN A N 1
ATOM 2563 C CA . ASN B 1 84 ? -58.791 -27.868 -37.408 1.00 27.30 84 ASN A CA 1
ATOM 2564 C C . ASN B 1 84 ? -60.197 -27.332 -37.277 1.00 27.52 84 ASN A C 1
ATOM 2565 O O . ASN B 1 84 ? -61.101 -28.071 -36.833 1.00 27.81 84 ASN A O 1
ATOM 2570 N N . LEU B 1 85 ? -60.385 -26.063 -37.660 1.00 26.74 85 LEU A N 1
ATOM 2571 C CA . LEU B 1 85 ? -61.715 -25.457 -37.704 1.00 26.82 85 LEU A CA 1
ATOM 2572 C C . LEU B 1 85 ? -62.628 -26.194 -38.701 1.00 27.79 85 LEU A C 1
ATOM 2573 O O . LEU B 1 85 ? -63.801 -26.453 -38.416 1.00 27.69 85 LEU A O 1
ATOM 2578 N N . ALA B 1 86 ? -62.077 -26.565 -39.859 1.00 29.99 86 ALA A N 1
ATOM 2579 C CA . ALA B 1 86 ? -62.827 -27.399 -40.851 1.00 31.94 86 ALA A CA 1
ATOM 2580 C C . ALA B 1 86 ? -63.206 -28.766 -40.268 1.00 32.87 86 ALA A C 1
ATOM 2581 O O . ALA B 1 86 ? -64.296 -29.284 -40.507 1.00 33.05 86 ALA A O 1
ATOM 2583 N N . LEU B 1 87 ? -62.277 -29.336 -39.517 1.00 32.41 87 LEU A N 1
ATOM 2584 C CA . LEU B 1 87 ? -62.502 -30.629 -38.859 1.00 33.79 87 LEU A CA 1
ATOM 2585 C C . LEU B 1 87 ? -63.681 -30.524 -37.867 1.00 31.71 87 LEU A C 1
ATOM 2586 O O . LEU B 1 87 ? -64.533 -31.406 -37.798 1.00 29.87 87 LEU A O 1
ATOM 2591 N N . CYS B 1 88 ? -63.730 -29.418 -37.140 1.00 29.59 88 CYS A N 1
ATOM 2592 C CA . CYS B 1 88 ? -64.838 -29.130 -36.212 1.00 29.22 88 CYS A CA 1
ATOM 2593 C C . CYS B 1 88 ? -66.188 -29.007 -36.903 1.00 29.85 88 CYS A C 1
ATOM 2594 O O . CYS B 1 88 ? -67.208 -29.517 -36.438 1.00 28.92 88 CYS A O 1
ATOM 2597 N N . GLN B 1 89 ? -66.171 -28.327 -38.039 1.00 30.46 89 GLN A N 1
ATOM 2598 C CA . GLN B 1 89 ? -67.361 -28.156 -38.834 1.00 31.55 89 GLN A CA 1
ATOM 2599 C C . GLN B 1 89 ? -67.853 -29.515 -39.348 1.00 34.10 89 GLN A C 1
ATOM 2600 O O . GLN B 1 89 ? -69.039 -29.812 -39.307 1.00 35.19 89 GLN A O 1
ATOM 2606 N N . GLN B 1 90 ? -66.925 -30.316 -39.849 1.00 36.34 90 GLN A N 1
ATOM 2607 C CA . GLN B 1 90 ? -67.244 -31.655 -40.375 1.00 40.97 90 GLN A CA 1
ATOM 2608 C C . GLN B 1 90 ? -67.823 -32.618 -39.294 1.00 38.45 90 GLN A C 1
ATOM 2609 O O . GLN B 1 90 ? -68.753 -33.363 -39.588 1.00 37.32 90 GLN A O 1
ATOM 2615 N N . TYR B 1 91 ? -67.282 -32.589 -38.074 1.00 36.07 91 TYR A N 1
ATOM 2616 C CA . TYR B 1 91 ? -67.610 -33.622 -37.061 1.00 36.66 91 TYR A CA 1
ATOM 2617 C C . TYR B 1 91 ? -68.347 -33.102 -35.811 1.00 34.64 91 TYR A C 1
ATOM 2618 O O . TYR B 1 91 ? -68.492 -33.831 -34.843 1.00 32.04 91 TYR A O 1
ATOM 2627 N N . GLY B 1 92 ? -68.857 -31.874 -35.879 1.00 33.09 92 GLY A N 1
ATOM 2628 C CA . GLY B 1 92 ? -69.629 -31.254 -34.757 1.00 32.75 92 GLY A CA 1
ATOM 2629 C C . GLY B 1 92 ? -68.820 -31.102 -33.482 1.00 30.70 92 GLY A C 1
ATOM 2630 O O . GLY B 1 92 ? -69.261 -31.497 -32.418 1.00 31.31 92 GLY A O 1
ATOM 2631 N N . LYS B 1 93 ? -67.579 -30.652 -33.644 1.00 30.19 93 LYS A N 1
ATOM 2632 C CA . LYS B 1 93 ? -66.653 -30.395 -32.531 1.00 29.33 93 LYS A CA 1
ATOM 2633 C C . LYS B 1 93 ? -66.600 -28.909 -32.309 1.00 29.82 93 LYS A C 1
ATOM 2634 O O . LYS B 1 93 ? -67.041 -28.127 -33.160 1.00 28.11 93 LYS A O 1
ATOM 2640 N N . SER B 1 94 ? -66.020 -28.522 -31.174 1.00 30.33 94 SER A N 1
ATOM 2641 C CA . SER B 1 94 ? -65.870 -27.107 -30.823 1.00 29.26 94 SER A CA 1
ATOM 2642 C C . SER B 1 94 ? -64.405 -26.799 -30.784 1.00 27.18 94 SER A C 1
ATOM 2643 O O . SER B 1 94 ? -63.592 -27.723 -30.650 1.00 29.06 94 SER A O 1
ATOM 2646 N N . ILE B 1 95 ? -64.065 -25.523 -30.881 1.00 25.04 95 ILE A N 1
ATOM 2647 C CA . ILE B 1 95 ? -62.646 -25.110 -30.889 1.00 23.90 95 ILE A CA 1
ATOM 2648 C C . ILE B 1 95 ? -62.368 -23.826 -30.110 1.00 23.07 95 ILE A C 1
ATOM 2649 O O . ILE B 1 95 ? -63.100 -22.833 -30.180 1.00 23.56 95 ILE A O 1
ATOM 2654 N N . VAL B 1 96 ? -61.270 -23.902 -29.379 1.00 22.50 96 VAL A N 1
ATOM 2655 C CA . VAL B 1 96 ? -60.701 -22.775 -28.654 1.00 23.21 96 VAL A CA 1
ATOM 2656 C C . VAL B 1 96 ? -59.391 -22.448 -29.370 1.00 22.17 96 VAL A C 1
ATOM 2657 O O . VAL B 1 96 ? -58.460 -23.266 -29.392 1.00 20.46 96 VAL A O 1
ATOM 2661 N N . ILE B 1 97 ? -59.352 -21.230 -29.921 1.00 21.63 97 ILE A N 1
ATOM 2662 C CA . ILE B 1 97 ? -58.261 -20.778 -30.731 1.00 21.01 97 ILE A CA 1
ATOM 2663 C C . ILE B 1 97 ? -57.444 -19.745 -30.009 1.00 21.70 97 ILE A C 1
ATOM 2664 O O . ILE B 1 97 ? -57.962 -18.709 -29.595 1.00 22.80 97 ILE A O 1
ATOM 2669 N N . GLY B 1 98 ? -56.155 -20.037 -29.880 1.00 21.79 98 GLY A N 1
ATOM 2670 C CA . GLY B 1 98 ? -55.193 -19.080 -29.360 1.00 23.15 98 GLY A CA 1
ATOM 2671 C C . GLY B 1 98 ? -54.169 -18.587 -30.360 1.00 22.91 98 GLY A C 1
ATOM 2672 O O . GLY B 1 98 ? -53.524 -17.597 -30.123 1.00 22.50 98 GLY A O 1
ATOM 2673 N N . THR B 1 99 ? -53.982 -19.322 -31.452 1.00 22.31 99 THR A N 1
ATOM 2674 C CA . THR B 1 99 ? -53.124 -18.897 -32.556 1.00 21.69 99 THR A CA 1
ATOM 2675 C C . THR B 1 99 ? -53.347 -17.441 -32.949 1.00 22.23 99 THR A C 1
ATOM 2676 O O . THR B 1 99 ? -54.486 -16.971 -33.035 1.00 21.47 99 THR A O 1
ATOM 2680 N N . THR B 1 100 ? -52.241 -16.751 -33.208 1.00 22.94 100 THR A N 1
ATOM 2681 C CA . THR B 1 100 ? -52.281 -15.336 -33.656 1.00 23.55 100 THR A CA 1
ATOM 2682 C C . THR B 1 100 ? -51.651 -15.194 -35.056 1.00 24.35 100 THR A C 1
ATOM 2683 O O . THR B 1 100 ? -51.091 -16.171 -35.604 1.00 25.14 100 THR A O 1
ATOM 2687 N N . GLY B 1 101 ? -51.799 -13.989 -35.631 1.00 24.55 101 GLY A N 1
ATOM 2688 C CA . GLY B 1 101 ? -51.201 -13.630 -36.931 1.00 25.09 101 GLY A CA 1
ATOM 2689 C C . GLY B 1 101 ? -51.930 -14.160 -38.161 1.00 25.52 101 GLY A C 1
ATOM 2690 O O . GLY B 1 101 ? -51.301 -14.435 -39.200 1.00 27.03 101 GLY A O 1
ATOM 2691 N N . PHE B 1 102 ? -53.248 -14.300 -38.055 1.00 25.37 102 PHE A N 1
ATOM 2692 C CA . PHE B 1 102 ? -54.098 -14.667 -39.189 1.00 25.95 102 PHE A CA 1
ATOM 2693 C C . PHE B 1 102 ? -54.141 -13.495 -40.179 1.00 28.69 102 PHE A C 1
ATOM 2694 O O . PHE B 1 102 ? -54.123 -12.345 -39.760 1.00 30.39 102 PHE A O 1
ATOM 2702 N N . THR B 1 103 ? -54.276 -13.780 -41.468 1.00 29.55 103 THR A N 1
ATOM 2703 C CA . THR B 1 103 ? -54.531 -12.708 -42.425 1.00 32.29 103 THR A CA 1
ATOM 2704 C C . THR B 1 103 ? -56.010 -12.326 -42.287 1.00 34.20 103 THR A C 1
ATOM 2705 O O . THR B 1 103 ? -56.808 -13.032 -41.630 1.00 34.91 103 THR A O 1
ATOM 2709 N N . GLU B 1 104 ? -56.368 -11.204 -42.893 1.00 34.72 104 GLU A N 1
ATOM 2710 C CA . GLU B 1 104 ? -57.769 -10.757 -42.955 1.00 37.86 104 GLU A CA 1
ATOM 2711 C C . GLU B 1 104 ? -58.701 -11.807 -43.593 1.00 36.73 104 GLU A C 1
ATOM 2712 O O . GLU B 1 104 ? -59.782 -12.080 -43.067 1.00 35.61 104 GLU A O 1
ATOM 2718 N N . GLU B 1 105 ? -58.272 -12.397 -44.705 1.00 35.98 105 GLU A N 1
ATOM 2719 C CA . GLU B 1 105 ? -59.062 -13.442 -45.357 1.00 35.90 105 GLU A CA 1
ATOM 2720 C C . GLU B 1 105 ? -59.324 -14.605 -44.384 1.00 33.76 105 GLU A C 1
ATOM 2721 O O . GLU B 1 105 ? -60.466 -15.043 -44.226 1.00 29.65 105 GLU A O 1
ATOM 2727 N N . GLN B 1 106 ? -58.238 -15.105 -43.783 1.00 32.77 106 GLN A N 1
ATOM 2728 C CA . GLN B 1 106 ? -58.285 -16.229 -42.814 1.00 31.06 106 GLN A CA 1
ATOM 2729 C C . GLN B 1 106 ? -59.232 -15.887 -41.680 1.00 31.83 106 GLN A C 1
ATOM 2730 O O . GLN B 1 106 ? -60.104 -16.677 -41.343 1.00 30.79 106 GLN A O 1
ATOM 2736 N N . ARG B 1 107 ? -59.117 -14.665 -41.173 1.00 32.41 107 ARG A N 1
ATOM 2737 C CA . ARG B 1 107 ? -59.986 -14.210 -40.094 1.00 35.05 107 ARG A CA 1
ATOM 2738 C C . ARG B 1 107 ? -61.467 -14.124 -40.535 1.00 34.29 107 ARG A C 1
ATOM 2739 O O . ARG B 1 107 ? -62.370 -14.505 -39.790 1.00 31.67 107 ARG A O 1
ATOM 2747 N N . GLU B 1 108 ? -61.718 -13.668 -41.762 1.00 34.58 108 GLU A N 1
ATOM 2748 C CA . GLU B 1 108 ? -63.094 -13.709 -42.333 1.00 35.53 108 GLU A CA 1
ATOM 2749 C C . GLU B 1 108 ? -63.680 -15.104 -42.387 1.00 31.43 108 GLU A C 1
ATOM 2750 O O . GLU B 1 108 ? -64.869 -15.283 -42.160 1.00 30.05 108 GLU A O 1
ATOM 2756 N N . GLN B 1 109 ? -62.843 -16.086 -42.701 1.00 29.36 109 GLN A N 1
ATOM 2757 C CA . GLN B 1 109 ? -63.304 -17.493 -42.746 1.00 29.31 109 GLN A CA 1
ATOM 2758 C C . GLN B 1 109 ? -63.677 -18.009 -41.363 1.00 28.43 109 GLN A C 1
ATOM 2759 O O . GLN B 1 109 ? -64.622 -18.786 -41.191 1.00 28.60 109 GLN A O 1
ATOM 2765 N N . ILE B 1 110 ? -62.923 -17.567 -40.377 1.00 27.96 110 ILE A N 1
ATOM 2766 C CA . ILE B 1 110 ? -63.215 -17.924 -39.013 1.00 27.72 110 ILE A CA 1
ATOM 2767 C C . ILE B 1 110 ? -64.566 -17.310 -38.634 1.00 30.07 110 ILE A C 1
ATOM 2768 O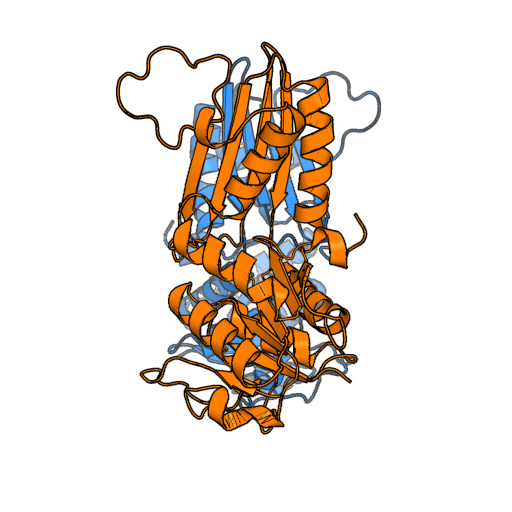 O . ILE B 1 110 ? -65.434 -18.000 -38.134 1.00 29.79 110 ILE A O 1
ATOM 2773 N N . ASP B 1 111 ? -64.744 -16.020 -38.881 1.00 33.48 111 ASP A N 1
ATOM 2774 C CA . ASP B 1 111 ? -66.010 -15.326 -38.543 1.00 37.10 111 ASP A CA 1
ATOM 2775 C C . ASP B 1 111 ? -67.211 -16.009 -39.202 1.00 38.08 111 ASP A C 1
ATOM 2776 O O . ASP B 1 111 ? -68.251 -16.199 -38.587 1.00 39.59 111 ASP A O 1
ATOM 2781 N N . LEU B 1 112 ? -67.034 -16.375 -40.470 1.00 36.21 112 LEU A N 1
ATOM 2782 C CA . LEU B 1 112 ? -68.054 -17.099 -41.230 1.00 36.46 112 LEU A CA 1
ATOM 2783 C C . LEU B 1 112 ? -68.403 -18.442 -40.589 1.00 33.65 112 LEU A C 1
ATOM 2784 O O . LEU B 1 112 ? -69.561 -18.713 -40.327 1.00 32.78 112 LEU A O 1
ATOM 2789 N N . VAL B 1 113 ? -67.400 -19.276 -40.364 1.00 32.06 113 VAL A N 1
ATOM 2790 C CA . VAL B 1 113 ? -67.637 -20.675 -39.900 1.00 32.50 113 VAL A CA 1
ATOM 2791 C C . VAL B 1 113 ? -68.004 -20.793 -38.408 1.00 32.36 113 VAL A C 1
ATOM 2792 O O . VAL B 1 113 ? -68.602 -21.772 -37.964 1.00 32.61 113 VAL A O 1
ATOM 2796 N N . ALA B 1 114 ? -67.657 -19.778 -37.641 1.00 33.08 114 ALA A N 1
ATOM 2797 C CA . ALA B 1 114 ? -68.169 -19.633 -36.275 1.00 34.14 114 ALA A CA 1
ATOM 2798 C C . ALA B 1 114 ? -69.701 -19.434 -36.187 1.00 35.09 114 ALA A C 1
ATOM 2799 O O . ALA B 1 114 ? -70.254 -19.482 -35.101 1.00 33.05 114 ALA A O 1
ATOM 2801 N N . GLN B 1 115 ? -70.372 -19.207 -37.316 1.00 38.38 115 GLN A N 1
ATOM 2802 C CA . GLN B 1 115 ? -71.851 -19.274 -37.391 1.00 40.49 115 GLN A CA 1
ATOM 2803 C C . GLN B 1 115 ? -72.361 -20.719 -37.280 1.00 39.15 115 GLN A C 1
ATOM 2804 O O . GLN B 1 115 ? -73.517 -20.956 -36.902 1.00 38.04 115 GLN A O 1
ATOM 2810 N N . GLN B 1 116 ? -71.487 -21.660 -37.617 1.00 38.82 116 GLN A N 1
ATOM 2811 C CA . GLN B 1 116 ? -71.788 -23.106 -37.632 1.00 40.69 116 GLN A CA 1
ATOM 2812 C C . GLN B 1 116 ? -71.166 -23.885 -36.470 1.00 38.52 116 GLN A C 1
ATOM 2813 O O . GLN B 1 116 ? -71.723 -24.870 -36.014 1.00 38.50 116 GLN A O 1
ATOM 2819 N N . VAL B 1 117 ? -70.004 -23.421 -36.009 1.00 35.78 117 VAL A N 1
ATOM 2820 C CA . VAL B 1 117 ? -69.171 -24.100 -35.009 1.00 31.77 117 VAL A CA 1
ATOM 2821 C C . VAL B 1 117 ? -69.081 -23.224 -33.742 1.00 31.13 117 VAL A C 1
ATOM 2822 O O . VAL B 1 117 ? -68.877 -22.005 -33.855 1.00 29.22 117 VAL A O 1
ATOM 2826 N N . PRO B 1 118 ? -69.197 -23.837 -32.538 1.00 29.08 118 PRO A N 1
ATOM 2827 C CA . PRO B 1 118 ? -68.862 -23.089 -31.335 1.00 27.99 118 PRO A CA 1
ATOM 2828 C C . PRO B 1 118 ? -67.355 -22.778 -31.279 1.00 26.64 118 PRO A C 1
ATOM 2829 O O . PRO B 1 118 ? -66.516 -23.685 -31.265 1.00 25.84 118 PRO A O 1
ATOM 2833 N N . VAL B 1 119 ? -67.033 -21.493 -31.251 1.00 24.96 119 VAL A N 1
ATOM 2834 C CA . VAL B 1 119 ? -65.639 -21.039 -31.285 1.00 24.63 119 VAL A CA 1
ATOM 2835 C C . VAL B 1 119 ? -65.338 -20.040 -30.175 1.00 24.46 119 VAL A C 1
ATOM 2836 O O . VAL B 1 119 ? -66.073 -19.068 -29.999 1.00 24.37 119 VAL A O 1
ATOM 2840 N N . VAL B 1 120 ? -64.236 -20.257 -29.467 1.00 24.03 120 VAL A N 1
ATOM 2841 C CA . VAL B 1 120 ? -63.651 -19.195 -28.634 1.00 23.22 120 VAL A CA 1
ATOM 2842 C C . VAL B 1 120 ? -62.369 -18.817 -29.323 1.00 23.17 120 VAL A C 1
ATOM 2843 O O . VAL B 1 120 ? -61.573 -19.706 -29.702 1.00 22.82 120 VAL A O 1
ATOM 2847 N N . MET B 1 121 ? -62.189 -17.512 -29.500 1.00 22.35 121 MET A N 1
ATOM 2848 C CA . MET B 1 121 ? -60.970 -16.980 -30.049 1.00 22.13 121 MET A CA 1
ATOM 2849 C C . MET B 1 121 ? -60.590 -15.712 -29.323 1.00 21.72 121 MET A C 1
ATOM 2850 O O . MET B 1 121 ? -61.443 -14.874 -29.024 1.00 22.24 121 MET A O 1
ATOM 2855 N N . ALA B 1 122 ? -59.294 -15.599 -29.067 1.00 21.31 122 ALA A N 1
ATOM 2856 C CA . ALA B 1 122 ? -58.723 -14.458 -28.382 1.00 22.38 122 ALA A CA 1
ATOM 2857 C C . ALA B 1 122 ? -57.211 -14.473 -28.599 1.00 21.98 122 ALA A C 1
ATOM 2858 O O . ALA B 1 122 ? -56.603 -15.539 -28.689 1.00 21.64 122 ALA A O 1
ATOM 2860 N N . PRO B 1 123 ? -56.595 -13.294 -28.635 1.00 21.51 123 PRO A N 1
ATOM 2861 C CA . PRO B 1 123 ? -55.126 -13.209 -28.699 1.00 21.48 123 PRO A CA 1
ATOM 2862 C C . PRO B 1 123 ? -54.446 -13.413 -27.360 1.00 20.24 123 PRO A C 1
ATOM 2863 O O . PRO B 1 123 ? -53.185 -13.508 -27.294 1.00 20.47 123 PRO A O 1
ATOM 2867 N N . ASN B 1 124 ? -55.271 -13.472 -26.307 1.00 19.10 124 ASN A N 1
ATOM 2868 C CA . ASN B 1 124 ? -54.782 -13.609 -24.946 1.00 18.83 124 ASN A CA 1
ATOM 2869 C C . ASN B 1 124 ? -55.792 -14.255 -24.033 1.00 20.30 124 ASN A C 1
ATOM 2870 O O . ASN B 1 124 ? -56.898 -13.738 -23.844 1.00 20.54 124 ASN A O 1
ATOM 2875 N N . TYR B 1 125 ? -55.393 -15.399 -23.467 1.00 21.08 125 TYR A N 1
ATOM 2876 C CA . TYR B 1 125 ? -56.227 -16.142 -22.531 1.00 21.04 125 TYR A CA 1
ATOM 2877 C C . TYR B 1 125 ? -55.961 -15.818 -21.057 1.00 21.97 125 TYR A C 1
ATOM 2878 O O . TYR B 1 125 ? -56.545 -16.470 -20.195 1.00 24.66 125 TYR A O 1
ATOM 2887 N N . SER B 1 126 ? -55.151 -14.795 -20.741 1.00 21.48 126 SER A N 1
ATOM 2888 C CA . SER B 1 126 ? -54.921 -14.441 -19.327 1.00 20.56 126 SER A CA 1
ATOM 2889 C C . SER B 1 126 ? -56.077 -13.598 -18.836 1.00 20.57 126 SER A C 1
ATOM 2890 O O . SER B 1 126 ? -56.647 -12.878 -19.610 1.00 21.78 126 SER A O 1
ATOM 2893 N N . VAL B 1 127 ? -56.408 -13.667 -17.564 1.00 20.11 127 VAL A N 1
ATOM 2894 C CA . VAL B 1 127 ? -57.407 -12.770 -16.993 1.00 21.02 127 VAL A CA 1
ATOM 2895 C C . VAL B 1 127 ? -56.976 -11.318 -17.085 1.00 21.77 127 VAL A C 1
ATOM 2896 O O . VAL B 1 127 ? -57.755 -10.435 -17.440 1.00 22.25 127 VAL A O 1
ATOM 2900 N N . GLY B 1 128 ? -55.714 -11.101 -16.766 1.00 22.29 128 GLY A N 1
ATOM 2901 C CA . GLY B 1 128 ? -55.159 -9.776 -16.684 1.00 22.16 128 GLY A CA 1
ATOM 2902 C C . GLY B 1 128 ? -55.286 -9.002 -17.973 1.00 22.45 128 GLY A C 1
ATOM 2903 O O . GLY B 1 128 ? -55.673 -7.841 -17.954 1.00 22.19 128 GLY A O 1
ATOM 2904 N N . VAL B 1 129 ? -55.023 -9.660 -19.099 1.00 22.73 129 VAL A N 1
ATOM 2905 C CA . VAL B 1 129 ? -55.089 -8.964 -20.353 1.00 21.53 129 VAL A CA 1
ATOM 2906 C C . VAL B 1 129 ? -56.548 -8.683 -20.694 1.00 22.62 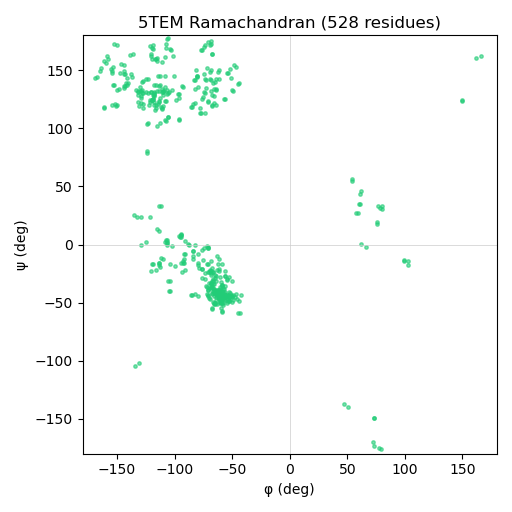129 VAL A C 1
ATOM 2907 O O . VAL B 1 129 ? -56.879 -7.580 -21.138 1.00 22.35 129 VAL A O 1
ATOM 2911 N N . ASN B 1 130 ? -57.452 -9.586 -20.388 1.00 22.55 130 ASN A N 1
ATOM 2912 C CA . ASN B 1 130 ? -58.868 -9.282 -20.656 1.00 22.66 130 ASN A CA 1
ATOM 2913 C C . ASN B 1 130 ? -59.404 -8.134 -19.760 1.00 23.58 130 ASN A C 1
ATOM 2914 O O . ASN B 1 130 ? -60.192 -7.290 -20.203 1.00 25.98 130 ASN A O 1
ATOM 2919 N N . LEU B 1 131 ? -58.881 -8.018 -18.546 1.00 23.29 131 LEU A N 1
ATOM 2920 C CA . LEU B 1 131 ? -59.194 -6.833 -17.717 1.00 23.61 131 LEU A CA 1
ATOM 2921 C C . LEU B 1 131 ? -58.646 -5.544 -18.368 1.00 21.59 131 LEU A C 1
ATOM 2922 O O . LEU B 1 131 ? -59.332 -4.512 -18.456 1.00 21.96 131 LEU A O 1
ATOM 2927 N N . VAL B 1 132 ? -57.396 -5.632 -18.775 1.00 19.77 132 VAL A N 1
ATOM 2928 C CA . VAL B 1 132 ? -56.722 -4.535 -19.391 1.00 20.28 132 VAL A CA 1
ATOM 2929 C C . VAL B 1 132 ? -57.546 -3.963 -20.560 1.00 20.65 132 VAL A C 1
ATOM 2930 O O . VAL B 1 132 ? -57.724 -2.750 -20.654 1.00 21.08 132 VAL A O 1
ATOM 2934 N N . PHE B 1 133 ? -58.089 -4.807 -21.411 1.00 21.47 133 PHE A N 1
ATOM 2935 C CA . PHE B 1 133 ? -58.911 -4.285 -22.524 1.00 23.06 133 PHE A CA 1
ATOM 2936 C C . PHE B 1 133 ? -59.992 -3.323 -22.007 1.00 25.42 133 PHE A C 1
ATOM 2937 O O . PHE B 1 133 ? -60.202 -2.238 -22.582 1.00 25.15 133 PHE A O 1
ATOM 2945 N N . LYS B 1 134 ? -60.618 -3.700 -20.895 1.00 26.31 134 LYS A N 1
ATOM 2946 C CA . LYS B 1 134 ? -61.650 -2.877 -20.285 1.00 28.06 134 LYS A CA 1
ATOM 2947 C C . LYS B 1 134 ? -61.122 -1.559 -19.706 1.00 27.65 134 LYS A C 1
ATOM 2948 O O . LYS B 1 134 ? -61.765 -0.535 -19.834 1.00 29.21 134 LYS A O 1
ATOM 2954 N N . LEU B 1 135 ? -59.981 -1.628 -19.034 1.00 26.17 135 LEU A N 1
ATOM 2955 C CA . LEU B 1 135 ? -59.318 -0.466 -18.498 1.00 23.67 135 LEU A CA 1
ATOM 2956 C C . LEU B 1 135 ? -58.943 0.511 -19.611 1.00 24.24 135 LEU A C 1
ATOM 2957 O O . LEU B 1 135 ? -59.091 1.713 -19.436 1.00 23.44 135 LEU A O 1
ATOM 2962 N N . LEU B 1 136 ? -58.479 -0.024 -20.742 1.00 24.73 136 LEU A N 1
ATOM 2963 C CA . LEU B 1 136 ? -58.096 0.779 -21.889 1.00 24.17 136 LEU A CA 1
ATOM 2964 C C . LEU B 1 136 ? -59.279 1.544 -22.466 1.00 27.38 136 LEU A C 1
ATOM 2965 O O . LEU B 1 136 ? -59.129 2.716 -22.829 1.00 27.66 136 LEU A O 1
ATOM 2970 N N . GLU B 1 137 ? -60.449 0.914 -22.515 1.00 29.57 137 GLU A N 1
ATOM 2971 C CA . GLU B 1 137 ? -61.687 1.616 -22.901 1.00 31.06 137 GLU A CA 1
ATOM 2972 C C . GLU B 1 137 ? -62.001 2.811 -21.998 1.00 31.89 137 GLU A C 1
ATOM 2973 O O . GLU B 1 137 ? -62.197 3.924 -22.491 1.00 31.96 137 GLU A O 1
ATOM 2979 N N . LYS B 1 138 ? -61.993 2.618 -20.685 1.00 31.30 138 LYS A N 1
ATOM 2980 C CA . LYS B 1 138 ? -62.174 3.754 -19.808 1.00 31.09 138 LYS A CA 1
ATOM 2981 C C . LYS B 1 138 ? -61.092 4.852 -19.983 1.00 29.84 138 LYS A C 1
ATOM 2982 O O . LYS B 1 138 ? -61.430 6.039 -19.987 1.00 29.74 138 LYS A O 1
ATOM 2985 N N . ALA B 1 139 ? -59.828 4.465 -20.123 1.00 27.00 139 ALA A N 1
ATOM 2986 C CA . ALA B 1 139 ? -58.733 5.419 -20.212 1.00 26.94 139 ALA A CA 1
ATOM 2987 C C . ALA B 1 139 ? -58.807 6.233 -21.512 1.00 28.64 139 ALA A C 1
ATOM 2988 O O . ALA B 1 139 ? -58.610 7.447 -21.511 1.00 29.59 139 ALA A O 1
ATOM 2990 N N . ALA B 1 140 ? -59.129 5.558 -22.597 1.00 29.13 140 ALA A N 1
ATOM 2991 C CA . ALA B 1 140 ? -59.341 6.219 -23.865 1.00 30.87 140 ALA A CA 1
ATOM 2992 C C . ALA B 1 140 ? -60.521 7.213 -23.834 1.00 35.24 140 ALA A C 1
ATOM 2993 O O . ALA B 1 140 ? -60.370 8.330 -24.333 1.00 35.77 140 ALA A O 1
ATOM 2995 N N . LYS B 1 141 ? -61.642 6.869 -23.197 1.00 38.41 141 LYS A N 1
ATOM 2996 C CA . LYS B 1 141 ? -62.767 7.857 -23.055 1.00 40.88 141 LYS A CA 1
ATOM 2997 C C . LYS B 1 141 ? -62.397 9.137 -22.284 1.00 37.39 141 LYS A C 1
ATOM 2998 O O . LYS B 1 141 ? -62.820 10.214 -22.641 1.00 37.17 141 LYS A O 1
ATOM 3004 N N . VAL B 1 142 ? -61.587 9.001 -21.246 1.00 34.17 142 VAL A N 1
ATOM 3005 C CA . VAL B 1 142 ? -61.182 10.123 -20.441 1.00 33.81 142 VAL A CA 1
ATOM 3006 C C . VAL B 1 142 ? -59.976 10.882 -21.010 1.00 33.41 142 VAL A C 1
ATOM 3007 O O . VAL B 1 142 ? -59.980 12.108 -20.951 1.00 34.97 142 VAL A O 1
ATOM 3011 N N . MET B 1 143 ? -58.937 10.186 -21.487 1.00 31.83 143 MET A N 1
ATOM 3012 C CA . MET B 1 143 ? -57.680 10.845 -21.914 1.00 30.47 143 MET A CA 1
ATOM 3013 C C . MET B 1 143 ? -57.369 10.773 -23.401 1.00 29.48 143 MET A C 1
ATOM 3014 O O . MET B 1 143 ? -56.499 11.490 -23.880 1.00 27.85 143 MET A O 1
ATOM 3019 N N . GLY B 1 144 ? -58.040 9.887 -24.114 1.00 27.95 144 GLY A N 1
ATOM 3020 C CA . GLY B 1 144 ? -57.654 9.547 -25.496 1.00 27.85 144 GLY A CA 1
ATOM 3021 C C . GLY B 1 144 ? -57.672 10.712 -26.467 1.00 28.39 144 GLY A C 1
ATOM 3022 O O . GLY B 1 144 ? -56.744 10.913 -27.239 1.00 26.41 144 GLY A O 1
ATOM 3023 N N . ASP B 1 145 ? -58.731 11.497 -26.377 1.00 29.14 145 ASP A N 1
ATOM 3024 C CA . ASP B 1 145 ? -58.954 12.633 -27.263 1.00 30.24 145 ASP A CA 1
ATOM 3025 C C . ASP B 1 145 ? -57.888 13.729 -27.214 1.00 29.83 145 ASP A C 1
ATOM 3026 O O . ASP B 1 145 ? -57.821 14.514 -28.160 1.00 30.94 145 ASP A O 1
ATOM 3031 N N . TYR B 1 146 ? -57.091 13.825 -26.148 1.00 26.24 146 TYR A N 1
ATOM 3032 C CA . TYR B 1 146 ? -56.026 14.853 -26.086 1.00 25.59 146 TYR A CA 1
ATOM 3033 C C . TYR B 1 146 ? -54.585 14.362 -25.818 1.00 24.83 146 TYR A C 1
ATOM 3034 O O . TYR B 1 146 ? -53.661 15.152 -25.743 1.00 25.09 146 TYR A O 1
ATOM 3043 N N . CYS B 1 147 ? -54.397 13.064 -25.712 1.00 24.43 147 CYS A N 1
ATOM 3044 C CA . CYS B 1 147 ? -53.116 12.480 -25.305 1.00 24.91 147 CYS A CA 1
ATOM 3045 C C . CYS B 1 147 ? -52.556 11.686 -26.427 1.00 23.04 147 CYS A C 1
ATOM 3046 O O . CYS B 1 147 ? -53.295 11.247 -27.272 1.00 22.96 147 CYS A O 1
ATOM 3049 N N . ASP B 1 148 ? -51.250 11.490 -26.380 1.00 21.43 148 ASP A N 1
ATOM 3050 C CA . ASP B 1 148 ? -50.548 10.619 -27.262 1.00 21.24 148 ASP A CA 1
ATOM 3051 C C . ASP B 1 148 ? -50.681 9.219 -26.738 1.00 20.03 148 ASP A C 1
ATOM 3052 O O . ASP B 1 148 ? -50.524 8.991 -25.546 1.00 21.16 148 ASP A O 1
ATOM 3057 N N . ILE B 1 149 ? -51.004 8.283 -27.618 1.00 19.48 149 ILE A N 1
ATOM 3058 C CA . ILE B 1 149 ? -51.226 6.857 -27.269 1.00 19.35 149 ILE A CA 1
ATOM 3059 C C . ILE B 1 149 ? -50.165 6.007 -27.961 1.00 18.57 149 ILE A C 1
ATOM 3060 O O . ILE B 1 149 ? -50.057 6.017 -29.183 1.00 16.78 149 ILE A O 1
ATOM 3065 N N . GLU B 1 150 ? -49.393 5.310 -27.147 1.00 18.30 150 GLU A N 1
ATOM 3066 C CA . GLU B 1 150 ? -48.321 4.439 -27.572 1.00 18.83 150 GLU A CA 1
ATOM 3067 C C . GLU B 1 150 ? -48.476 3.060 -26.918 1.00 19.15 150 GLU A C 1
ATOM 3068 O O . GLU B 1 150 ? -48.818 2.955 -25.734 1.00 20.29 150 GLU A O 1
ATOM 3074 N N . ILE B 1 151 ? -48.199 2.010 -27.693 1.00 18.65 151 ILE A N 1
ATOM 3075 C CA . ILE B 1 151 ? -48.293 0.630 -27.243 1.00 18.55 151 ILE A CA 1
ATOM 3076 C C . ILE B 1 151 ? -46.932 -0.013 -27.409 1.00 18.38 151 ILE A C 1
ATOM 3077 O O . ILE B 1 151 ? -46.361 0.015 -28.509 1.00 17.95 151 ILE A O 1
ATOM 3082 N N . VAL B 1 152 ? -46.400 -0.520 -26.291 1.00 18.51 152 VAL A N 1
ATOM 3083 C CA . VAL B 1 152 ? -45.043 -1.113 -26.225 1.00 19.51 152 VAL A CA 1
ATOM 3084 C C . VAL B 1 152 ? -45.262 -2.574 -25.837 1.00 20.16 152 VAL A C 1
ATOM 3085 O O . VAL B 1 152 ? -45.988 -2.863 -24.896 1.00 19.49 152 VAL A O 1
ATOM 3089 N N . GLU B 1 153 ? -44.663 -3.497 -26.579 1.00 20.31 153 GLU A N 1
ATOM 3090 C CA . GLU B 1 153 ? -44.768 -4.918 -26.267 1.00 20.02 153 GLU A CA 1
ATOM 3091 C C . GLU B 1 153 ? -43.406 -5.582 -26.417 1.00 20.06 153 GLU A C 1
ATOM 3092 O O . GLU B 1 153 ? -42.559 -5.176 -27.238 1.00 19.42 153 GLU A O 1
ATOM 3098 N N . ALA B 1 154 ? -43.178 -6.543 -25.525 1.00 19.71 154 ALA A N 1
ATOM 3099 C CA . ALA B 1 154 ? -41.936 -7.275 -25.464 1.00 19.87 154 ALA A CA 1
ATOM 3100 C C . ALA B 1 154 ? -42.309 -8.759 -25.447 1.00 20.18 154 ALA A C 1
ATOM 3101 O O . ALA B 1 154 ? -43.165 -9.150 -24.663 1.00 19.45 154 ALA A O 1
ATOM 3103 N N . HIS B 1 155 ? -41.712 -9.553 -26.351 1.00 20.01 155 HIS A N 1
ATOM 3104 C CA . HIS B 1 155 ? -41.774 -11.011 -26.275 1.00 19.29 155 HIS A CA 1
ATOM 3105 C C . HIS B 1 155 ? -40.444 -11.659 -26.547 1.00 19.80 155 HIS A C 1
ATOM 3106 O O . HIS B 1 155 ? -39.517 -11.059 -27.098 1.00 18.90 155 HIS A O 1
ATOM 3113 N N . HIS B 1 156 ? -40.407 -12.924 -26.151 1.00 20.87 156 HIS A N 1
ATOM 3114 C CA . HIS B 1 156 ? -39.303 -13.875 -26.455 1.00 21.75 156 HIS A CA 1
ATOM 3115 C C . HIS B 1 156 ? -38.864 -13.870 -27.918 1.00 22.88 156 HIS A C 1
ATOM 3116 O O . HIS B 1 156 ? -39.666 -13.599 -28.830 1.00 22.80 156 HIS A O 1
ATOM 3123 N N . ARG B 1 157 ? -37.592 -14.233 -28.096 1.00 24.39 157 ARG A N 1
ATOM 3124 C CA . ARG B 1 157 ? -36.899 -14.289 -29.375 1.00 25.58 157 ARG A CA 1
ATOM 3125 C C . ARG B 1 157 ? -37.477 -15.212 -30.449 1.00 26.69 157 ARG A C 1
ATOM 3126 O O . ARG B 1 157 ? -37.069 -15.115 -31.592 1.00 27.26 157 ARG A O 1
ATOM 3134 N N . HIS B 1 158 ? -38.341 -16.154 -30.084 1.00 27.81 158 HIS A N 1
ATOM 3135 C CA . HIS B 1 158 ? -38.971 -17.071 -31.090 1.00 28.82 158 HIS A CA 1
ATOM 3136 C C . HIS B 1 158 ? -40.309 -16.582 -31.656 1.00 28.26 158 HIS A C 1
ATOM 3137 O O . HIS B 1 158 ? -40.815 -17.175 -32.584 1.00 27.42 158 HIS A O 1
ATOM 3144 N N . LYS B 1 159 ? -40.884 -15.500 -31.124 1.00 27.49 159 LYS A N 1
ATOM 3145 C CA . LYS B 1 159 ? -42.183 -15.024 -31.649 1.00 26.03 159 LYS A CA 1
ATOM 3146 C C . LYS B 1 159 ? -42.044 -14.506 -33.054 1.00 27.31 159 LYS A C 1
ATOM 3147 O O . LYS B 1 159 ? -41.210 -13.633 -33.284 1.00 29.49 159 LYS A O 1
ATOM 3153 N N . VAL B 1 160 ? -42.878 -14.980 -33.971 1.00 27.44 160 VAL A N 1
ATOM 3154 C CA . VAL B 1 160 ? -42.677 -14.632 -35.424 1.00 29.20 160 VAL A CA 1
ATOM 3155 C C . VAL B 1 160 ? -43.464 -13.437 -35.890 1.00 29.32 160 VAL A C 1
ATOM 3156 O O . VAL B 1 160 ? -43.111 -12.855 -36.863 1.00 30.40 160 VAL A O 1
ATOM 3160 N N . ASP B 1 161 ? -44.550 -13.107 -35.211 1.00 29.60 161 ASP A N 1
ATOM 3161 C CA . ASP B 1 161 ? -45.439 -12.050 -35.668 1.00 30.75 161 ASP A CA 1
ATOM 3162 C C . ASP B 1 161 ? -45.148 -10.772 -34.867 1.00 30.09 161 ASP A C 1
ATOM 3163 O O . ASP B 1 161 ? -44.780 -10.863 -33.698 1.00 32.26 161 ASP A O 1
ATOM 3168 N N . ALA B 1 162 ? -45.269 -9.605 -35.510 1.00 27.81 162 ALA A N 1
ATOM 3169 C CA . ALA B 1 162 ? -45.086 -8.295 -34.872 1.00 26.49 162 ALA A CA 1
ATOM 3170 C C . ALA B 1 162 ? -46.057 -7.231 -35.423 1.00 26.06 162 ALA A C 1
ATOM 3171 O O . ALA B 1 162 ? -46.233 -7.123 -36.620 1.00 27.15 162 ALA A O 1
ATOM 3173 N N . PRO B 1 163 ? -46.698 -6.441 -34.568 1.00 25.27 163 PRO A N 1
ATOM 3174 C CA . PRO B 1 163 ? -46.684 -6.634 -33.119 1.00 23.73 163 PRO A CA 1
ATOM 3175 C C . PRO B 1 163 ? -47.523 -7.876 -32.740 1.00 22.72 163 PRO A C 1
ATOM 3176 O O . PRO B 1 163 ? -48.136 -8.507 -33.622 1.00 23.58 163 PRO A O 1
ATOM 3180 N N . SER B 1 164 ? -47.490 -8.226 -31.456 1.00 20.15 164 SER A N 1
ATOM 3181 C CA . SER B 1 164 ? -48.334 -9.260 -30.889 1.00 19.52 164 SER A CA 1
ATOM 3182 C C . SER B 1 164 ? -49.804 -9.021 -31.239 1.00 19.56 164 SER A C 1
ATOM 3183 O O . SER B 1 164 ? -50.248 -7.873 -31.381 1.00 20.92 164 SER A O 1
ATOM 3186 N N . GLY B 1 165 ? -50.576 -10.089 -31.325 1.00 18.60 165 GLY A N 1
ATOM 3187 C CA . GLY B 1 165 ? -52.013 -9.967 -31.506 1.00 18.72 165 GLY A CA 1
ATOM 3188 C C . GLY B 1 165 ? -52.658 -9.288 -30.308 1.00 19.33 165 GLY A C 1
ATOM 3189 O O . GLY B 1 165 ? -53.690 -8.648 -30.441 1.00 21.58 165 GLY A O 1
ATOM 3190 N N . THR B 1 166 ? -52.051 -9.402 -29.141 1.00 18.73 166 THR A N 1
ATOM 3191 C CA . THR B 1 166 ? -52.538 -8.685 -27.932 1.00 19.66 166 THR A CA 1
ATOM 3192 C C . THR B 1 166 ? -52.361 -7.154 -28.094 1.00 20.45 166 THR A C 1
ATOM 3193 O O . THR B 1 166 ? -53.322 -6.375 -27.895 1.00 21.66 166 THR A O 1
ATOM 3197 N N . ALA B 1 167 ? -51.155 -6.747 -28.502 1.00 20.55 167 ALA A N 1
ATOM 3198 C CA . ALA B 1 167 ? -50.864 -5.331 -28.812 1.00 20.99 167 ALA A CA 1
ATOM 3199 C C . ALA B 1 167 ? -51.872 -4.788 -29.818 1.00 22.26 167 ALA A C 1
ATOM 3200 O O . ALA B 1 167 ? -52.461 -3.754 -29.586 1.00 23.19 167 ALA A O 1
ATOM 3202 N N . ILE B 1 168 ? -52.121 -5.537 -30.889 1.00 23.49 168 ILE A N 1
ATOM 3203 C CA . ILE B 1 168 ? -53.139 -5.169 -31.885 1.00 24.12 168 ILE A CA 1
ATOM 3204 C C . ILE B 1 168 ? -54.537 -5.070 -31.251 1.00 24.52 168 ILE A C 1
ATOM 3205 O O . ILE B 1 168 ? -55.254 -4.088 -31.457 1.00 26.29 168 ILE A O 1
ATOM 3210 N N . GLY B 1 169 ? -54.889 -6.044 -30.427 1.00 24.28 169 GLY A N 1
ATOM 3211 C CA . GLY B 1 169 ? -56.165 -6.023 -29.695 1.00 24.07 169 GLY A CA 1
ATOM 3212 C C . GLY B 1 169 ? -56.329 -4.801 -28.792 1.00 24.13 169 GLY A C 1
ATOM 3213 O O . GLY B 1 169 ? -57.431 -4.276 -28.634 1.00 24.87 169 GLY A O 1
ATOM 3214 N N . MET B 1 170 ? -55.236 -4.347 -28.207 1.00 24.32 170 MET A N 1
ATOM 3215 C CA . MET B 1 170 ? -55.278 -3.186 -27.277 1.00 24.28 170 MET A CA 1
ATOM 3216 C C . MET B 1 170 ? -55.527 -1.904 -28.097 1.00 25.10 170 MET A C 1
ATOM 3217 O O . MET B 1 170 ? -56.338 -1.028 -27.730 1.00 23.84 170 MET A O 1
ATOM 3222 N N . GLY B 1 171 ? -54.824 -1.861 -29.219 1.00 24.49 171 GLY A N 1
ATOM 3223 C CA . GLY B 1 171 ? -54.967 -0.847 -30.211 1.00 25.71 171 GLY A CA 1
ATOM 3224 C C . GLY B 1 171 ? -56.410 -0.751 -30.653 1.00 27.59 171 GLY A C 1
ATOM 3225 O O . GLY B 1 171 ? -56.965 0.355 -30.749 1.00 30.20 171 GLY A O 1
ATOM 3226 N N . GLU B 1 172 ? -57.006 -1.888 -30.957 1.00 27.24 172 GLU A N 1
ATOM 3227 C CA . GLU B 1 172 ? -58.415 -1.966 -31.372 1.00 27.69 172 GLU A CA 1
ATOM 3228 C C . GLU B 1 172 ? -59.397 -1.596 -30.289 1.00 26.88 172 GLU A C 1
ATOM 3229 O O . GLU B 1 172 ? -60.408 -0.984 -30.563 1.00 26.13 172 GLU A O 1
ATOM 3235 N N . ALA B 1 173 ? -59.117 -1.975 -29.055 1.00 26.91 173 ALA A N 1
ATOM 3236 C CA . ALA B 1 173 ? -60.008 -1.589 -27.952 1.00 26.83 173 ALA A CA 1
ATOM 3237 C C . ALA B 1 173 ? -60.025 -0.057 -27.714 1.00 26.94 173 ALA A C 1
ATOM 3238 O O . ALA B 1 173 ? -61.081 0.550 -27.534 1.00 27.79 173 ALA A O 1
ATOM 3240 N N . ILE B 1 174 ? -58.854 0.555 -27.824 1.00 25.56 174 ILE A N 1
ATOM 3241 C CA . ILE B 1 174 ? -58.700 2.011 -27.705 1.00 24.96 174 ILE A CA 1
ATOM 3242 C C . ILE B 1 174 ? -59.356 2.784 -28.856 1.00 25.86 174 ILE A C 1
ATOM 3243 O O . ILE B 1 174 ? -60.179 3.674 -28.660 1.00 25.89 174 ILE A O 1
ATOM 3248 N N . ALA B 1 175 ? -58.973 2.450 -30.074 1.00 26.40 175 ALA A N 1
ATOM 3249 C CA . ALA B 1 175 ? -59.596 3.066 -31.229 1.00 26.98 175 ALA A CA 1
ATOM 3250 C C . ALA B 1 175 ? -61.134 2.878 -31.255 1.00 28.47 175 ALA A C 1
ATOM 3251 O O . ALA B 1 175 ? -61.871 3.843 -31.500 1.00 29.95 175 ALA A O 1
ATOM 3253 N N . GLY B 1 176 ? -61.607 1.657 -31.013 1.00 27.56 176 GLY A N 1
ATOM 3254 C CA . GLY B 1 176 ? -63.044 1.377 -30.937 1.00 27.74 176 GLY A CA 1
ATOM 3255 C C . GLY B 1 176 ? -63.740 2.297 -29.950 1.00 29.43 176 GLY A C 1
ATOM 3256 O O . GLY B 1 176 ? -64.776 2.880 -30.258 1.00 31.61 176 GLY A O 1
ATOM 3257 N N . ALA B 1 177 ? -63.142 2.494 -28.786 1.00 29.19 177 ALA A N 1
ATOM 3258 C CA . ALA B 1 177 ? -63.787 3.317 -27.757 1.00 29.83 177 ALA A CA 1
ATOM 3259 C C . ALA B 1 177 ? -63.860 4.802 -28.142 1.00 30.94 177 ALA A C 1
ATOM 3260 O O . ALA B 1 177 ? -64.703 5.518 -27.646 1.00 30.66 177 ALA A O 1
ATOM 3262 N N . MET B 1 178 ? -62.972 5.220 -29.036 1.00 31.83 178 MET A N 1
ATOM 3263 C CA . MET B 1 178 ? -62.878 6.591 -29.529 1.00 34.01 178 MET A CA 1
ATOM 3264 C C . MET B 1 178 ? -63.651 6.784 -30.849 1.00 36.80 178 MET A C 1
ATOM 3265 O O . MET B 1 178 ? -63.563 7.851 -31.445 1.00 38.20 178 MET A O 1
ATOM 3270 N N . GLY B 1 179 ? -64.393 5.762 -31.291 1.00 38.19 179 GLY A N 1
ATOM 3271 C CA . GLY B 1 179 ? -65.052 5.739 -32.619 1.00 38.33 179 GLY A CA 1
ATOM 3272 C C . GLY B 1 179 ? -64.156 5.832 -33.847 1.00 37.80 179 GLY A C 1
ATOM 3273 O O . GLY B 1 179 ? -64.542 6.424 -34.830 1.00 40.19 179 GLY A O 1
ATOM 3274 N N . ASN B 1 180 ? -62.968 5.246 -33.776 1.00 36.88 180 ASN A N 1
ATOM 3275 C CA . ASN B 1 180 ? -61.996 5.163 -34.891 1.00 35.62 180 ASN A CA 1
ATOM 3276 C C . ASN B 1 180 ? -61.674 3.727 -35.314 1.00 35.85 180 ASN A C 1
ATOM 3277 O O . ASN B 1 180 ? -61.990 2.804 -34.620 1.00 35.46 180 ASN A O 1
ATOM 3282 N N . LYS B 1 181 ? -61.012 3.568 -36.457 1.00 36.97 181 LYS A N 1
ATOM 3283 C CA . LYS B 1 181 ? -60.523 2.270 -36.927 1.00 35.56 181 LYS A CA 1
ATOM 3284 C C . LYS B 1 181 ? -58.992 2.304 -36.737 1.00 35.45 181 LYS A C 1
ATOM 3285 O O . LYS B 1 181 ? -58.301 3.262 -37.136 1.00 33.43 181 LYS A O 1
ATOM 3287 N N . LEU B 1 182 ? -58.467 1.262 -36.104 1.00 34.09 182 LEU A N 1
ATOM 3288 C CA . LEU B 1 182 ? -57.032 1.194 -35.799 1.00 33.52 182 LEU A CA 1
ATOM 3289 C C . LEU B 1 182 ? -56.142 1.505 -37.004 1.00 33.97 182 LEU A C 1
ATOM 3290 O O . LEU B 1 182 ? -55.161 2.258 -36.886 1.00 32.75 182 LEU A O 1
ATOM 3295 N N . SER B 1 183 ? -56.447 0.878 -38.134 1.00 35.28 183 SER A N 1
ATOM 3296 C CA . SER B 1 183 ? -55.672 1.100 -39.395 1.00 38.21 183 SER A CA 1
ATOM 3297 C C . SER B 1 183 ? -55.568 2.559 -39.824 1.00 37.72 183 SER A C 1
ATOM 3298 O O . SER B 1 183 ? -54.607 2.952 -40.472 1.00 37.75 183 SER A O 1
ATOM 3301 N N . ASP B 1 184 ? -56.574 3.346 -39.485 1.00 38.26 184 ASP A N 1
ATOM 3302 C CA . ASP B 1 184 ? -56.516 4.774 -39.758 1.00 40.88 184 ASP A CA 1
ATOM 3303 C C . ASP B 1 184 ? -55.476 5.537 -38.922 1.00 40.65 184 ASP A C 1
ATOM 3304 O O . ASP B 1 184 ? -55.025 6.590 -39.369 1.00 41.24 184 ASP A O 1
ATOM 3309 N N . VAL B 1 185 ? -55.100 5.010 -37.743 1.00 37.34 185 VAL A N 1
ATOM 3310 C CA . VAL B 1 185 ? -54.185 5.710 -36.806 1.00 34.69 185 VAL A CA 1
ATOM 3311 C C . VAL B 1 185 ? -52.853 5.003 -36.464 1.00 33.87 185 VAL A C 1
ATOM 3312 O O . VAL B 1 185 ? -51.912 5.654 -35.996 1.00 32.08 185 VAL A O 1
ATOM 3316 N N . ALA B 1 186 ? -52.738 3.700 -36.736 1.00 33.01 186 ALA A N 1
ATOM 3317 C CA . ALA B 1 186 ? -51.562 2.949 -36.304 1.00 31.86 186 ALA A CA 1
ATOM 3318 C C . ALA B 1 186 ? -50.306 3.383 -37.055 1.00 31.18 186 ALA A C 1
ATOM 3319 O O . ALA B 1 186 ? -50.355 3.660 -38.240 1.00 34.62 186 ALA A O 1
ATOM 3321 N N . VAL B 1 187 ? -49.195 3.429 -36.350 1.00 30.05 187 VAL A N 1
ATOM 3322 C CA . VAL B 1 187 ? -47.868 3.582 -36.915 1.00 30.52 187 VAL A CA 1
ATOM 3323 C C . VAL B 1 187 ? -47.006 2.494 -36.320 1.00 30.98 187 VAL A C 1
ATOM 3324 O O . VAL B 1 187 ? -46.879 2.407 -35.119 1.00 30.44 187 VAL A O 1
ATOM 3328 N N . TYR B 1 188 ? -46.364 1.705 -37.155 1.00 31.53 188 TYR A N 1
ATOM 3329 C CA . TYR B 1 188 ? -45.690 0.494 -36.712 1.00 33.01 188 TYR A CA 1
ATOM 3330 C C . TYR B 1 188 ? -44.172 0.568 -36.725 1.00 35.41 188 TYR A C 1
ATOM 3331 O O . TYR B 1 188 ? -43.480 -0.411 -36.374 1.00 37.80 188 TYR A O 1
ATOM 3340 N N . ALA B 1 189 ? -43.678 1.730 -37.100 1.00 35.94 189 ALA A N 1
ATOM 3341 C CA . ALA B 1 189 ? -42.265 1.955 -37.263 1.00 37.71 189 ALA A CA 1
ATOM 3342 C C . ALA B 1 189 ? -41.995 3.445 -37.247 1.00 38.82 189 ALA A C 1
ATOM 3343 O O . ALA B 1 189 ? -42.857 4.258 -37.591 1.00 39.73 189 ALA A O 1
ATOM 3345 N N . ARG B 1 190 ? -40.755 3.765 -36.922 1.00 38.21 190 ARG A N 1
ATOM 3346 C CA . ARG B 1 190 ? -40.240 5.115 -36.979 1.00 39.35 190 ARG A CA 1
ATOM 3347 C C . ARG B 1 190 ? -38.762 5.011 -37.244 1.00 41.34 190 ARG A C 1
ATOM 3348 O O . ARG B 1 190 ? -38.041 4.374 -36.454 1.00 42.29 190 ARG A O 1
ATOM 3356 N N . GLU B 1 191 ? -38.314 5.601 -38.345 1.00 42.03 191 GLU A N 1
ATOM 3357 C CA . GLU B 1 191 ? -36.896 5.570 -38.718 1.00 45.12 191 GLU A CA 1
ATOM 3358 C C . GLU B 1 191 ? -36.548 6.796 -39.563 1.00 46.15 191 GLU A C 1
ATOM 3359 O O . GLU B 1 191 ? -37.287 7.165 -40.465 1.00 49.21 191 GLU A O 1
ATOM 3365 N N . GLY B 1 192 ? -35.405 7.404 -39.283 1.00 45.95 192 GLY A N 1
ATOM 3366 C CA . GLY B 1 192 ? -35.021 8.651 -39.938 1.00 47.11 192 GLY A CA 1
ATOM 3367 C C . GLY B 1 192 ? -35.832 9.833 -39.428 1.00 48.28 192 GLY A C 1
ATOM 3368 O O . GLY B 1 192 ? -36.239 9.858 -38.244 1.00 43.57 192 GLY A O 1
ATOM 3369 N N . ILE B 1 193 ? -36.043 10.813 -40.318 1.00 49.62 193 ILE A N 1
ATOM 3370 C CA . ILE B 1 193 ? -36.871 11.977 -40.018 1.00 52.10 193 ILE A CA 1
ATOM 3371 C C . ILE B 1 193 ? -38.317 11.517 -40.131 1.00 54.09 193 ILE A C 1
ATOM 3372 O O . ILE B 1 193 ? -38.751 11.046 -41.163 1.00 55.81 193 ILE A O 1
ATOM 3377 N N . THR B 1 194 ? -39.032 11.583 -39.019 1.00 56.50 194 THR A N 1
ATOM 3378 C CA . THR B 1 194 ? -40.463 11.271 -38.994 1.00 58.42 194 THR A CA 1
ATOM 3379 C C . THR B 1 194 ? -41.267 12.566 -39.030 1.00 56.05 194 THR A C 1
ATOM 3380 O O . THR B 1 194 ? -42.450 12.590 -39.386 1.00 56.05 194 THR A O 1
ATOM 3384 N N . GLY B 1 195 ? -40.590 13.651 -38.697 1.00 52.02 195 GLY A N 1
ATOM 3385 C CA . GLY B 1 195 ? -41.263 14.863 -38.340 1.00 51.37 195 GLY A CA 1
ATOM 3386 C C . GLY B 1 195 ? -41.865 14.680 -36.968 1.00 48.40 195 GLY A C 1
ATOM 3387 O O . GLY B 1 195 ? -41.646 13.672 -36.292 1.00 47.32 195 GLY A O 1
ATOM 3388 N N . GLU B 1 196 ? -42.626 15.686 -36.589 1.00 44.47 196 GLU A N 1
ATOM 3389 C CA . GLU B 1 196 ? -43.402 15.680 -35.386 1.00 44.74 196 GLU A CA 1
ATOM 3390 C C . GLU B 1 196 ? -44.463 14.569 -35.394 1.00 40.75 196 GLU A C 1
ATOM 3391 O O . GLU B 1 196 ? -44.955 14.160 -36.421 1.00 41.65 196 GLU A O 1
ATOM 3397 N N . ARG B 1 197 ? -44.757 14.058 -34.217 1.00 38.07 197 ARG A N 1
ATOM 3398 C CA . ARG B 1 197 ? -45.816 13.079 -34.010 1.00 33.73 197 ARG A CA 1
ATOM 3399 C C . ARG B 1 197 ? -47.172 13.721 -34.247 1.00 34.58 197 ARG A C 1
ATOM 3400 O O . ARG B 1 197 ? -47.437 14.809 -33.753 1.00 35.87 197 ARG A O 1
ATOM 3408 N N . THR B 1 198 ? -48.039 13.082 -35.008 1.00 34.78 198 THR A N 1
ATOM 3409 C CA . THR B 1 198 ? -49.397 13.624 -35.187 1.00 35.70 198 THR A CA 1
ATOM 3410 C C . THR B 1 198 ? -50.100 13.502 -33.832 1.00 35.87 198 THR A C 1
ATOM 3411 O O . THR B 1 198 ? -49.668 12.766 -32.967 1.00 34.18 198 THR A O 1
ATOM 3415 N N . LYS B 1 199 ? -51.196 14.205 -33.639 1.00 39.03 199 LYS A N 1
ATOM 3416 C CA . LYS B 1 199 ? -51.957 14.075 -32.379 1.00 38.62 199 LYS A CA 1
ATOM 3417 C C . LYS B 1 199 ? -52.662 12.717 -32.177 1.00 36.58 199 LYS A C 1
ATOM 3418 O O . LYS B 1 199 ? -52.726 12.203 -31.066 1.00 35.45 199 LYS A O 1
ATOM 3420 N N . ASP B 1 200 ? -53.195 12.146 -33.248 1.00 35.98 200 ASP A N 1
ATOM 3421 C CA . ASP B 1 200 ? -54.107 10.969 -33.133 1.00 34.78 200 ASP A CA 1
ATOM 3422 C C . ASP B 1 200 ? -53.475 9.585 -33.474 1.00 32.69 200 ASP A C 1
ATOM 3423 O O . ASP B 1 200 ? -54.136 8.555 -33.362 1.00 34.11 200 ASP A O 1
ATOM 3428 N N . GLU B 1 201 ? -52.194 9.563 -33.862 1.00 31.70 201 GLU A N 1
ATOM 3429 C CA . GLU B 1 201 ? -51.490 8.318 -34.173 1.00 29.35 201 GLU A CA 1
ATOM 3430 C C . GLU B 1 201 ? -51.367 7.438 -32.937 1.00 28.46 201 GLU A C 1
ATOM 3431 O O . GLU B 1 201 ? -51.269 7.939 -31.825 1.00 27.31 201 GLU A O 1
ATOM 3437 N N . ILE B 1 202 ? -51.491 6.117 -33.138 1.00 28.21 202 ILE A N 1
ATOM 3438 C CA . ILE B 1 202 ? -51.182 5.110 -32.093 1.00 25.62 202 ILE A CA 1
ATOM 3439 C C . ILE B 1 202 ? -49.892 4.429 -32.502 1.00 24.82 202 ILE A C 1
ATOM 3440 O O . ILE B 1 202 ? -49.865 3.688 -33.475 1.00 24.96 202 ILE A O 1
ATOM 3445 N N . GLY B 1 203 ? -48.807 4.747 -31.808 1.00 24.04 203 GLY A N 1
ATOM 3446 C CA . GLY B 1 203 ? -47.485 4.169 -32.128 1.00 23.50 203 GLY A CA 1
ATOM 3447 C C . GLY B 1 203 ? -47.355 2.794 -31.468 1.00 23.06 203 GLY A C 1
ATOM 3448 O O . GLY B 1 203 ? -47.809 2.588 -30.339 1.00 21.62 203 GLY A O 1
ATOM 3449 N N . PHE B 1 204 ? -46.729 1.864 -32.168 1.00 22.80 204 PHE A N 1
ATOM 3450 C CA . PHE B 1 204 ? -46.475 0.485 -31.666 1.00 23.64 204 PHE A CA 1
ATOM 3451 C C . PHE B 1 204 ? -44.959 0.301 -31.641 1.00 24.20 204 PHE A C 1
ATOM 3452 O O . PHE B 1 204 ? -44.315 0.522 -32.662 1.00 26.31 204 PHE A O 1
ATOM 3460 N N . ALA B 1 205 ? -44.406 -0.078 -30.495 1.00 23.11 205 ALA A N 1
ATOM 3461 C CA . ALA B 1 205 ? -42.973 -0.381 -30.388 1.00 23.13 205 ALA A CA 1
ATOM 3462 C C . ALA B 1 205 ? -42.836 -1.842 -29.968 1.00 23.69 205 ALA A C 1
ATOM 3463 O O . ALA B 1 205 ? -43.492 -2.274 -28.994 1.00 23.11 205 ALA A O 1
ATOM 3465 N N . THR B 1 206 ? -42.029 -2.610 -30.711 1.00 22.85 206 THR A N 1
ATOM 3466 C CA . THR B 1 206 ? -41.916 -4.069 -30.539 1.00 21.89 206 THR A CA 1
ATOM 3467 C C . THR B 1 206 ? -40.506 -4.531 -30.143 1.00 22.57 206 THR A C 1
ATOM 3468 O O . THR B 1 206 ? -39.520 -4.264 -30.849 1.00 21.49 206 THR A O 1
ATOM 3472 N N . ILE B 1 207 ? -40.427 -5.223 -28.991 1.00 22.63 207 ILE A N 1
ATOM 3473 C CA . ILE B 1 207 ? -39.168 -5.701 -28.421 1.00 22.79 207 ILE A CA 1
ATOM 3474 C C . ILE B 1 207 ? -39.128 -7.202 -28.586 1.00 21.07 207 ILE A C 1
ATOM 3475 O O . ILE B 1 207 ? -40.145 -7.898 -28.284 1.00 19.85 207 ILE A O 1
ATOM 3480 N N . ARG B 1 208 ? -37.984 -7.736 -29.015 1.00 18.98 208 ARG A N 1
ATOM 3481 C CA . ARG B 1 208 ? -37.854 -9.185 -29.169 1.00 18.91 208 ARG A CA 1
ATOM 3482 C C . ARG B 1 208 ? -36.575 -9.594 -28.483 1.00 19.51 208 ARG A C 1
ATOM 3483 O O . ARG B 1 208 ? -35.501 -9.171 -28.891 1.00 20.14 208 ARG A O 1
ATOM 3491 N N . ALA B 1 209 ? -36.689 -10.448 -27.463 1.00 20.07 209 ALA A N 1
ATOM 3492 C CA . ALA B 1 209 ? -35.531 -10.773 -26.635 1.00 20.79 209 ALA A CA 1
ATOM 3493 C C . ALA B 1 209 ? -35.739 -11.951 -25.676 1.00 21.17 209 ALA A C 1
ATOM 3494 O O . ALA B 1 209 ? -36.813 -12.125 -25.080 1.00 20.40 209 ALA A O 1
ATOM 3496 N N . GLY B 1 210 ? -34.675 -12.729 -25.506 1.00 22.06 210 GLY A N 1
ATOM 3497 C CA . GLY B 1 210 ? -34.618 -13.756 -24.486 1.00 22.25 210 GLY A CA 1
ATOM 3498 C C . GLY B 1 210 ? -35.860 -14.638 -24.445 1.00 22.30 210 GLY A C 1
ATOM 3499 O O . GLY B 1 210 ? -36.392 -15.014 -25.487 1.00 20.75 210 GLY A O 1
ATOM 3500 N N . ASP B 1 211 ? -36.316 -14.908 -23.211 1.00 23.66 211 ASP A N 1
ATOM 3501 C CA . ASP B 1 211 ? -37.455 -15.787 -22.901 1.00 25.12 211 ASP A CA 1
ATOM 3502 C C . ASP B 1 211 ? -38.627 -14.994 -22.301 1.00 23.97 211 ASP A C 1
ATOM 3503 O O . ASP B 1 211 ? -39.356 -15.493 -21.460 1.00 24.08 211 ASP A O 1
ATOM 3508 N N . ILE B 1 212 ? -38.804 -13.752 -22.733 1.00 22.82 212 ILE A N 1
ATOM 3509 C CA . ILE B 1 212 ? -39.863 -12.924 -22.190 1.00 22.99 212 ILE A CA 1
ATOM 3510 C C . ILE B 1 212 ? -41.215 -13.564 -22.596 1.00 22.53 212 ILE A C 1
ATOM 3511 O O . ILE B 1 212 ? -41.504 -13.744 -23.750 1.00 24.40 212 ILE A O 1
ATOM 3516 N N . VAL B 1 213 ? -42.029 -13.907 -21.638 1.00 22.26 213 VAL A N 1
ATOM 3517 C CA . VAL B 1 213 ? -43.290 -14.577 -21.899 1.00 22.64 213 VAL A CA 1
ATOM 3518 C C . VAL B 1 213 ? -44.309 -13.582 -22.417 1.00 21.87 213 VAL A C 1
ATOM 3519 O O . VAL B 1 213 ? -45.195 -13.940 -23.189 1.00 21.89 213 VAL A O 1
ATOM 3523 N N . GLY B 1 214 ? -44.154 -12.329 -22.012 1.00 20.12 214 GLY A N 1
ATOM 3524 C CA . GLY B 1 214 ? -44.874 -11.198 -22.619 1.00 19.24 214 GLY A CA 1
ATOM 3525 C C . GLY B 1 214 ? -45.188 -10.009 -21.719 1.00 19.28 214 GLY A C 1
ATOM 3526 O O . GLY B 1 214 ? -45.814 -10.189 -20.687 1.00 17.70 214 GLY A O 1
ATOM 3527 N N . GLU B 1 215 ? -44.736 -8.812 -22.132 1.00 19.86 215 GLU A N 1
ATOM 3528 C CA . GLU B 1 215 ? -45.056 -7.537 -21.501 1.00 20.47 215 GLU A CA 1
ATOM 3529 C C . GLU B 1 215 ? -45.745 -6.626 -22.477 1.00 20.47 215 GLU A C 1
ATOM 3530 O O . GLU B 1 215 ? -45.223 -6.381 -23.572 1.00 21.07 215 GLU A O 1
ATOM 3536 N N . HIS B 1 216 ? -46.933 -6.159 -22.103 1.00 19.11 216 HIS A N 1
ATOM 3537 C CA . HIS B 1 216 ? -47.669 -5.147 -22.871 1.00 19.48 216 HIS A CA 1
ATOM 3538 C C . HIS B 1 216 ? -47.932 -3.882 -22.016 1.00 18.66 216 HIS A C 1
ATOM 3539 O O . HIS B 1 216 ? -48.409 -3.986 -20.872 1.00 19.11 216 HIS A O 1
ATOM 3546 N N . THR B 1 217 ? -47.636 -2.718 -22.573 1.00 18.13 217 THR A N 1
ATOM 3547 C CA . THR B 1 217 ? -47.915 -1.414 -21.936 1.00 18.71 217 THR A CA 1
ATOM 3548 C C . THR B 1 217 ? -48.663 -0.478 -22.886 1.00 18.95 217 THR A C 1
ATOM 3549 O O . THR B 1 217 ? -48.160 -0.204 -23.979 1.00 18.42 217 THR A O 1
ATOM 3553 N N . ALA B 1 218 ? -49.848 -0.020 -22.488 1.00 18.82 218 ALA A N 1
ATOM 3554 C CA . ALA B 1 218 ? -50.532 1.072 -23.190 1.00 20.12 218 ALA A CA 1
ATOM 3555 C C . ALA B 1 218 ? -50.250 2.412 -22.463 1.00 20.56 218 ALA A C 1
ATOM 3556 O O . ALA B 1 218 ? -50.429 2.485 -21.256 1.00 22.04 218 ALA A O 1
ATOM 3558 N N . MET B 1 219 ? -49.824 3.441 -23.175 1.00 20.21 219 MET A N 1
ATOM 3559 C CA . MET B 1 219 ? -49.415 4.702 -22.541 1.00 20.95 219 MET A CA 1
ATOM 3560 C C . MET B 1 219 ? -50.322 5.789 -23.030 1.00 19.96 219 MET A C 1
ATOM 3561 O O . MET B 1 219 ? -50.469 5.955 -24.224 1.00 20.78 219 MET A O 1
ATOM 3566 N N . PHE B 1 220 ? -50.909 6.540 -22.128 1.00 18.35 220 PHE A N 1
ATOM 3567 C CA . PHE B 1 220 ? -51.686 7.711 -22.461 1.00 18.40 220 PHE A CA 1
ATOM 3568 C C . PHE B 1 220 ? -50.961 8.943 -21.941 1.00 18.49 220 PHE A C 1
ATOM 3569 O O . PHE B 1 220 ? -51.029 9.244 -20.716 1.00 17.26 220 PHE A O 1
ATOM 3577 N N . ALA B 1 221 ? -50.330 9.687 -22.866 1.00 18.12 221 ALA A N 1
ATOM 3578 C CA . ALA B 1 221 ? -49.391 10.743 -22.485 1.00 18.96 221 ALA A CA 1
ATOM 3579 C C . ALA B 1 221 ? -49.849 12.135 -22.839 1.00 20.49 221 ALA A C 1
ATOM 3580 O O . ALA B 1 221 ? -50.076 12.472 -23.998 1.00 20.87 221 ALA A O 1
ATOM 3582 N N . ASP B 1 222 ? -49.924 12.963 -21.798 1.00 22.10 222 ASP A N 1
ATOM 3583 C CA . ASP B 1 222 ? -50.272 14.365 -21.893 1.00 23.45 222 ASP A CA 1
ATOM 3584 C C . ASP B 1 222 ? -48.964 15.152 -21.672 1.00 24.75 222 ASP A C 1
ATOM 3585 O O . ASP B 1 222 ? -47.904 14.557 -21.437 1.00 22.55 222 ASP A O 1
ATOM 3590 N N . ILE B 1 223 ? -49.025 16.486 -21.777 1.00 26.21 223 ILE A N 1
ATOM 3591 C CA . ILE B 1 223 ? -47.884 17.330 -21.380 1.00 26.79 223 ILE A CA 1
ATOM 3592 C C . ILE B 1 223 ? -47.893 17.423 -19.846 1.00 25.08 223 ILE A C 1
ATOM 3593 O O . ILE B 1 223 ? -48.840 17.942 -19.309 1.00 25.13 223 ILE A O 1
ATOM 3598 N N . GLY B 1 224 ? -46.892 16.859 -19.174 1.00 22.83 224 GLY A N 1
ATOM 3599 C CA . GLY B 1 224 ? -46.847 16.842 -17.691 1.00 21.31 224 GLY A CA 1
ATOM 3600 C C . GLY B 1 224 ? -47.212 15.576 -16.912 1.00 20.65 224 GLY A C 1
ATOM 3601 O O . GLY B 1 224 ? -46.855 15.466 -15.723 1.00 20.14 224 GLY A O 1
ATOM 3602 N N . GLU B 1 225 ? -47.891 14.625 -17.548 1.00 19.52 225 GLU A N 1
ATOM 3603 C CA . GLU B 1 225 ? -48.261 13.361 -16.915 1.00 19.34 225 GLU A CA 1
ATOM 3604 C C . GLU B 1 225 ? -48.545 12.265 -17.934 1.00 19.69 225 GLU A C 1
ATOM 3605 O O . GLU B 1 225 ? -48.805 12.540 -19.108 1.00 18.88 225 GLU A O 1
ATOM 3611 N N . ARG B 1 226 ? -48.535 11.022 -17.481 1.00 20.66 226 ARG A N 1
ATOM 3612 C CA . ARG B 1 226 ? -48.939 9.895 -18.311 1.00 21.16 226 ARG A CA 1
ATOM 3613 C C . ARG B 1 226 ? -49.427 8.761 -17.469 1.00 21.74 226 ARG A C 1
ATOM 3614 O O . ARG B 1 226 ? -48.974 8.589 -16.341 1.00 21.45 226 ARG A O 1
ATOM 3622 N N . VAL B 1 227 ? -50.393 8.020 -18.025 1.00 21.30 227 VAL A N 1
ATOM 3623 C CA . VAL B 1 227 ? -50.979 6.836 -17.385 1.00 19.84 227 VAL A CA 1
ATOM 3624 C C . VAL B 1 227 ? -50.507 5.679 -18.229 1.00 19.85 227 VAL A C 1
ATOM 3625 O O . VAL B 1 227 ? -50.551 5.726 -19.471 1.00 19.95 227 VAL A O 1
ATOM 3629 N N . GLU B 1 228 ? -49.988 4.663 -17.584 1.00 18.60 228 GLU A N 1
ATOM 3630 C CA . GLU B 1 228 ? -49.507 3.518 -18.270 1.00 17.78 228 GLU A CA 1
ATOM 3631 C C . GLU B 1 228 ? -50.246 2.334 -17.703 1.00 17.59 228 GLU A C 1
ATOM 3632 O O . GLU B 1 228 ? -50.290 2.178 -16.505 1.00 16.58 228 GLU A O 1
ATOM 3638 N N . ILE B 1 229 ? -50.793 1.502 -18.580 1.00 17.13 229 ILE A N 1
ATOM 3639 C CA . ILE B 1 229 ? -51.532 0.356 -18.187 1.00 18.21 229 ILE A CA 1
ATOM 3640 C C . ILE B 1 229 ? -50.762 -0.827 -18.728 1.00 18.05 229 ILE A C 1
ATOM 3641 O O . ILE B 1 229 ? -50.624 -0.989 -19.955 1.00 17.54 229 ILE A O 1
ATOM 3646 N N . THR B 1 230 ? -50.269 -1.629 -17.804 1.00 17.22 230 THR A N 1
ATOM 3647 C CA . THR B 1 230 ? -49.297 -2.642 -18.096 1.00 17.68 230 THR A CA 1
ATOM 3648 C C . THR B 1 230 ? -49.760 -4.024 -17.640 1.00 18.01 230 THR A C 1
ATOM 3649 O O . THR B 1 230 ? -50.419 -4.160 -16.613 1.00 19.11 230 THR A O 1
ATOM 3653 N N . HIS B 1 231 ? -49.427 -5.028 -18.445 1.00 18.00 231 HIS A N 1
ATOM 3654 C CA . HIS B 1 231 ? -49.637 -6.431 -18.120 1.00 18.90 231 HIS A CA 1
ATOM 3655 C C . HIS B 1 231 ? -48.323 -7.135 -18.311 1.00 19.55 231 HIS A C 1
ATOM 3656 O O . HIS B 1 231 ? -47.707 -6.984 -19.360 1.00 19.16 231 HIS A O 1
ATOM 3663 N N . LYS B 1 232 ? -47.913 -7.907 -17.317 1.00 20.28 232 LYS A N 1
ATOM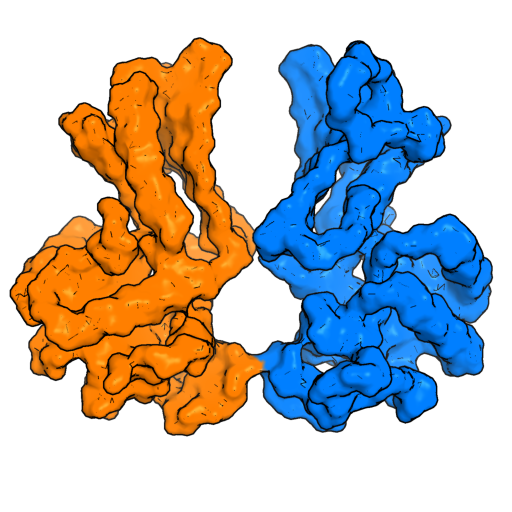 3664 C CA . LYS B 1 232 ? -46.735 -8.761 -17.461 1.00 21.83 232 LYS A CA 1
ATOM 3665 C C . LYS B 1 232 ? -47.124 -10.209 -17.290 1.00 21.98 232 LYS A C 1
ATOM 3666 O O . LYS B 1 232 ? -47.651 -10.592 -16.236 1.00 22.38 232 LYS A O 1
ATOM 3672 N N . ALA B 1 233 ? -46.796 -11.034 -18.279 1.00 22.20 233 ALA A N 1
ATOM 3673 C CA . ALA B 1 233 ? -46.992 -12.503 -18.170 1.00 22.33 233 ALA A CA 1
ATOM 3674 C C . ALA B 1 233 ? -45.663 -13.147 -17.799 1.00 22.99 233 ALA A C 1
ATOM 3675 O O . ALA B 1 233 ? -44.659 -12.959 -18.489 1.00 23.14 233 ALA A O 1
ATOM 3677 N N . THR B 1 234 ? -45.671 -13.910 -16.696 1.00 23.35 234 THR A N 1
ATOM 3678 C CA . THR B 1 234 ? -44.462 -14.571 -16.185 1.00 22.77 234 THR A CA 1
ATOM 3679 C C . THR B 1 234 ? -44.467 -16.099 -16.336 1.00 22.75 234 THR A C 1
ATOM 3680 O O . THR B 1 234 ? -43.417 -16.727 -16.283 1.00 23.66 234 THR A O 1
ATOM 3684 N N . ASP B 1 235 ? -45.6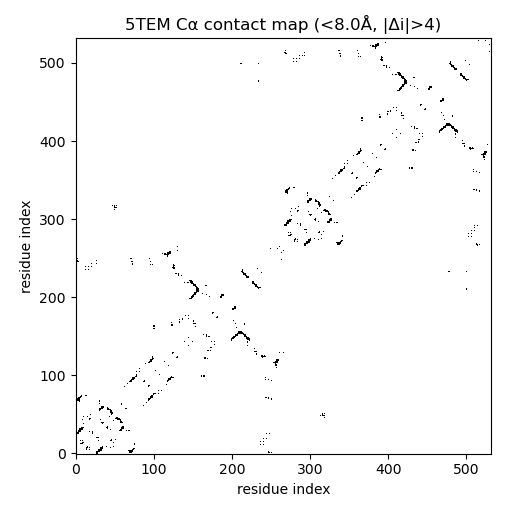13 -16.695 -16.654 1.00 22.46 235 ASP A N 1
ATOM 3685 C CA . ASP B 1 235 ? -45.659 -18.144 -16.906 1.00 22.00 235 ASP A CA 1
ATOM 3686 C C . ASP B 1 235 ? -46.725 -18.485 -17.923 1.00 21.99 235 ASP A C 1
ATOM 3687 O O . ASP B 1 235 ? -47.857 -18.061 -17.742 1.00 22.29 235 ASP A O 1
ATOM 3692 N N . ARG B 1 236 ? -46.407 -19.340 -18.916 1.00 22.37 236 ARG A N 1
ATOM 3693 C CA . ARG B 1 236 ? -47.379 -19.705 -19.970 1.00 21.65 236 ARG A CA 1
ATOM 3694 C C . ARG B 1 236 ? -48.613 -20.386 -19.450 1.00 21.27 236 ARG A C 1
ATOM 3695 O O . ARG B 1 236 ? -49.662 -20.356 -20.101 1.00 21.03 236 ARG A O 1
ATOM 3703 N N . MET B 1 237 ? -48.496 -20.988 -18.270 1.00 21.55 237 MET A N 1
ATOM 3704 C CA . MET B 1 237 ? -49.633 -21.549 -17.592 1.00 21.03 237 MET A CA 1
ATOM 3705 C C . MET B 1 237 ? -50.749 -20.532 -17.411 1.00 21.11 237 MET A C 1
ATOM 3706 O O . MET B 1 237 ? -51.919 -20.908 -17.350 1.00 20.82 237 MET A O 1
ATOM 3711 N N . THR B 1 238 ? -50.412 -19.240 -17.281 1.00 21.76 238 THR A N 1
ATOM 3712 C CA . THR B 1 238 ? -51.465 -18.225 -17.157 1.00 21.54 238 THR A CA 1
ATOM 3713 C C . THR B 1 238 ? -52.400 -18.267 -18.396 1.00 21.78 238 THR A C 1
ATOM 3714 O O . THR B 1 238 ? -53.608 -17.998 -18.282 1.00 22.58 238 THR A O 1
ATOM 3718 N N . PHE B 1 239 ? -51.824 -18.545 -19.574 1.00 21.05 239 PHE A N 1
ATOM 3719 C CA . PHE B 1 239 ? -52.622 -18.673 -20.800 1.00 20.61 239 PHE A CA 1
ATOM 3720 C C . PHE B 1 239 ? -53.272 -20.043 -20.849 1.00 21.11 239 PHE A C 1
ATOM 3721 O O . PHE B 1 239 ? -54.465 -20.150 -21.200 1.00 21.99 239 PHE A O 1
ATOM 3729 N N . ALA B 1 240 ? -52.502 -21.080 -20.522 1.00 20.74 240 ALA A N 1
ATOM 3730 C CA . ALA B 1 240 ? -53.014 -22.471 -20.650 1.00 21.54 240 ALA A CA 1
ATOM 3731 C C . ALA B 1 240 ? -54.247 -22.762 -19.762 1.00 21.82 240 ALA A C 1
ATOM 3732 O O . ALA B 1 240 ? -55.251 -23.330 -20.236 1.00 22.54 240 ALA A O 1
ATOM 3734 N N . ASN B 1 241 ? -54.178 -22.355 -18.491 1.00 20.63 241 ASN A N 1
ATOM 3735 C CA . ASN B 1 241 ? -55.304 -22.522 -17.579 1.00 19.76 241 ASN A CA 1
ATOM 3736 C C . ASN B 1 241 ? -56.542 -21.825 -18.108 1.00 19.19 241 ASN A C 1
ATOM 3737 O O . ASN B 1 241 ? -57.652 -22.337 -18.004 1.00 17.71 241 ASN A O 1
ATOM 3742 N N . GLY B 1 242 ? -56.349 -20.611 -18.639 1.00 19.23 242 GLY A N 1
ATOM 3743 C CA . GLY B 1 242 ? -57.461 -19.841 -19.239 1.00 19.47 242 GLY A CA 1
ATOM 3744 C C . GLY B 1 242 ? -58.097 -20.533 -20.419 1.00 19.56 242 GLY A C 1
ATOM 3745 O O . GLY B 1 242 ? -59.333 -20.590 -20.556 1.00 19.10 242 GLY A O 1
ATOM 3746 N N . ALA B 1 243 ? -57.239 -21.052 -21.286 1.00 20.15 243 ALA A N 1
ATOM 3747 C CA . ALA B 1 243 ? -57.691 -21.804 -22.452 1.00 21.21 243 ALA A CA 1
ATOM 3748 C C . ALA B 1 243 ? -58.502 -23.057 -22.069 1.00 22.10 243 ALA A C 1
ATOM 3749 O O . ALA B 1 243 ? -59.589 -23.340 -22.630 1.00 22.01 243 ALA A O 1
ATOM 3751 N N . VAL B 1 244 ? -57.979 -23.792 -21.084 1.00 22.41 244 VAL A N 1
ATOM 3752 C CA . VAL B 1 244 ? -58.679 -25.000 -20.595 1.00 22.11 244 VAL A CA 1
ATOM 3753 C C . VAL B 1 244 ? -60.025 -24.599 -20.005 1.00 23.61 244 VAL A C 1
ATOM 3754 O O . VAL B 1 244 ? -61.047 -25.220 -20.311 1.00 22.28 244 VAL A O 1
ATOM 3758 N N . LYS B 1 245 ? -60.043 -23.523 -19.220 1.00 24.63 245 LYS A N 1
ATOM 3759 C CA . LYS B 1 245 ? -61.315 -23.032 -18.665 1.00 27.11 245 LYS A CA 1
ATOM 3760 C C . LYS B 1 245 ? -62.258 -22.582 -19.792 1.00 25.85 245 LYS A C 1
ATOM 3761 O O . LYS B 1 245 ? -63.446 -22.872 -19.792 1.00 25.02 245 LYS A O 1
ATOM 3767 N N . ALA B 1 246 ? -61.715 -21.933 -20.807 1.00 24.73 246 ALA A N 1
ATOM 3768 C CA . ALA B 1 246 ? -62.521 -21.615 -21.996 1.00 26.00 246 ALA A CA 1
ATOM 3769 C C . ALA B 1 246 ? -63.126 -22.889 -22.629 1.00 25.65 246 ALA A C 1
ATOM 3770 O O . ALA B 1 246 ? -64.305 -22.901 -23.020 1.00 24.41 246 ALA A O 1
ATOM 3772 N N . ALA B 1 247 ? -62.307 -23.931 -22.735 1.00 25.83 247 ALA A N 1
ATOM 3773 C CA . ALA B 1 247 ? -62.761 -25.217 -23.315 1.00 27.30 247 ALA A CA 1
ATOM 3774 C C . ALA B 1 247 ? -63.927 -25.780 -22.525 1.00 27.46 247 ALA A C 1
ATOM 3775 O O . ALA B 1 247 ? -64.929 -26.214 -23.096 1.00 27.29 247 ALA A O 1
ATOM 3777 N N . VAL B 1 248 ? -63.777 -25.768 -21.209 1.00 27.18 248 VAL A N 1
ATOM 3778 C CA . VAL B 1 248 ? -64.816 -26.260 -20.326 1.00 27.83 248 VAL A CA 1
ATOM 3779 C C . VAL B 1 248 ? -66.097 -25.435 -20.497 1.00 28.22 248 VAL A C 1
ATOM 3780 O O . VAL B 1 248 ? -67.204 -25.980 -20.585 1.00 27.94 248 VAL A O 1
ATOM 3784 N N . TRP B 1 249 ? -65.927 -24.111 -20.521 1.00 29.86 249 TRP A N 1
ATOM 3785 C CA . TRP B 1 249 ? -67.044 -23.174 -20.733 1.00 30.25 249 TRP A CA 1
ATOM 3786 C C . TRP B 1 249 ? -67.737 -23.405 -22.055 1.00 28.65 249 TRP A C 1
ATOM 3787 O O . TRP B 1 249 ? -68.955 -23.394 -22.151 1.00 28.38 249 TRP A O 1
ATOM 3798 N N . LEU B 1 250 ? -66.932 -23.654 -23.062 1.00 28.61 250 LEU A N 1
ATOM 3799 C CA . LEU B 1 250 ? -67.416 -23.807 -24.433 1.00 30.02 250 LEU A CA 1
ATOM 3800 C C . LEU B 1 250 ? -68.265 -25.062 -24.691 1.00 31.98 250 LEU A C 1
ATOM 3801 O O . LEU B 1 250 ? -69.163 -25.058 -25.549 1.00 30.48 250 LEU A O 1
ATOM 3806 N N . HIS B 1 251 ? -67.939 -26.132 -23.976 1.00 35.30 251 HIS A N 1
ATOM 3807 C CA . HIS B 1 251 ? -68.594 -27.440 -24.139 1.00 37.44 251 HIS A CA 1
ATOM 3808 C C . HIS B 1 251 ? -70.125 -27.299 -24.104 1.00 41.35 251 HIS A C 1
ATOM 3809 O O . HIS B 1 251 ? -70.692 -26.587 -23.243 1.00 38.65 251 HIS A O 1
ATOM 3816 N N . GLU B 1 252 ? -70.763 -27.948 -25.081 1.00 46.77 252 GLU A N 1
ATOM 3817 C CA . GLU B 1 252 ? -72.238 -27.940 -25.287 1.00 53.49 252 GLU A CA 1
ATOM 3818 C C . GLU B 1 252 ? -72.933 -26.575 -25.579 1.00 54.14 252 GLU A C 1
ATOM 3819 O O . GLU B 1 252 ? -74.163 -26.532 -25.758 1.00 54.63 252 GLU A O 1
ATOM 3825 N N . LYS B 1 253 ? -72.161 -25.482 -25.630 1.00 52.53 253 LYS A N 1
ATOM 3826 C CA . LYS B 1 253 ? -72.683 -24.202 -26.124 1.00 50.03 253 LYS A CA 1
ATOM 3827 C C . LYS B 1 253 ? -72.973 -24.285 -27.617 1.00 45.80 253 LYS A C 1
ATOM 3828 O O . LYS B 1 253 ? -72.305 -25.040 -28.341 1.00 45.98 253 LYS A O 1
ATOM 3834 N N . PRO B 1 254 ? -73.968 -23.508 -28.085 1.00 43.41 254 PRO A N 1
ATOM 3835 C CA . PRO B 1 254 ? -74.276 -23.494 -29.513 1.00 41.81 254 PRO A CA 1
ATOM 3836 C C . PRO B 1 254 ? -73.220 -22.726 -30.340 1.00 38.52 254 PRO A C 1
ATOM 3837 O O . PRO B 1 254 ? -72.315 -22.063 -29.789 1.00 35.95 254 PRO A O 1
ATOM 3841 N N . ALA B 1 255 ? -73.343 -22.827 -31.656 1.00 36.52 255 ALA A N 1
ATOM 3842 C CA . ALA B 1 255 ? -72.473 -22.090 -32.567 1.00 34.20 255 ALA A CA 1
ATOM 3843 C C . ALA B 1 255 ? -72.414 -20.587 -32.215 1.00 34.28 255 ALA A C 1
ATOM 3844 O O . ALA B 1 255 ? -73.399 -19.991 -31.759 1.00 33.80 255 ALA A O 1
ATOM 3846 N N . GLY B 1 256 ? -71.236 -20.007 -32.393 1.00 32.45 256 GLY A N 1
ATOM 3847 C CA . GLY B 1 256 ? -71.032 -18.592 -32.194 1.00 31.17 256 GLY A CA 1
ATOM 3848 C C . GLY B 1 256 ? -69.553 -18.286 -32.138 1.00 30.73 256 GLY A C 1
ATOM 3849 O O . GLY B 1 256 ? -68.729 -19.188 -31.938 1.00 29.96 256 GLY A O 1
ATOM 3850 N N . PHE B 1 257 ? -69.243 -17.006 -32.338 1.00 30.66 257 PHE A N 1
ATOM 3851 C CA . PHE B 1 257 ? -67.906 -16.461 -32.124 1.00 30.63 257 PHE A CA 1
ATOM 3852 C C . PHE B 1 257 ? -67.870 -15.849 -30.720 1.00 30.74 257 PHE A C 1
ATOM 3853 O O . PHE B 1 257 ? -68.438 -14.783 -30.479 1.00 34.42 257 PHE A O 1
ATOM 3861 N N . TYR B 1 258 ? -67.167 -16.521 -29.819 1.00 29.22 258 TYR A N 1
ATOM 3862 C CA . TYR B 1 258 ? -67.049 -16.098 -28.443 1.00 29.14 258 TYR A CA 1
ATOM 3863 C C . TYR B 1 258 ? -65.627 -15.679 -28.120 1.00 29.75 258 TYR A C 1
ATOM 3864 O O . TYR B 1 258 ? -64.664 -16.251 -28.603 1.00 30.55 258 TYR A O 1
ATOM 3873 N N . THR B 1 259 ? -65.508 -14.683 -27.276 1.00 30.06 259 THR A N 1
ATOM 3874 C CA . THR B 1 259 ? -64.217 -14.226 -26.833 1.00 30.69 259 THR A CA 1
ATOM 3875 C C . THR B 1 259 ? -63.989 -14.641 -25.392 1.00 31.99 259 THR A C 1
ATOM 3876 O O . THR B 1 259 ? -64.875 -15.156 -24.679 1.00 31.65 259 THR A O 1
ATOM 3880 N N . MET B 1 260 ? -62.750 -14.451 -24.991 1.00 32.45 260 MET A N 1
ATOM 3881 C CA . MET B 1 260 ? -62.355 -14.683 -23.618 1.00 33.97 260 MET A CA 1
ATOM 3882 C C . MET B 1 260 ? -63.071 -13.686 -22.689 1.00 33.36 260 MET A C 1
ATOM 3883 O O . MET B 1 260 ? -63.361 -13.999 -21.552 1.00 34.55 260 MET A O 1
ATOM 3888 N N . THR B 1 261 ? -63.394 -12.508 -23.203 1.00 35.05 261 THR A N 1
ATOM 3889 C CA . THR B 1 261 ? -64.230 -11.523 -22.494 1.00 37.98 261 THR A CA 1
ATOM 3890 C C . THR B 1 261 ? -65.608 -12.116 -22.159 1.00 37.04 261 THR A C 1
ATOM 3891 O O . THR B 1 261 ? -66.069 -11.999 -21.019 1.00 36.15 261 THR A O 1
ATOM 3895 N N . ASP B 1 262 ? -66.230 -12.791 -23.122 1.00 35.04 262 ASP A N 1
ATOM 3896 C CA . ASP B 1 262 ? -67.512 -13.515 -22.875 1.00 35.32 262 ASP A CA 1
ATOM 3897 C C . ASP B 1 262 ? -67.334 -14.564 -21.776 1.00 36.44 262 ASP A C 1
ATOM 3898 O O . ASP B 1 262 ? -68.039 -14.521 -20.771 1.00 37.51 262 ASP A O 1
ATOM 3903 N N . VAL B 1 263 ? -66.388 -15.490 -21.991 1.00 35.96 263 VAL A N 1
ATOM 3904 C CA . VAL B 1 263 ? -66.030 -16.547 -21.027 1.00 35.86 263 VAL A CA 1
ATOM 3905 C C . VAL B 1 263 ? -65.898 -16.028 -19.569 1.00 35.40 263 VAL A C 1
ATOM 3906 O O . VAL B 1 263 ? -66.442 -16.609 -18.632 1.00 32.75 263 VAL A O 1
ATOM 3910 N N . LEU B 1 264 ? -65.160 -14.940 -19.396 1.00 34.77 264 LEU A N 1
ATOM 3911 C CA . LEU B 1 264 ? -64.895 -14.393 -18.042 1.00 35.68 264 LEU A CA 1
ATOM 3912 C C . LEU B 1 264 ? -66.031 -13.553 -17.435 1.00 37.98 264 LEU A C 1
ATOM 3913 O O . LEU B 1 264 ? -66.037 -13.314 -16.233 1.00 40.57 264 LEU A O 1
ATOM 3918 N N . GLY B 1 265 ? -66.976 -13.117 -18.262 1.00 39.23 265 GLY A N 1
ATOM 3919 C CA . GLY B 1 265 ? -68.110 -12.300 -17.830 1.00 40.27 265 GLY A CA 1
ATOM 3920 C C . GLY B 1 265 ? -67.755 -10.832 -17.663 1.00 41.59 265 GLY A C 1
ATOM 3921 O O . GLY B 1 265 ? -68.363 -10.148 -16.854 1.00 41.45 265 GLY A O 1
ATOM 3922 N N . LEU B 1 266 ? -66.797 -10.340 -18.441 1.00 42.65 266 LEU A N 1
ATOM 3923 C CA . LEU B 1 266 ? -66.328 -8.950 -18.301 1.00 45.18 266 LEU A CA 1
ATOM 3924 C C . LEU B 1 266 ? -67.213 -7.885 -18.987 1.00 46.69 266 LEU A C 1
ATOM 3925 O O . LEU B 1 266 ? -67.559 -7.993 -20.170 1.00 49.70 266 LEU A O 1
#